Protein 5F86 (pdb70)

Organism: Drosophila melanogaster (NCBI:txid7227)

B-factor: mean 28.98, std 9.22, range [15.07, 75.47]

Sequence (404 aa):
NEDEFSFKIRRQIEKANADYKPCSSDPQDSDDCSCHANVLKRDLAPYKSTGVTRQMIESSARYGTKYKIYGHRLYRDANCMFPARCEGIEHFLLPLVATLPDMDLIINTRDYPQLNAAWGNAAGGPVFSFSKTKEYRDIMYPAWTFWAGGPATKLHPRGIGRWDQMREKLEKRAAAIPWSQKRSLGFFRGSRTSDERDSLILLSRRNPELVEAQYTKNQGWKSPKDTLDAPAADEVSFEDHCKYKYLFNFRGVAASFRLKHLFLCKSLVFHVGDEWQEFFYDQLKPWVHYVPLKSSYPSQQEEYEHILSFFKKNDALAQEIAQRGYDFIWEHLRMKDIKCYWRKLLKRYVKLLQYEVKPEDQLIYIGPGDQCESNPCLNGGSCKDDINSYECWCPFGFEGKNCELLE

Solvent-accessible surface area: 18255 Å² total; per-residue (Å²): 137,99,109,127,37,21,116,120,8,99,152,74,12,117,133,20,48,85,91,64,160,97,19,12,129,59,92,112,5,94,96,19,36,4,8,6,71,9,0,97,141,8,4,55,89,9,160,113,97,2,0,50,79,112,49,3,97,32,2,33,191,37,24,7,18,0,3,0,78,46,89,124,0,54,27,40,66,110,6,53,2,24,5,10,0,87,0,0,16,58,6,0,47,95,22,0,65,97,1,68,49,0,6,0,0,1,1,4,65,17,88,5,36,0,12,43,88,145,54,99,66,3,25,4,0,0,0,0,6,0,28,9,200,88,20,62,0,0,9,1,0,1,3,3,0,69,27,7,2,41,6,47,195,96,37,44,164,10,12,13,87,3,43,100,8,17,96,76,0,60,134,60,3,68,68,28,61,14,100,131,7,118,48,45,0,2,1,36,5,15,42,25,16,70,10,7,25,24,0,0,74,0,6,105,150,46,78,152,18,0,40,1,72,5,19,114,21,42,11,92,150,43,77,120,39,4,32,117,34,123,46,16,114,58,36,26,36,49,46,6,0,68,20,17,2,0,1,1,0,52,6,20,1,10,16,23,36,2,3,2,1,2,0,1,65,1,0,0,0,17,1,10,111,110,24,43,3,1,0,15,37,16,6,67,53,20,2,6,12,0,37,11,72,52,136,5,58,45,128,58,0,48,62,2,0,44,11,0,92,128,50,54,76,41,0,82,95,0,2,63,74,0,16,51,7,0,71,68,16,0,41,30,99,4,0,105,31,4,0,111,63,0,0,79,102,0,24,168,19,24,108,34,146,16,107,81,51,146,121,14,69,99,43,1,109,60,74,21,0,35,22,17,9,0,10,24,70,7,65,21,114,26,54,158,120,30,9,90,18,131,45,55,192,27,57,87,32,79,1,0,38,91,143,122

InterPro domains:
  IPR006598 Glycosyl transferase CAP10 domain [PF05686] (70-405)
  IPR006598 Glycosyl transferase CAP10 domain [SM00672] (139-394)
  IPR051091 Protein O-Glucosyltransferase/Glycosyltransferase 90 [PTHR12203] (57-400)

Radius of gyration: 21.59 Å; Cα contacts (8 Å, |Δi|>4): 805; chains: 2; bounding box: 58×57×51 Å

Secondary structure (DSSP, 8-state):
-HHHHHHHHHHHHHHHHHH---SSSSTT-TT--TTHHHHHHHHGGGTTT-B-HHHHHHHGGGSEEEEEETTEEEE-S--SSHHHHHHHHHHHGGGGGG---EEEEE--SSS---BSSS-STT----EES-B-TTB-PEE---GGGTS-----SSSTT-S--HHHHHHHHHHHHHHS-GGGSEEEEEEEEE-S-GGGHHHHHHHHH-TTTEEEEEE--TT--SGGGGTTSPPPPP--HHHHTTEEEEEEE--SSS-THHHHHHTTTPEEEEE-SS-B-TTGGGS-BTTTBEEE-SS--HHHHHHHHHHHHT-HHHHHHHHHHHHHHHHHHSSHHHHHHHHHHHHHHHHTTB-S-----TTSEEEE-/--GGGG----TT-EEEE-SS-EEEE--TTEESTTS-EE-

Foldseek 3Di:
DLVVLLVVLVVVLVVLVVPDDQLDPDLLPPVLRSLVVQLCVLCVVLVPPFDEPVQLVLCQVQAWKWKLAPLFIWTFPDHPQVFQVVLVCVLVNVCSNPAHIDIAGEHQDQAHDQFPVDDDSRQDAHEYQKFFPRGSYRHAPGSQCATDAAADPVRNRHRHVVVVLLVLLLVLLVVQDLVQAQLAEEDEEWPLDCLCVQLQVLCVVCVSHYDYFHADGPPDDDCVRRPNDPHDDDDDLSRLLSHQEYEAEAGPAHDPSQLSNLSSLHAYEYEDDGMDGSNVVSVTDSQQHDYHYGSDHSVNSVSVSVSCVVVVVSRSRNSVRNNVCCSSQVHVVSNSVVVVVSSNVSVVSYPDDDDDDVSIDTDHD/DCPCVVPQAPDPWHKDQDPPGIAIDEDQQADDRRSPHGD

Structure (mmCIF, N/CA/C/O backbone):
data_5F86
#
_entry.id   5F86
#
_cell.length_a   270.250
_cell.length_b   270.250
_cell.length_c   47.419
_cell.angle_alpha   90.00
_cell.angle_beta   90.00
_cell.angle_gamma   120.00
#
_symmetry.space_group_name_H-M   'H 3 2'
#
loop_
_entity.id
_entity.type
_entity.pdbx_description
1 polymer 'O-glucosyltransferase rumi'
2 polymer 'Coagulation factor IX'
3 non-polymer GLYCEROL
4 non-polymer 'SULFATE ION'
5 water water
#
loop_
_atom_site.group_PDB
_atom_site.id
_atom_site.type_symbol
_atom_site.label_atom_id
_atom_site.label_alt_id
_atom_site.label_comp_id
_atom_site.label_asym_id
_atom_site.label_entity_id
_atom_site.label_seq_id
_atom_site.pdbx_PDB_ins_code
_atom_site.Cartn_x
_atom_site.Cartn_y
_atom_site.Cartn_z
_atom_site.occupancy
_atom_site.B_iso_or_equiv
_atom_site.auth_seq_id
_atom_site.auth_comp_id
_atom_site.auth_asym_id
_atom_site.auth_atom_id
_atom_site.pdbx_PDB_model_num
ATOM 1 N N . ASN A 1 30 ? -74.224 -52.769 3.406 1.00 39.06 42 ASN A N 1
ATOM 2 C CA . ASN A 1 30 ? -72.969 -52.599 4.185 1.00 36.02 42 ASN A CA 1
ATOM 3 C C . ASN A 1 30 ? -72.123 -51.533 3.489 1.00 33.79 42 ASN A C 1
ATOM 4 O O . ASN A 1 30 ? -71.932 -50.425 4.006 1.00 30.28 42 ASN A O 1
ATOM 9 N N . GLU A 1 31 ? -71.646 -51.860 2.295 1.00 32.08 43 GLU A N 1
ATOM 10 C CA . GLU A 1 31 ? -70.851 -50.921 1.510 1.00 31.34 43 GLU A CA 1
ATOM 11 C C . GLU A 1 31 ? -71.667 -49.689 1.131 1.00 29.29 43 GLU A C 1
ATOM 12 O O . GLU A 1 31 ? -71.158 -48.568 1.167 1.00 27.50 43 GLU A O 1
ATOM 18 N N . ASP A 1 32 ? -72.925 -49.899 0.751 1.00 27.19 44 ASP A N 1
ATOM 19 C CA . ASP A 1 32 ? -73.780 -48.800 0.332 1.00 26.70 44 ASP A CA 1
ATOM 20 C C . ASP A 1 32 ? -74.038 -47.818 1.459 1.00 25.71 44 ASP A C 1
ATOM 21 O O . ASP A 1 32 ? -73.977 -46.599 1.258 1.00 24.10 44 ASP A O 1
ATOM 26 N N . GLU A 1 33 ? -74.350 -48.341 2.644 1.00 24.37 45 GLU A N 1
ATOM 27 C CA . GLU A 1 33 ? -74.615 -47.471 3.787 1.00 24.77 45 GLU A CA 1
ATOM 28 C C . GLU A 1 33 ? -73.406 -46.598 4.090 1.00 23.93 45 GLU A C 1
ATOM 29 O O . GLU A 1 33 ? -73.545 -45.407 4.380 1.00 25.36 45 GLU A O 1
ATOM 35 N N . PHE A 1 34 ? -72.223 -47.200 4.025 1.00 24.97 46 PHE A N 1
ATOM 36 C CA . PHE A 1 34 ? -70.974 -46.488 4.311 1.00 24.62 46 PHE A CA 1
ATOM 37 C C . PHE A 1 34 ? -70.779 -45.374 3.287 1.00 24.73 46 PHE A C 1
ATOM 38 O O . PHE A 1 34 ? -70.516 -44.226 3.641 1.00 23.43 46 PHE A O 1
ATOM 46 N N . SER A 1 35 ? -70.954 -45.708 2.010 1.00 25.17 47 SER A N 1
ATOM 47 C CA . SER A 1 35 ? -70.829 -44.717 0.947 1.00 25.53 47 SER A CA 1
ATOM 48 C C . SER A 1 35 ? -71.758 -43.511 1.150 1.00 26.44 47 SER A C 1
ATOM 49 O O . SER A 1 35 ? -71.324 -42.359 1.060 1.00 25.74 47 SER A O 1
ATOM 52 N N . PHE A 1 36 ? -73.031 -43.778 1.436 1.00 27.37 48 PHE A N 1
ATOM 53 C CA . PHE A 1 36 ? -74.011 -42.719 1.665 1.00 27.91 48 PHE A CA 1
ATOM 54 C C . PHE A 1 36 ? -73.575 -41.793 2.793 1.00 27.84 48 PHE A C 1
ATOM 55 O O . PHE A 1 36 ? -73.653 -40.569 2.668 1.00 27.62 48 PHE A O 1
ATOM 63 N N . LYS A 1 37 ? -73.144 -42.388 3.899 1.00 28.44 49 LYS A N 1
ATOM 64 C CA . LYS A 1 37 ? -72.709 -41.624 5.069 1.00 29.95 49 LYS A CA 1
ATOM 65 C C . LYS A 1 37 ? -71.557 -40.684 4.705 1.00 28.56 49 LYS A C 1
ATOM 66 O O . LYS A 1 37 ? -71.606 -39.494 5.021 1.00 28.28 49 LYS A O 1
ATOM 72 N N . ILE A 1 38 ? -70.540 -41.221 4.034 1.00 27.26 50 ILE A N 1
ATOM 73 C CA . ILE A 1 38 ? -69.340 -40.443 3.688 1.00 27.04 50 ILE A CA 1
ATOM 74 C C . ILE A 1 38 ? -69.654 -39.346 2.669 1.00 27.21 50 ILE A C 1
ATOM 75 O O . ILE A 1 38 ? -69.217 -38.203 2.819 1.00 26.61 50 ILE A O 1
ATOM 80 N N . ARG A 1 39 ? -70.422 -39.681 1.639 1.00 27.99 51 ARG A N 1
ATOM 81 C CA . ARG A 1 39 ? -70.758 -38.686 0.618 1.00 28.97 51 ARG A CA 1
ATOM 82 C C . ARG A 1 39 ? -71.631 -37.562 1.178 1.00 28.32 51 ARG A C 1
ATOM 83 O O . ARG A 1 39 ? -71.420 -36.395 0.849 1.00 27.59 51 ARG A O 1
ATOM 91 N N . ARG A 1 40 ? -72.566 -37.905 2.054 1.00 29.16 52 ARG A N 1
ATOM 92 C CA . ARG A 1 40 ? -73.349 -36.900 2.781 1.00 31.36 52 ARG A CA 1
ATOM 93 C C . ARG A 1 40 ? -72.432 -35.950 3.571 1.00 29.09 52 ARG A C 1
ATOM 94 O O . ARG A 1 40 ? -72.586 -34.725 3.515 1.00 27.05 52 ARG A O 1
ATOM 102 N N . GLN A 1 41 ? -71.470 -36.516 4.294 1.00 27.69 53 GLN A N 1
ATOM 103 C CA . GLN A 1 41 ? -70.545 -35.697 5.084 1.00 27.31 53 GLN A CA 1
ATOM 104 C C . GLN A 1 41 ? -69.730 -34.760 4.192 1.00 25.21 53 GLN A C 1
ATOM 105 O O . GLN A 1 41 ? -69.534 -33.601 4.531 1.00 25.03 53 GLN A O 1
ATOM 111 N N . ILE A 1 42 ? -69.292 -35.260 3.042 1.00 24.87 54 ILE A N 1
ATOM 112 C CA . ILE A 1 42 ? -68.527 -34.453 2.091 1.00 25.69 54 ILE A CA 1
ATOM 113 C C . ILE A 1 42 ? -69.372 -33.321 1.490 1.00 27.80 54 ILE A C 1
ATOM 114 O O . ILE A 1 42 ? -68.919 -32.175 1.418 1.00 27.15 54 ILE A O 1
ATOM 119 N N . GLU A 1 43 ? -70.593 -33.640 1.063 1.00 30.45 55 GLU A N 1
ATOM 120 C CA . GLU A 1 43 ? -71.475 -32.635 0.454 1.00 32.22 55 GLU A CA 1
ATOM 121 C C . GLU A 1 43 ? -71.715 -31.486 1.422 1.00 31.41 55 GLU A C 1
ATOM 122 O O . GLU A 1 43 ? -71.580 -30.311 1.068 1.00 31.63 55 GLU A O 1
ATOM 128 N N . LYS A 1 44 ? -72.055 -31.849 2.653 1.00 32.11 56 LYS A N 1
ATOM 129 C CA . LYS A 1 44 ? -72.347 -30.897 3.720 1.00 33.15 56 LYS A CA 1
ATOM 130 C C . LYS A 1 44 ? -71.144 -30.013 4.071 1.00 31.87 56 LYS A C 1
ATOM 131 O O . LYS A 1 44 ? -71.274 -28.785 4.188 1.00 30.17 56 LYS A O 1
ATOM 137 N N . ALA A 1 45 ? -69.981 -30.645 4.251 1.00 29.90 57 ALA A N 1
ATOM 138 C CA . ALA A 1 45 ? -68.750 -29.934 4.598 1.00 29.44 57 ALA A CA 1
ATOM 139 C C . ALA A 1 45 ? -68.432 -28.879 3.549 1.00 29.09 57 ALA A C 1
ATOM 140 O O . ALA A 1 45 ? -68.141 -27.725 3.881 1.00 28.48 57 ALA A O 1
ATOM 142 N N . ASN A 1 46 ? -68.497 -29.285 2.283 1.00 29.56 58 ASN A N 1
ATOM 143 C CA . ASN A 1 46 ? -68.150 -28.401 1.177 1.00 31.53 58 ASN A CA 1
ATOM 144 C C . ASN A 1 46 ? -69.216 -27.350 0.855 1.00 32.78 58 ASN A C 1
ATOM 145 O O . ASN A 1 46 ? -68.878 -26.271 0.392 1.00 33.10 58 ASN A O 1
ATOM 150 N N . ALA A 1 47 ? -70.484 -27.649 1.123 1.00 35.12 59 ALA A N 1
ATOM 151 C CA . ALA A 1 47 ? -71.536 -26.636 1.003 1.00 36.76 59 ALA A CA 1
ATOM 152 C C . ALA A 1 47 ? -71.343 -25.547 2.059 1.00 38.24 59 ALA A C 1
ATOM 153 O O . ALA A 1 47 ? -71.493 -24.360 1.772 1.00 38.26 59 ALA A O 1
ATOM 155 N N . ASP A 1 48 ? -70.994 -25.954 3.278 1.00 39.83 60 ASP A N 1
ATOM 156 C CA . ASP A 1 48 ? -70.820 -25.006 4.384 1.00 40.30 60 ASP A CA 1
ATOM 157 C C . ASP A 1 48 ? -69.477 -24.269 4.373 1.00 38.60 60 ASP A C 1
ATOM 158 O O . ASP A 1 48 ? -69.316 -23.274 5.086 1.00 38.52 60 ASP A O 1
ATOM 163 N N . TYR A 1 49 ? -68.520 -24.745 3.579 1.00 36.44 61 TYR A N 1
ATOM 164 C CA . TYR A 1 49 ? -67.161 -24.198 3.612 1.00 35.58 61 TYR A CA 1
ATOM 165 C C . TYR A 1 49 ? -67.069 -22.741 3.139 1.00 36.44 61 TYR A C 1
ATOM 166 O O . TYR A 1 49 ? -67.639 -22.378 2.119 1.00 35.11 61 TYR A O 1
ATOM 175 N N . LYS A 1 50 ? -66.336 -21.921 3.891 1.00 37.24 62 LYS A N 1
ATOM 176 C CA . LYS A 1 50 ? -65.957 -20.582 3.446 1.00 38.90 62 LYS A CA 1
ATOM 177 C C . LYS A 1 50 ? -64.436 -20.418 3.535 1.00 38.37 62 LYS A C 1
ATOM 178 O O . LYS A 1 50 ? -63.818 -20.927 4.464 1.00 37.66 62 LYS A O 1
ATOM 184 N N . PRO A 1 51 ? -63.827 -19.718 2.564 1.00 37.77 63 PRO A N 1
ATOM 185 C CA . PRO A 1 51 ? -62.380 -19.471 2.597 1.00 37.04 63 PRO A CA 1
ATOM 186 C C . PRO A 1 51 ? -61.927 -18.754 3.872 1.00 35.79 63 PRO A C 1
ATOM 187 O O . PRO A 1 51 ? -62.688 -17.969 4.452 1.00 33.58 63 PRO A O 1
ATOM 191 N N . CYS A 1 52 ? -60.695 -19.026 4.298 1.00 33.86 64 CYS A N 1
ATOM 192 C CA . CYS A 1 52 ? -60.172 -18.452 5.537 1.00 34.74 64 CYS A CA 1
ATOM 193 C C . CYS A 1 52 ? -59.883 -16.956 5.401 1.00 35.54 64 CYS A C 1
ATOM 194 O O . CYS A 1 52 ? -59.759 -16.259 6.405 1.00 35.92 64 CYS A O 1
ATOM 197 N N . SER A 1 53 ? -59.765 -16.475 4.166 1.00 37.77 65 SER A N 1
ATOM 198 C CA . SER A 1 53 ? -59.654 -15.041 3.894 1.00 40.46 65 SER A CA 1
ATOM 199 C C . SER A 1 53 ? -60.423 -14.685 2.620 1.00 43.12 65 SER A C 1
ATOM 200 O O . SER A 1 53 ? -60.551 -15.505 1.713 1.00 42.75 65 SER A O 1
ATOM 203 N N . SER A 1 54 ? -60.937 -13.459 2.560 1.00 48.63 66 SER A N 1
ATOM 204 C CA . SER A 1 54 ? -61.718 -13.006 1.404 1.00 50.45 66 SER A CA 1
ATOM 205 C C . SER A 1 54 ? -60.882 -13.030 0.123 1.00 52.42 66 SER A C 1
ATOM 206 O O . SER A 1 54 ? -61.372 -13.435 -0.931 1.00 55.71 66 SER A O 1
ATOM 209 N N . ASP A 1 55 ? -59.624 -12.600 0.221 1.00 53.32 67 ASP A N 1
ATOM 210 C CA . ASP A 1 55 ? -58.693 -12.662 -0.906 1.00 52.88 67 ASP A CA 1
ATOM 211 C C . ASP A 1 55 ? -57.629 -13.733 -0.607 1.00 51.64 67 ASP A C 1
ATOM 212 O O . ASP A 1 55 ? -57.188 -13.864 0.537 1.00 49.65 67 ASP A O 1
ATOM 217 N N . PRO A 1 56 ? -57.241 -14.530 -1.622 1.00 51.02 68 PRO A N 1
ATOM 218 C CA . PRO A 1 56 ? -56.274 -15.615 -1.387 1.00 50.53 68 PRO A CA 1
ATOM 219 C C . PRO A 1 56 ? -54.886 -15.194 -0.875 1.00 49.64 68 PRO A C 1
ATOM 220 O O . PRO A 1 56 ? -54.257 -15.969 -0.148 1.00 48.34 68 PRO A O 1
ATOM 224 N N . GLN A 1 57 ? -54.415 -14.000 -1.244 1.00 46.94 69 GLN A N 1
ATOM 225 C CA . GLN A 1 57 ? -53.114 -13.502 -0.766 1.00 46.25 69 GLN A CA 1
ATOM 226 C C . GLN A 1 57 ? -53.114 -13.153 0.729 1.00 42.87 69 GLN A C 1
ATOM 227 O O . GLN A 1 57 ? -52.053 -13.089 1.348 1.00 40.36 69 GLN A O 1
ATOM 233 N N . ASP A 1 58 ? -54.299 -12.917 1.291 1.00 41.99 70 ASP A N 1
ATOM 234 C CA . ASP A 1 58 ? -54.473 -12.674 2.727 1.00 40.36 70 ASP A CA 1
ATOM 235 C C . ASP A 1 58 ? -53.535 -11.578 3.246 1.00 41.92 70 ASP A C 1
ATOM 236 O O . ASP A 1 58 ? -52.709 -11.803 4.138 1.00 40.70 70 ASP A O 1
ATOM 241 N N . SER A 1 59 ? -53.691 -10.382 2.685 1.00 41.90 71 SER A N 1
ATOM 242 C CA . SER A 1 59 ? -52.837 -9.237 3.017 1.00 42.32 71 SER A CA 1
ATOM 243 C C . SER A 1 59 ? -52.864 -8.845 4.494 1.00 40.05 71 SER A C 1
ATOM 244 O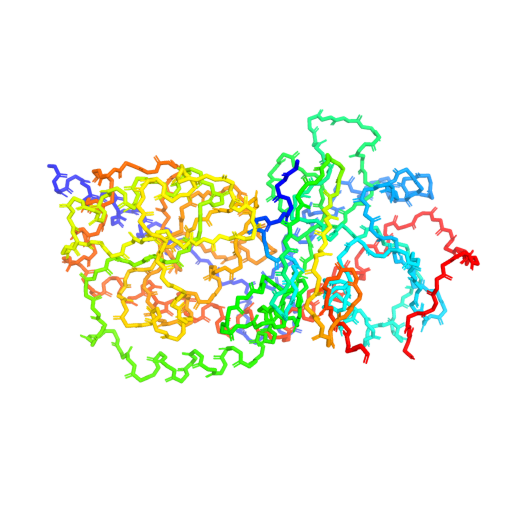 O . SER A 1 59 ? -51.855 -8.382 5.021 1.00 39.29 71 SER A O 1
ATOM 247 N N . ASP A 1 60 ? -54.011 -9.048 5.147 1.00 38.96 72 ASP A N 1
ATOM 248 C CA A ASP A 1 60 ? -54.192 -8.652 6.551 0.50 38.12 72 ASP A CA 1
ATOM 249 C CA B ASP A 1 60 ? -54.213 -8.664 6.552 0.50 38.11 72 ASP A CA 1
ATOM 250 C C . ASP A 1 60 ? -53.885 -9.771 7.560 1.00 36.85 72 ASP A C 1
ATOM 251 O O . ASP A 1 60 ? -54.118 -9.611 8.760 1.00 34.82 72 ASP A O 1
ATOM 260 N N . CYS A 1 61 ? -53.357 -10.897 7.080 1.00 34.52 73 CYS A N 1
ATOM 261 C CA . CYS A 1 61 ? -52.993 -12.020 7.955 1.00 32.16 73 CYS A CA 1
ATOM 262 C C . CYS A 1 61 ? -54.178 -12.483 8.818 1.00 31.13 73 CYS A C 1
ATOM 263 O O . CYS A 1 61 ? -54.063 -12.658 10.036 1.00 30.78 73 CYS A O 1
ATOM 266 N N . SER A 1 62 ? -55.322 -12.672 8.171 1.00 30.17 74 SER A N 1
ATOM 267 C CA . SER A 1 62 ? -56.558 -13.035 8.859 1.00 30.69 74 SER A CA 1
ATOM 268 C C . SER A 1 62 ? -56.864 -14.533 8.825 1.00 28.52 74 SER A C 1
ATOM 269 O O . SER A 1 62 ? -57.726 -15.000 9.565 1.00 27.18 74 SER A O 1
ATOM 272 N N . CYS A 1 63 ? -56.170 -15.287 7.976 1.00 27.81 75 CYS A N 1
ATOM 273 C CA . CYS A 1 63 ? -56.512 -16.699 7.764 1.00 26.57 75 CYS A CA 1
ATOM 274 C C . CYS A 1 63 ? -56.647 -17.476 9.074 1.00 24.98 75 CYS A C 1
ATOM 275 O O . CYS A 1 63 ? -57.652 -18.147 9.289 1.00 24.73 75 CYS A O 1
ATOM 278 N N . HIS A 1 64 ? -55.640 -17.380 9.942 1.00 23.88 76 HIS A N 1
ATOM 279 C CA . HIS A 1 64 ? -55.616 -18.161 11.192 1.00 23.50 76 HIS A CA 1
ATOM 280 C C . HIS A 1 64 ? -55.935 -17.350 12.427 1.00 24.87 76 HIS A C 1
ATOM 281 O O . HIS A 1 64 ? -55.716 -17.811 13.550 1.00 24.48 76 HIS A O 1
ATOM 288 N N . ALA A 1 65 ? -56.495 -16.154 12.230 1.00 26.12 77 ALA A N 1
ATOM 289 C CA . ALA A 1 65 ? -56.716 -15.190 13.315 1.00 27.28 77 ALA A CA 1
ATOM 290 C C . ALA A 1 65 ? -57.698 -15.658 14.380 1.00 27.48 77 ALA A C 1
ATOM 291 O O . ALA A 1 65 ? -57.562 -15.267 15.541 1.00 28.45 77 ALA A O 1
ATOM 293 N N . ASN A 1 66 ? -58.665 -16.493 14.004 1.00 27.72 78 ASN A N 1
ATOM 294 C CA . ASN A 1 66 ? -59.648 -17.013 14.964 1.00 29.07 78 ASN A CA 1
ATOM 295 C C . ASN A 1 66 ? -58.982 -17.741 16.122 1.00 27.92 78 ASN A C 1
ATOM 296 O O . ASN A 1 66 ? -59.428 -17.635 17.271 1.00 25.58 78 ASN A O 1
ATOM 301 N N . VAL A 1 67 ? -57.911 -18.472 15.812 1.00 26.99 79 VAL A N 1
ATOM 302 C CA . VAL A 1 67 ? -57.177 -19.237 16.822 1.00 27.40 79 VAL A CA 1
ATOM 303 C C . VAL A 1 67 ? -56.493 -18.346 17.853 1.00 27.66 79 VAL A C 1
ATOM 304 O O . VAL A 1 67 ? -56.678 -18.549 19.056 1.00 26.37 79 VAL A O 1
ATOM 308 N N . LEU A 1 68 ? -55.720 -17.358 17.402 1.00 29.14 80 LEU A N 1
ATOM 309 C CA . LEU A 1 68 ? -55.030 -16.471 18.347 1.00 30.35 80 LEU A CA 1
ATOM 310 C C . LEU A 1 68 ? -56.019 -15.637 19.174 1.00 29.36 80 LEU A C 1
ATOM 311 O O . LEU A 1 68 ? -55.794 -15.422 20.364 1.00 29.33 80 LEU A O 1
ATOM 316 N N . LYS A 1 69 ? -57.128 -15.222 18.565 1.00 29.60 81 LYS A N 1
ATOM 317 C CA . LYS A 1 69 ? -58.179 -14.517 19.308 1.00 30.88 81 LYS A CA 1
ATOM 318 C C . LYS A 1 69 ? -58.721 -15.392 20.437 1.00 30.64 81 LYS A C 1
ATOM 319 O O . LYS A 1 69 ? -58.745 -14.971 21.594 1.00 29.62 81 LYS A O 1
ATOM 325 N N . ARG A 1 70 ? -59.116 -16.621 20.106 1.00 30.42 82 ARG A N 1
ATOM 326 C CA . ARG A 1 70 ? -59.606 -17.555 21.114 1.00 31.26 82 ARG A CA 1
ATOM 327 C C . ARG A 1 70 ? -58.554 -17.901 22.182 1.00 29.18 82 ARG A C 1
ATOM 328 O O . ARG A 1 70 ? -58.899 -18.046 23.354 1.00 28.07 82 ARG A O 1
ATOM 336 N N . ASP A 1 71 ? -57.284 -18.016 21.790 1.00 26.76 83 ASP A N 1
ATOM 337 C CA . ASP A 1 71 ? -56.217 -18.318 22.754 1.00 26.47 83 ASP A CA 1
ATOM 338 C C . ASP A 1 71 ? -55.963 -17.156 23.747 1.00 26.33 83 ASP A C 1
ATOM 339 O O . ASP A 1 71 ? -55.644 -17.394 24.912 1.00 25.29 83 ASP A O 1
ATOM 344 N N . LEU A 1 72 ? -56.116 -15.917 23.285 1.00 26.38 84 LEU A N 1
ATOM 345 C CA . LEU A 1 72 ? -55.899 -14.739 24.126 1.00 27.54 84 LEU A CA 1
ATOM 346 C C . LEU A 1 72 ? -57.164 -14.264 24.864 1.00 29.52 84 LEU A C 1
ATOM 347 O O . LEU A 1 72 ? -57.064 -13.481 25.812 1.00 29.50 84 LEU A O 1
ATOM 352 N N . ALA A 1 73 ? -58.334 -14.747 24.446 1.00 31.88 85 ALA A N 1
ATOM 353 C CA . ALA A 1 73 ? -59.623 -14.270 24.977 1.00 33.39 85 ALA A CA 1
ATOM 354 C C . ALA A 1 73 ? -59.773 -14.382 26.505 1.00 35.08 85 ALA A C 1
ATOM 355 O O . ALA A 1 73 ? -60.307 -13.468 27.132 1.00 34.27 85 ALA A O 1
ATOM 357 N N . PRO A 1 74 ? -59.297 -15.489 27.110 1.00 36.06 86 PRO A N 1
ATOM 358 C CA . PRO A 1 74 ? -59.413 -15.609 28.567 1.00 36.27 86 PRO A CA 1
ATOM 359 C C . PRO A 1 74 ? -58.674 -14.535 29.372 1.00 36.93 86 PRO A C 1
ATOM 360 O O . PRO A 1 74 ? -58.922 -14.410 30.568 1.00 37.99 86 PRO A O 1
ATOM 364 N N . TYR A 1 75 ? -57.773 -13.787 28.731 1.00 36.10 87 TYR A N 1
ATOM 365 C CA . TYR A 1 75 ? -57.015 -12.729 29.401 1.00 36.97 87 TYR A CA 1
ATOM 366 C C . TYR A 1 75 ? -57.559 -11.328 29.142 1.00 38.43 87 TYR A C 1
ATOM 367 O O . TYR A 1 75 ? -57.026 -10.355 29.674 1.00 37.98 87 TYR A O 1
ATOM 376 N N . LYS A 1 76 ? -58.622 -11.228 28.347 1.00 40.84 88 LYS A N 1
ATOM 377 C CA . LYS A 1 76 ? -59.110 -9.937 27.864 1.00 44.76 88 LYS A CA 1
ATOM 378 C C . LYS A 1 76 ? -59.709 -9.045 28.961 1.00 45.84 88 LYS A C 1
ATOM 379 O O . LYS A 1 76 ? -59.445 -7.844 28.985 1.00 47.77 88 LYS A O 1
ATOM 385 N N . SER A 1 77 ? -60.505 -9.620 29.859 1.00 46.72 89 SER A N 1
ATOM 386 C CA . SER A 1 77 ? -61.187 -8.824 30.896 1.00 48.24 89 SER A CA 1
ATOM 387 C C . SER A 1 77 ? -60.239 -8.314 31.987 1.00 47.39 89 SER A C 1
ATOM 388 O O . SER A 1 77 ? -60.330 -7.154 32.385 1.00 48.14 89 SER A O 1
ATOM 391 N N . THR A 1 78 ? -59.349 -9.186 32.464 1.00 45.54 90 THR A N 1
ATOM 392 C CA . THR A 1 78 ? -58.430 -8.880 33.570 1.00 45.81 90 THR A CA 1
ATOM 393 C C . THR A 1 78 ? -57.043 -8.430 33.110 1.00 43.64 90 THR A C 1
ATOM 394 O O . THR A 1 78 ? -56.359 -7.692 33.823 1.00 42.55 90 THR A O 1
ATOM 398 N N . GLY A 1 79 ? -56.614 -8.897 31.938 1.00 39.86 91 GLY A N 1
ATOM 399 C CA . GLY A 1 79 ? -55.257 -8.638 31.460 1.00 38.14 91 GLY A CA 1
ATOM 400 C C . GLY A 1 79 ? -54.247 -9.533 32.166 1.00 35.83 91 GLY A C 1
ATOM 401 O O . GLY A 1 79 ? -54.612 -10.435 32.914 1.00 35.11 91 GLY A O 1
ATOM 402 N N . VAL A 1 80 ? -52.969 -9.267 31.929 1.00 35.02 92 VAL A N 1
ATOM 403 C CA . VAL A 1 80 ? -51.881 -10.079 32.467 1.00 34.87 92 VAL A CA 1
ATOM 404 C C . VAL A 1 80 ? -51.047 -9.243 33.443 1.00 35.99 92 VAL A C 1
ATOM 405 O O . VAL A 1 80 ? -50.503 -8.202 33.069 1.00 35.77 92 VAL A O 1
ATOM 409 N N . THR A 1 81 ? -50.954 -9.707 34.687 1.00 37.25 93 THR A N 1
ATOM 410 C CA . THR A 1 81 ? -50.197 -9.013 35.729 1.00 38.75 93 THR A CA 1
ATOM 411 C C . THR A 1 81 ? -48.795 -9.577 35.837 1.00 39.25 93 THR A C 1
ATOM 412 O O . THR A 1 81 ? -48.526 -10.681 35.365 1.00 38.46 93 THR A O 1
ATOM 416 N N . ARG A 1 82 ? -47.912 -8.822 36.484 1.00 39.15 94 ARG A N 1
ATOM 417 C CA . ARG A 1 82 ? -46.541 -9.264 36.727 1.00 40.50 94 ARG A CA 1
ATOM 418 C C . ARG A 1 82 ? -46.529 -10.578 37.493 1.00 39.11 94 ARG A C 1
ATOM 419 O O . ARG A 1 82 ? -45.717 -11.457 37.211 1.00 39.03 94 ARG A O 1
ATOM 427 N N . GLN A 1 83 ? -47.431 -10.702 38.463 1.00 38.36 95 GLN A N 1
ATOM 428 C CA . GLN A 1 83 ? -47.558 -11.926 39.249 1.00 39.55 95 GLN A CA 1
ATOM 429 C C . GLN A 1 83 ? -47.888 -13.151 38.381 1.00 36.21 95 GLN A C 1
ATOM 430 O O . GLN A 1 83 ? -47.353 -14.232 38.605 1.00 35.08 95 GLN A O 1
ATOM 436 N N . MET A 1 84 ? -48.778 -12.974 37.411 1.00 34.11 96 MET A N 1
ATOM 437 C CA . MET A 1 84 ? -49.142 -14.063 36.498 1.00 33.21 96 MET A CA 1
ATOM 438 C C . MET A 1 84 ? -47.925 -14.518 35.689 1.00 32.55 96 MET A C 1
ATOM 439 O O . MET A 1 84 ? -47.683 -15.717 35.538 1.00 32.29 96 MET A O 1
ATOM 444 N N . ILE A 1 85 ? -47.134 -13.559 35.214 1.00 32.03 97 ILE A N 1
ATOM 445 C CA . ILE A 1 85 ? -45.893 -13.878 34.509 1.00 31.95 97 ILE A CA 1
ATOM 446 C C . ILE A 1 85 ? -44.890 -14.602 35.411 1.00 32.70 97 ILE A C 1
ATOM 447 O O . ILE A 1 85 ? -44.349 -15.648 35.040 1.00 31.50 97 ILE A O 1
ATOM 452 N N . GLU A 1 86 ? -44.653 -14.059 36.603 1.00 33.94 98 GLU A N 1
ATOM 453 C CA . GLU A 1 86 ? -43.742 -14.695 37.566 1.00 34.74 98 GLU A CA 1
ATOM 454 C C . GLU A 1 86 ? -44.213 -16.111 37.915 1.00 32.71 98 GLU A C 1
ATOM 455 O O . GLU A 1 86 ? -43.421 -17.043 37.950 1.00 34.34 98 GLU A O 1
ATOM 461 N N . SER A 1 87 ? -45.509 -16.262 38.131 1.00 32.11 99 SER A N 1
ATOM 462 C CA . SER A 1 87 ? -46.110 -17.558 38.425 1.00 33.38 99 SER A CA 1
ATOM 463 C C . SER A 1 87 ? -45.982 -18.552 37.248 1.00 32.18 99 SER A C 1
ATOM 464 O O . SER A 1 87 ? -45.793 -19.744 37.447 1.00 32.63 99 SER A O 1
ATOM 467 N N . SER A 1 88 ? -46.067 -18.046 36.026 1.00 31.43 100 SER A N 1
ATOM 468 C CA . SER A 1 88 ? -45.998 -18.899 34.826 1.00 29.10 100 SER A CA 1
ATOM 469 C C . SER A 1 88 ? -44.577 -19.289 34.425 1.00 28.52 100 SER A C 1
ATOM 470 O O . SER A 1 88 ? -44.386 -20.245 33.658 1.00 26.28 100 SER A O 1
ATOM 473 N N . ALA A 1 89 ? -43.587 -18.566 34.949 1.00 28.61 101 ALA A N 1
ATOM 474 C CA . ALA A 1 89 ? -42.188 -18.714 34.524 1.00 29.16 101 ALA A CA 1
ATOM 475 C C . ALA A 1 89 ? -41.649 -20.142 34.652 1.00 29.44 101 ALA A C 1
ATOM 476 O O . ALA A 1 89 ? -40.807 -20.567 33.859 1.00 28.99 101 ALA A O 1
ATOM 478 N N . ARG A 1 90 ? -42.148 -20.891 35.631 1.00 30.10 102 ARG A N 1
ATOM 479 C CA . ARG A 1 90 ? -41.699 -22.266 35.827 1.00 32.30 102 ARG A CA 1
ATOM 480 C C . ARG A 1 90 ? -42.134 -23.211 34.695 1.00 31.27 102 ARG A C 1
ATOM 481 O O . ARG A 1 90 ? -41.622 -24.323 34.597 1.00 32.13 102 ARG A O 1
ATOM 489 N N . TYR A 1 91 ? -43.059 -22.769 33.844 1.00 28.27 103 TYR A N 1
ATOM 490 C CA . TYR A 1 91 ? -43.629 -23.640 32.805 1.00 28.31 103 TYR A CA 1
ATOM 491 C C . TYR A 1 91 ? -42.971 -23.544 31.430 1.00 27.47 103 TYR A C 1
ATOM 492 O O . TYR A 1 91 ? -43.361 -24.265 30.503 1.00 27.27 103 TYR A O 1
ATOM 501 N N . GLY A 1 92 ? -41.986 -22.666 31.283 1.00 25.86 104 GLY A N 1
ATOM 502 C CA . GLY A 1 92 ? -41.270 -22.559 30.017 1.00 25.75 104 GLY A CA 1
ATOM 503 C C . GLY A 1 92 ? -40.039 -21.682 30.081 1.00 25.75 104 GLY A C 1
ATOM 504 O O . GLY A 1 92 ? -39.556 -21.334 31.163 1.00 25.34 104 GLY A O 1
ATOM 505 N N . THR A 1 93 ? -39.534 -21.324 28.908 1.00 25.48 105 THR A N 1
ATOM 506 C CA . THR A 1 93 ? -38.348 -20.492 28.796 1.00 25.57 105 THR A CA 1
ATOM 507 C C . THR A 1 93 ? -38.778 -19.034 28.727 1.00 26.09 105 THR A C 1
ATOM 508 O O . THR A 1 93 ? -39.564 -18.637 27.865 1.00 25.08 105 THR A O 1
ATOM 512 N N . LYS A 1 94 ? -38.265 -18.237 29.652 1.00 26.17 106 LYS A N 1
ATOM 513 C CA . LYS A 1 94 ? -38.600 -16.821 29.696 1.00 27.41 106 LYS A CA 1
ATOM 514 C C . LYS A 1 94 ? -37.873 -16.075 28.592 1.00 25.69 106 LYS A C 1
ATOM 515 O O . LYS A 1 94 ? -36.656 -16.162 28.483 1.00 25.09 106 LYS A O 1
ATOM 521 N N . TYR A 1 95 ? -38.634 -15.382 27.751 1.00 24.95 107 TYR A N 1
ATOM 522 C CA . TYR A 1 95 ? -38.088 -14.425 26.811 1.00 25.48 107 TYR A CA 1
ATOM 523 C C . TYR A 1 95 ? -38.596 -13.053 27.226 1.00 26.27 107 TYR A C 1
ATOM 524 O O . TYR A 1 95 ? -39.749 -12.908 27.650 1.00 26.51 107 TYR A O 1
ATOM 533 N N . LYS A 1 96 ? -37.741 -12.055 27.066 1.00 26.57 108 LYS A N 1
ATOM 534 C CA . LYS A 1 96 ? -38.112 -10.676 27.314 1.00 27.38 108 LYS A CA 1
ATOM 535 C C . LYS A 1 96 ? -37.662 -9.803 26.150 1.00 27.04 108 LYS A C 1
ATOM 536 O O . LYS A 1 96 ? -36.488 -9.796 25.781 1.00 27.14 108 LYS A O 1
ATOM 542 N N . ILE A 1 97 ? -38.607 -9.088 25.553 1.00 27.85 109 ILE A N 1
ATOM 543 C CA . ILE A 1 97 ? -38.274 -8.012 24.644 1.00 29.12 109 ILE A CA 1
ATOM 544 C C . ILE A 1 97 ? -38.244 -6.755 25.506 1.00 31.12 109 ILE A C 1
ATOM 545 O O . ILE A 1 97 ? -39.244 -6.420 26.149 1.00 29.73 109 ILE A O 1
ATOM 550 N N . TYR A 1 98 ? -37.087 -6.096 25.551 1.00 33.30 110 TYR A N 1
ATOM 551 C CA . TYR A 1 98 ? -36.938 -4.846 26.295 1.00 35.32 110 TYR A CA 1
ATOM 552 C C . TYR A 1 98 ? -36.035 -3.898 25.520 1.00 35.13 110 TYR A C 1
ATOM 553 O O . TYR A 1 98 ? -34.872 -4.215 25.251 1.00 35.67 110 TYR A O 1
ATOM 562 N N . GLY A 1 99 ? -36.573 -2.736 25.166 1.00 35.75 111 GLY A N 1
ATOM 563 C CA . GLY A 1 99 ? -35.810 -1.724 24.444 1.00 35.79 111 GLY A CA 1
ATOM 564 C C . GLY A 1 99 ? -35.378 -2.235 23.089 1.00 35.50 111 GLY A C 1
ATOM 565 O O . GLY A 1 99 ? -34.255 -1.987 22.648 1.00 35.19 111 GLY A O 1
ATOM 566 N N . HIS A 1 100 ? -36.281 -2.965 22.438 1.00 35.64 112 HIS A N 1
ATOM 567 C CA . HIS A 1 100 ? -36.013 -3.593 21.145 1.00 36.62 112 HIS A CA 1
ATOM 568 C C . HIS A 1 100 ? -34.787 -4.475 21.139 1.00 36.70 112 HIS A C 1
ATOM 569 O O . HIS A 1 100 ? -34.094 -4.584 20.126 1.00 38.89 112 HIS A O 1
ATOM 576 N N . ARG A 1 101 ? -34.523 -5.117 22.273 1.00 36.33 113 ARG A N 1
ATOM 577 C CA . ARG A 1 101 ? -33.504 -6.154 22.370 1.00 37.06 113 ARG A CA 1
ATOM 578 C C . ARG A 1 101 ? -34.141 -7.400 22.990 1.00 34.00 113 ARG A C 1
ATOM 579 O O . ARG A 1 101 ? -35.040 -7.290 23.833 1.00 32.97 113 ARG A O 1
ATOM 587 N N . LEU A 1 102 ? -33.696 -8.572 22.543 1.00 31.83 114 LEU A N 1
ATOM 588 C CA . LEU A 1 102 ? -34.243 -9.847 23.004 1.00 29.99 114 LEU A CA 1
ATOM 589 C C . LEU A 1 102 ? -33.364 -10.446 24.085 1.00 28.69 114 LEU A C 1
ATOM 590 O O . LEU A 1 102 ? -32.162 -10.614 23.892 1.00 27.50 114 LEU A O 1
ATOM 595 N N . TYR A 1 103 ? -33.979 -10.752 25.225 1.00 28.31 115 TYR A N 1
ATOM 596 C CA . TYR A 1 103 ? -33.301 -11.419 26.332 1.00 29.99 115 TYR A CA 1
ATOM 597 C C . TYR A 1 103 ? -33.980 -12.752 26.621 1.00 27.45 115 TYR A C 1
ATOM 598 O O . TYR A 1 103 ? -35.139 -12.942 26.276 1.00 25.91 115 TYR A O 1
ATOM 607 N N . ARG A 1 104 ? -33.253 -13.659 27.260 1.00 27.32 116 ARG A N 1
ATOM 608 C CA . ARG A 1 104 ? -33.764 -14.999 27.546 1.00 27.37 116 ARG A CA 1
ATOM 609 C C . ARG A 1 104 ? -33.082 -15.604 28.769 1.00 28.22 116 ARG A C 1
ATOM 610 O O . ARG A 1 104 ? -31.956 -15.237 29.089 1.00 27.55 116 ARG A O 1
ATOM 618 N N . ASP A 1 105 ? -33.764 -16.531 29.447 1.00 29.12 117 ASP A N 1
ATOM 619 C CA . ASP A 1 105 ? -33.098 -17.426 30.399 1.00 30.43 117 ASP A CA 1
ATOM 620 C C . ASP A 1 105 ? -31.810 -17.960 29.764 1.00 30.88 117 ASP A C 1
ATOM 621 O O . ASP A 1 105 ? -31.801 -18.329 28.587 1.00 29.81 117 ASP A O 1
ATOM 626 N N . ALA A 1 106 ? -30.725 -18.006 30.531 1.00 30.88 118 ALA A N 1
ATOM 627 C CA . ALA A 1 106 ? -29.493 -18.643 30.059 1.00 31.66 118 ALA A CA 1
ATOM 628 C C . ALA A 1 106 ? -29.756 -20.094 29.648 1.00 32.19 118 ALA A C 1
ATOM 629 O O . ALA A 1 106 ? -29.289 -20.540 28.611 1.00 33.32 118 ALA A O 1
ATOM 631 N N . ASN A 1 107 ? -30.511 -20.809 30.471 1.00 33.57 119 ASN A N 1
ATOM 632 C CA . ASN A 1 107 ? -30.817 -22.218 30.251 1.00 35.54 119 ASN A CA 1
ATOM 633 C C . ASN A 1 107 ? -32.068 -22.384 29.388 1.00 34.10 119 ASN A C 1
ATOM 634 O O . ASN A 1 107 ? -33.179 -22.167 29.862 1.00 35.44 119 ASN A O 1
ATOM 639 N N . CYS A 1 108 ? -31.879 -22.743 28.124 1.00 33.57 120 CYS A N 1
ATOM 640 C CA . CYS A 1 108 ? -32.983 -23.209 27.293 1.00 34.10 120 CYS A CA 1
ATOM 641 C C . CYS A 1 108 ? -32.992 -24.739 27.381 1.00 33.62 120 CYS A C 1
ATOM 642 O O . CYS A 1 108 ? -31.956 -25.381 27.207 1.00 34.02 120 CYS A O 1
ATOM 645 N N . MET A 1 109 ? -34.152 -25.311 27.682 1.00 32.77 121 MET A N 1
ATOM 646 C CA . MET A 1 109 ? -34.282 -26.759 27.822 1.00 33.83 121 MET A CA 1
ATOM 647 C C . MET A 1 109 ? -34.014 -27.498 26.504 1.00 31.56 121 MET A C 1
ATOM 648 O O . MET A 1 109 ? -33.462 -28.592 26.511 1.00 29.80 121 MET A O 1
ATOM 653 N N . PHE A 1 110 ? -34.433 -26.907 25.387 1.00 28.04 122 PHE A N 1
ATOM 654 C CA . PHE A 1 110 ? -34.118 -27.425 24.041 1.00 27.46 122 PHE A CA 1
ATOM 655 C C . PHE A 1 110 ? -33.481 -26.346 23.150 1.00 27.04 122 PHE A C 1
ATOM 656 O O . PHE A 1 110 ? -34.191 -25.677 22.379 1.00 25.55 122 PHE A O 1
ATOM 664 N N . PRO A 1 111 ? -32.150 -26.159 23.254 1.00 26.96 123 PRO A N 1
ATOM 665 C CA . PRO A 1 111 ? -31.443 -25.115 22.511 1.00 27.16 123 PRO A CA 1
ATOM 666 C C . PRO A 1 111 ? -31.770 -25.029 21.024 1.00 26.53 123 PRO A C 1
ATOM 667 O O . PRO A 1 111 ? -31.903 -23.931 20.489 1.00 25.50 123 PRO A O 1
ATOM 671 N N . ALA A 1 112 ? -31.908 -26.177 20.366 1.00 25.57 124 ALA A N 1
ATOM 672 C CA . ALA A 1 112 ? -32.218 -26.201 18.946 1.00 24.88 124 ALA A CA 1
ATOM 673 C C . ALA A 1 112 ? -33.629 -25.659 18.664 1.00 23.31 124 ALA A C 1
ATOM 674 O O . ALA A 1 112 ? -33.875 -25.066 17.618 1.00 23.26 124 ALA A O 1
ATOM 676 N N . ARG A 1 113 ? -34.551 -25.859 19.598 1.00 21.59 125 ARG A N 1
ATOM 677 C CA . ARG A 1 113 ? -35.903 -25.290 19.461 1.00 21.12 125 ARG A CA 1
ATOM 678 C C . ARG A 1 113 ? -35.904 -23.783 19.716 1.00 21.55 125 ARG A C 1
ATOM 679 O O . ARG A 1 113 ? -36.565 -23.028 19.003 1.00 19.84 125 ARG A O 1
ATOM 687 N N . CYS A 1 114 ? -35.157 -23.347 20.727 1.00 22.27 126 CYS A N 1
ATOM 688 C CA . CYS A 1 114 ? -34.957 -21.912 20.973 1.00 23.75 126 CYS A CA 1
ATOM 689 C C . CYS A 1 114 ? -34.391 -21.215 19.735 1.00 23.63 126 CYS A C 1
ATOM 690 O O . CYS A 1 114 ? -34.843 -20.134 19.375 1.00 23.57 126 CYS A O 1
ATOM 693 N N . GLU A 1 115 ? -33.446 -21.849 19.054 1.00 24.61 127 GLU A N 1
ATOM 694 C CA . GLU A 1 115 ? -32.903 -21.275 17.812 1.00 27.24 127 GLU A CA 1
ATOM 695 C C . GLU A 1 115 ? -33.978 -21.082 16.737 1.00 25.35 127 GLU A C 1
ATOM 696 O O . GLU A 1 115 ? -34.045 -20.031 16.091 1.00 24.54 127 GLU A O 1
ATOM 702 N N . GLY A 1 116 ? -34.828 -22.089 16.562 1.00 23.50 128 GLY A N 1
ATOM 703 C CA . GLY A 1 116 ? -35.950 -21.999 15.637 1.00 22.68 128 GLY A CA 1
ATOM 704 C C . GLY A 1 116 ? -36.919 -20.880 15.963 1.00 22.99 128 GLY A C 1
ATOM 705 O O . GLY A 1 116 ? -37.359 -20.149 15.076 1.00 24.31 128 GLY A O 1
ATOM 706 N N . ILE A 1 117 ? -37.260 -20.749 17.239 1.00 21.30 129 ILE A N 1
ATOM 707 C CA . ILE A 1 117 ? -38.131 -19.676 17.710 1.00 21.56 129 ILE A CA 1
ATOM 708 C C . ILE A 1 117 ? -37.483 -18.303 17.510 1.00 21.30 129 ILE A C 1
ATOM 709 O O . ILE A 1 117 ? -38.125 -17.360 17.039 1.00 21.79 129 ILE A O 1
ATOM 714 N N . GLU A 1 118 ? -36.209 -18.203 17.856 1.00 22.07 130 GLU A N 1
ATOM 715 C CA . GLU A 1 118 ? -35.488 -16.927 17.772 1.00 22.85 130 GLU A CA 1
ATOM 716 C C . GLU A 1 118 ? -35.349 -16.436 16.328 1.00 22.59 130 GLU A C 1
ATOM 717 O O . GLU A 1 118 ? -35.252 -15.229 16.082 1.00 22.57 130 GLU A O 1
ATOM 723 N N . HIS A 1 119 ? -35.362 -17.358 15.370 1.00 21.79 131 HIS A N 1
ATOM 724 C CA . HIS A 1 119 ? -35.349 -16.971 13.965 1.00 22.39 131 HIS A CA 1
ATOM 725 C C . HIS A 1 119 ? -36.511 -16.071 13.641 1.00 22.61 131 HIS A C 1
ATOM 726 O O . HIS A 1 119 ? -36.375 -15.137 12.841 1.00 22.86 131 HIS A O 1
ATOM 733 N N . PHE A 1 120 ? -37.667 -16.345 14.242 1.00 21.86 132 PHE A N 1
ATOM 734 C CA . PHE A 1 120 ? -38.874 -15.554 13.996 1.00 22.84 132 PHE A CA 1
ATOM 735 C C . PHE A 1 120 ? -38.991 -14.330 14.907 1.00 23.79 132 PHE A C 1
ATOM 736 O O . PHE A 1 120 ? -39.488 -13.293 14.482 1.00 25.99 132 PHE A O 1
ATOM 744 N N . LEU A 1 121 ? -38.546 -14.443 16.152 1.00 23.81 133 LEU A N 1
ATOM 745 C CA . LEU A 1 121 ? -38.625 -13.304 17.077 1.00 24.97 133 LEU A CA 1
ATOM 746 C C . LEU A 1 121 ? -37.653 -12.182 16.699 1.00 25.74 133 LEU A C 1
ATOM 747 O O . LEU A 1 121 ? -38.024 -11.011 16.715 1.00 27.56 133 LEU A O 1
ATOM 752 N N . LEU A 1 122 ? -36.424 -12.540 16.342 1.00 26.77 134 LEU A N 1
ATOM 753 C CA . LEU A 1 122 ? -35.363 -11.544 16.170 1.00 27.66 134 LEU A CA 1
ATOM 754 C C . LEU A 1 122 ? -35.696 -10.430 15.173 1.00 28.57 134 LEU A C 1
ATOM 755 O O . LEU A 1 122 ? -35.497 -9.262 15.501 1.00 27.85 134 LEU A O 1
ATOM 760 N N . PRO A 1 123 ? -36.232 -10.774 13.979 1.00 29.34 135 PRO A N 1
ATOM 761 C CA . PRO A 1 123 ? -36.623 -9.730 13.015 1.00 30.16 135 PRO A CA 1
ATOM 762 C C . PRO A 1 123 ? -37.755 -8.807 13.465 1.00 31.09 135 PRO A C 1
ATOM 763 O O . PRO A 1 123 ? -37.926 -7.742 12.880 1.00 29.55 135 PRO A O 1
ATOM 767 N N . LEU A 1 124 ? -38.527 -9.218 14.472 1.00 31.43 136 LEU A N 1
ATOM 768 C CA . LEU A 1 124 ? -39.673 -8.443 14.951 1.00 32.24 136 LEU A CA 1
ATOM 769 C C . LEU A 1 124 ? -39.349 -7.518 16.119 1.00 32.90 136 LEU A C 1
ATOM 770 O O . LEU A 1 124 ? -40.106 -6.584 16.398 1.00 32.62 136 LEU A O 1
ATOM 775 N N . VAL A 1 125 ? -38.238 -7.774 16.805 1.00 32.34 137 VAL A N 1
ATOM 776 C CA . VAL A 1 125 ? -37.906 -7.052 18.040 1.00 34.07 137 VAL A CA 1
ATOM 777 C C . VAL A 1 125 ? -37.660 -5.546 17.818 1.00 34.76 137 VAL A C 1
ATOM 778 O O . VAL A 1 125 ? -37.914 -4.738 18.712 1.00 32.77 137 VAL A O 1
ATOM 782 N N . ALA A 1 126 ? -37.201 -5.175 16.626 1.00 36.35 138 ALA A N 1
ATOM 783 C CA . ALA A 1 126 ? -36.989 -3.761 16.287 1.00 37.79 138 ALA A CA 1
ATOM 784 C C . ALA A 1 126 ? -38.289 -2.937 16.296 1.00 39.12 138 ALA A C 1
ATOM 785 O O . ALA A 1 126 ? -38.253 -1.735 16.579 1.00 39.52 138 ALA A O 1
ATOM 787 N N . THR A 1 127 ? -39.422 -3.580 15.996 1.00 39.29 139 THR A N 1
ATOM 788 C CA . THR A 1 127 ? -40.716 -2.892 15.890 1.00 39.63 139 THR A CA 1
ATOM 789 C C . THR A 1 127 ? -41.782 -3.414 16.860 1.00 38.67 139 THR A C 1
ATOM 790 O O . THR A 1 127 ? -42.976 -3.204 16.647 1.00 39.65 139 THR A O 1
ATOM 794 N N . LEU A 1 128 ? -41.356 -4.084 17.924 1.00 36.24 140 LEU A N 1
ATOM 795 C CA . LEU A 1 128 ? -42.279 -4.599 18.926 1.00 34.69 140 LEU A CA 1
ATOM 796 C C . LEU A 1 128 ? -42.064 -3.868 20.254 1.00 33.62 140 LEU A C 1
ATOM 797 O O . LEU A 1 128 ? -40.923 -3.579 20.613 1.00 32.28 140 LEU A O 1
ATOM 802 N N . PRO A 1 129 ? -43.155 -3.576 20.989 1.00 33.65 141 PRO A N 1
ATOM 803 C CA . PRO A 1 129 ? -42.989 -3.006 22.326 1.00 35.15 141 PRO A CA 1
ATOM 804 C C . PRO A 1 129 ? -42.502 -4.050 23.326 1.00 34.91 141 PRO A C 1
ATOM 805 O O . PRO A 1 129 ? -42.419 -5.239 22.999 1.00 34.14 141 PRO A O 1
ATOM 809 N N . ASP A 1 130 ? -42.204 -3.605 24.539 1.00 33.44 142 ASP A N 1
ATOM 810 C CA . ASP A 1 130 ? -41.691 -4.489 25.570 1.00 33.19 142 ASP A CA 1
ATOM 811 C C . ASP A 1 130 ? -42.720 -5.554 25.962 1.00 32.22 142 ASP A C 1
ATOM 812 O O . ASP A 1 130 ? -43.927 -5.292 25.986 1.00 31.06 142 ASP A O 1
ATOM 817 N N . MET A 1 131 ? -42.236 -6.752 26.278 1.00 29.49 143 MET A N 1
ATOM 818 C CA . MET A 1 131 ? -43.106 -7.808 26.790 1.00 28.84 143 MET A CA 1
ATOM 819 C C . MET A 1 131 ? -42.294 -8.944 27.391 1.00 28.00 143 MET A C 1
ATOM 820 O O . MET A 1 131 ? -41.126 -9.147 27.038 1.00 27.76 143 MET A O 1
ATOM 825 N N . ASP A 1 132 ? -42.918 -9.667 28.314 1.00 26.83 144 ASP A N 1
ATOM 826 C CA . ASP A 1 132 ? -42.368 -10.912 28.832 1.00 27.26 144 ASP A CA 1
ATOM 827 C C . ASP A 1 132 ? -43.158 -12.056 28.216 1.00 25.56 144 ASP A C 1
ATOM 828 O O . ASP A 1 132 ? -44.386 -12.005 28.165 1.00 24.99 144 ASP A O 1
ATOM 833 N N . LEU A 1 133 ? -42.450 -13.080 27.753 1.00 25.09 145 LEU A N 1
ATOM 834 C CA . LEU A 1 133 ? -43.073 -14.241 27.111 1.00 24.53 145 LEU A CA 1
ATOM 835 C C . LEU A 1 133 ? -42.527 -15.489 27.755 1.00 23.01 145 LEU A C 1
ATOM 836 O O . LEU A 1 133 ? -41.312 -15.683 27.771 1.00 23.82 145 LEU A O 1
ATOM 841 N N . ILE A 1 134 ? -43.408 -16.329 28.294 1.00 21.35 146 ILE A N 1
ATOM 842 C CA . ILE A 1 134 ? -42.988 -17.633 28.792 1.00 20.91 146 ILE A CA 1
ATOM 843 C C . ILE A 1 134 ? -43.268 -18.640 27.685 1.00 20.31 146 ILE A C 1
ATOM 844 O O . ILE A 1 134 ? -44.420 -18.982 27.438 1.00 19.85 146 ILE A O 1
ATOM 849 N N . ILE A 1 135 ? -42.221 -19.095 27.013 1.00 20.20 147 ILE A N 1
ATOM 850 C CA . ILE A 1 135 ? -42.407 -19.948 25.836 1.00 19.75 147 ILE A CA 1
ATOM 851 C C . ILE A 1 135 ? -41.960 -21.345 26.202 1.00 19.93 147 ILE A C 1
ATOM 852 O O . ILE A 1 135 ? -40.775 -21.603 26.442 1.00 20.71 147 ILE A O 1
ATOM 857 N N . ASN A 1 136 ? -42.941 -22.235 26.301 1.00 20.38 148 ASN A N 1
ATOM 858 C CA . ASN A 1 136 ? -42.693 -23.643 26.504 1.00 19.79 148 ASN A CA 1
ATOM 859 C C . ASN A 1 136 ? -42.148 -24.274 25.222 1.00 20.10 148 ASN A C 1
ATOM 860 O O . ASN A 1 136 ? -42.798 -24.209 24.184 1.00 19.47 148 ASN A O 1
ATOM 865 N N . THR A 1 137 ? -40.971 -24.888 25.309 1.00 19.51 149 THR A N 1
ATOM 866 C CA . THR A 1 137 ? -40.369 -25.589 24.175 1.00 20.14 149 THR A CA 1
ATOM 867 C C . THR A 1 137 ? -40.487 -27.116 24.276 1.00 20.30 149 THR A C 1
ATOM 868 O O . THR A 1 137 ? -39.974 -27.824 23.410 1.00 19.95 149 THR A O 1
ATOM 872 N N . ARG A 1 138 ? -41.149 -27.622 25.319 1.00 20.72 150 ARG A N 1
ATOM 873 C CA . ARG A 1 138 ? -41.443 -29.057 25.415 1.00 21.88 150 ARG A CA 1
ATOM 874 C C . ARG A 1 138 ? -42.543 -29.411 24.416 1.00 20.68 150 ARG A C 1
ATOM 875 O O . ARG A 1 138 ? -43.277 -28.532 23.966 1.00 19.71 150 ARG A O 1
ATOM 883 N N . ASP A 1 139 ? -42.675 -30.692 24.100 1.00 20.26 151 ASP A N 1
ATOM 884 C CA . ASP A 1 139 ? -43.738 -31.148 23.199 1.00 20.22 151 ASP A CA 1
ATOM 885 C C . ASP A 1 139 ? -45.121 -30.910 23.796 1.00 20.06 151 ASP A C 1
ATOM 886 O O . ASP A 1 139 ? -46.049 -30.498 23.094 1.00 19.48 151 ASP A O 1
ATOM 891 N N . TYR A 1 140 ? -45.253 -31.166 25.097 1.00 19.55 152 TYR A N 1
ATOM 892 C CA . TYR A 1 140 ? -46.559 -31.222 25.732 1.00 19.48 152 TYR A CA 1
ATOM 893 C C . TYR A 1 140 ? -46.911 -29.887 26.388 1.00 18.84 152 TYR A C 1
ATOM 894 O O . TYR A 1 140 ? -46.039 -29.245 26.970 1.00 18.86 152 TYR A O 1
ATOM 903 N N . PRO A 1 141 ? -48.183 -29.462 26.295 1.00 18.64 153 PRO A N 1
ATOM 904 C CA . PRO A 1 141 ? -48.576 -28.194 26.909 1.00 19.48 153 PRO A CA 1
ATOM 905 C C . PRO A 1 141 ? -48.590 -28.304 28.430 1.00 20.39 153 PRO A C 1
ATOM 906 O O . PRO A 1 141 ? -48.563 -29.418 28.982 1.00 19.27 153 PRO A O 1
ATOM 910 N N . GLN A 1 142 ? -48.629 -27.148 29.080 1.00 21.80 154 GLN A N 1
ATOM 911 C CA . GLN A 1 142 ? -48.316 -27.032 30.505 1.00 23.41 154 GLN A CA 1
ATOM 912 C C . GLN A 1 142 ? -49.470 -26.580 31.392 1.00 24.28 154 GLN A C 1
ATOM 913 O O . GLN A 1 142 ? -49.457 -26.864 32.590 1.00 25.56 154 GLN A O 1
ATOM 919 N N . LEU A 1 143 ? -50.456 -25.882 30.831 1.00 24.70 155 LEU A N 1
ATOM 920 C CA . LEU A 1 143 ? -51.513 -25.259 31.635 1.00 26.01 155 LEU A CA 1
ATOM 921 C C . LEU A 1 143 ? -52.840 -26.011 31.548 1.00 27.16 155 LEU A C 1
ATOM 922 O O . LEU A 1 143 ? -53.734 -25.659 30.776 1.00 26.79 155 LEU A O 1
ATOM 927 N N . ASN A 1 144 ? -52.959 -27.052 32.357 1.00 29.11 156 ASN A N 1
ATOM 928 C CA . ASN A 1 144 ? -54.177 -27.846 32.395 1.00 31.57 156 ASN A CA 1
ATOM 929 C C . ASN A 1 144 ? -55.321 -26.987 32.935 1.00 33.90 156 ASN A C 1
ATOM 930 O O . ASN A 1 144 ? -55.227 -26.425 34.032 1.00 32.50 156 ASN A O 1
ATOM 935 N N . ALA A 1 145 ? -56.375 -26.852 32.136 1.00 36.68 157 ALA A N 1
ATOM 936 C CA . ALA A 1 145 ? -57.561 -26.097 32.528 1.00 41.53 157 ALA A CA 1
ATOM 937 C C . ALA A 1 145 ? -58.359 -26.876 33.565 1.00 46.14 157 ALA A C 1
ATOM 938 O O . ALA A 1 145 ? -59.082 -26.286 34.362 1.00 48.92 157 ALA A O 1
ATOM 940 N N . ALA A 1 146 ? -58.128 -28.170 33.753 1.00 52.93 158 ALA A N 1
ATOM 941 C CA . ALA A 1 146 ? -58.796 -28.873 34.879 1.00 58.19 158 ALA A CA 1
ATOM 942 C C . ALA A 1 146 ? -58.148 -28.382 36.164 1.00 62.04 158 ALA A C 1
ATOM 943 O O . ALA A 1 146 ? -58.822 -28.024 37.120 1.00 68.44 158 ALA A O 1
ATOM 945 N N . TRP A 1 147 ? -56.819 -28.282 36.193 1.00 65.42 159 TRP A N 1
ATOM 946 C CA . TRP A 1 147 ? -56.148 -27.729 37.347 1.00 64.76 159 TRP A CA 1
ATOM 947 C C . TRP A 1 147 ? -56.567 -26.318 37.306 1.00 66.33 159 TRP A C 1
ATOM 948 O O . TRP A 1 147 ? -57.128 -25.909 36.326 1.00 67.05 159 TRP A O 1
ATOM 959 N N . GLY A 1 148 ? -56.263 -25.539 38.316 1.00 67.19 160 GLY A N 1
ATOM 960 C CA . GLY A 1 148 ? -56.661 -24.180 38.259 1.00 66.96 160 GLY A CA 1
ATOM 961 C C . GLY A 1 148 ? -55.834 -23.366 39.219 1.00 70.27 160 GLY A C 1
ATOM 962 O O . GLY A 1 148 ? -55.447 -23.872 40.217 1.00 75.47 160 GLY A O 1
ATOM 963 N N . ASN A 1 149 ? -55.569 -22.123 38.829 1.00 69.09 161 ASN A N 1
ATOM 964 C CA . ASN A 1 149 ? -54.906 -21.049 39.543 1.00 67.74 161 ASN A CA 1
ATOM 965 C C . ASN A 1 149 ? -53.433 -20.784 39.369 1.00 65.02 161 ASN A C 1
ATOM 966 O O . ASN A 1 149 ? -53.030 -19.714 38.911 1.00 60.69 161 ASN A O 1
ATOM 968 N N . ALA A 1 150 ? -52.636 -21.753 39.751 1.00 63.63 162 ALA A N 1
ATOM 969 C CA . ALA A 1 150 ? -51.239 -21.612 39.565 1.00 59.48 162 ALA A CA 1
ATOM 970 C C . ALA A 1 150 ? -51.061 -21.907 38.091 1.00 56.41 162 ALA A C 1
ATOM 971 O O . ALA A 1 150 ? -49.953 -21.789 37.652 1.00 55.09 162 ALA A O 1
ATOM 973 N N . ALA A 1 151 ? -52.108 -22.287 37.334 1.00 51.22 163 ALA A N 1
ATOM 974 C CA . ALA A 1 151 ? -51.781 -22.670 36.000 1.00 47.44 163 ALA A CA 1
ATOM 975 C C . ALA A 1 151 ? -52.663 -21.796 35.128 1.00 43.05 163 ALA A C 1
ATOM 976 O O . ALA A 1 151 ? -53.225 -22.240 34.175 1.00 43.72 163 ALA A O 1
ATOM 978 N N . GLY A 1 152 ? -52.771 -20.537 35.491 1.00 39.97 164 GLY A N 1
ATOM 979 C CA . GLY A 1 152 ? -53.604 -19.580 34.778 1.00 36.74 164 GLY A CA 1
ATOM 980 C C . GLY A 1 152 ? -52.908 -18.988 33.563 1.00 33.68 164 GLY A C 1
ATOM 981 O O . GLY A 1 152 ? -53.569 -18.475 32.663 1.00 32.67 164 GLY A O 1
ATOM 982 N N . GLY A 1 153 ? -51.581 -19.041 33.548 1.00 31.00 165 GLY A N 1
ATOM 983 C CA . GLY A 1 153 ? -50.800 -18.532 32.419 1.00 30.38 165 GLY A CA 1
ATOM 984 C C . GLY A 1 153 ? -50.576 -17.032 32.504 1.00 29.91 165 GLY A C 1
ATOM 985 O O . GLY A 1 153 ? -50.750 -16.440 33.576 1.00 29.63 165 GLY A O 1
ATOM 986 N N . PRO A 1 154 ? -50.201 -16.396 31.378 1.00 27.95 166 PRO A N 1
ATOM 987 C CA . PRO A 1 154 ? -50.063 -16.960 30.023 1.00 26.53 166 PRO A CA 1
ATOM 988 C C . PRO A 1 154 ? -48.786 -17.762 29.766 1.00 23.93 166 PRO A C 1
ATOM 989 O O . PRO A 1 154 ? -47.698 -17.351 30.167 1.00 23.41 166 PRO A O 1
ATOM 993 N N . VAL A 1 155 ? -48.930 -18.891 29.073 1.00 22.99 167 VAL A N 1
ATOM 994 C CA . VAL A 1 155 ? -47.791 -19.669 28.583 1.00 21.11 167 VAL A CA 1
ATOM 995 C C . VAL A 1 155 ? -48.049 -20.032 27.120 1.00 20.30 167 VAL A C 1
ATOM 996 O O . VAL A 1 155 ? -49.174 -20.368 26.754 1.00 20.05 167 VAL A O 1
ATOM 1000 N N . PHE A 1 156 ? -47.000 -19.940 26.310 1.00 19.76 168 PHE A N 1
ATOM 1001 C CA . PHE A 1 156 ? -47.048 -20.250 24.878 1.00 19.67 168 PHE A CA 1
ATOM 1002 C C . PHE A 1 156 ? -46.542 -21.672 24.645 1.00 18.75 168 PHE A C 1
ATOM 1003 O O . PHE A 1 156 ? -45.490 -22.050 25.162 1.00 16.90 168 PHE A O 1
ATOM 1011 N N . SER A 1 157 ? -47.308 -22.469 23.898 1.00 19.14 169 SER A N 1
ATOM 1012 C CA . SER A 1 157 ? -46.897 -23.831 23.531 1.00 19.36 169 SER A CA 1
ATOM 1013 C C . SER A 1 157 ? -47.262 -24.084 22.070 1.00 18.90 169 SER A C 1
ATOM 1014 O O . SER A 1 157 ? -48.175 -23.456 21.562 1.00 18.27 169 SER A O 1
ATOM 1017 N N . PHE A 1 158 ? -46.573 -25.002 21.401 1.00 18.64 170 PHE A N 1
ATOM 1018 C CA . PHE A 1 158 ? -46.871 -25.241 19.972 1.00 18.63 170 PHE A CA 1
ATOM 1019 C C . PHE A 1 158 ? -48.187 -25.995 19.751 1.00 18.43 170 PHE A C 1
ATOM 1020 O O . PHE A 1 158 ? -48.864 -25.804 18.732 1.00 17.25 170 PHE A O 1
ATOM 1028 N N . SER A 1 159 ? -48.557 -26.839 20.709 1.00 18.35 171 SER A N 1
ATOM 1029 C CA . SER A 1 159 ? -49.671 -27.737 20.535 1.00 18.37 171 SER A CA 1
ATOM 1030 C C . SER A 1 159 ? -50.528 -27.833 21.787 1.00 19.51 171 SER A C 1
ATOM 1031 O O . SER A 1 159 ? -50.018 -27.851 22.901 1.00 19.72 171 SER A O 1
ATOM 1034 N N . LYS A 1 160 ? -51.832 -27.906 21.589 1.00 20.83 172 LYS A N 1
ATOM 1035 C CA . LYS A 1 160 ? -52.757 -28.064 22.693 1.00 21.27 172 LYS A CA 1
ATOM 1036 C C . LYS A 1 160 ? -54.053 -28.743 22.291 1.00 21.05 172 LYS A C 1
ATOM 1037 O O . LYS A 1 160 ? -54.302 -29.003 21.114 1.00 20.71 172 LYS A O 1
ATOM 1043 N N . THR A 1 161 ? -54.863 -29.047 23.301 1.00 21.23 173 THR A N 1
ATOM 1044 C CA . THR A 1 161 ? -56.257 -29.417 23.121 1.00 21.84 173 THR A CA 1
ATOM 1045 C C . THR A 1 161 ? -57.099 -28.457 23.957 1.00 22.89 173 THR A C 1
ATOM 1046 O O . THR A 1 161 ? -56.563 -27.563 24.622 1.00 22.46 173 THR A O 1
ATOM 1050 N N . LYS A 1 162 ? -58.412 -28.664 23.958 1.00 24.18 174 LYS A N 1
ATOM 1051 C CA . LYS A 1 162 ? -59.306 -27.893 24.831 1.00 26.75 174 LYS A CA 1
ATOM 1052 C C . LYS A 1 162 ? -59.000 -28.061 26.328 1.00 25.90 174 LYS A C 1
ATOM 1053 O O . LYS A 1 162 ? -59.456 -27.260 27.136 1.00 26.03 174 LYS A O 1
ATOM 1059 N N . GLU A 1 163 ? -58.249 -29.099 26.694 1.00 25.44 175 GLU A N 1
ATOM 1060 C CA . GLU A 1 163 ? -57.858 -29.321 28.092 1.00 26.64 175 GLU A CA 1
ATOM 1061 C C . GLU A 1 163 ? -56.819 -28.305 28.605 1.00 26.36 175 GLU A C 1
ATOM 1062 O O . GLU A 1 163 ? -56.595 -28.200 29.821 1.00 25.70 175 GLU A O 1
ATOM 1068 N N . TYR A 1 164 ? -56.200 -27.548 27.697 1.00 25.14 176 TYR A N 1
ATOM 1069 C CA . TYR A 1 164 ? -55.074 -26.686 28.046 1.00 24.82 176 TYR A CA 1
ATOM 1070 C C . TYR A 1 164 ? -55.296 -25.218 27.691 1.00 25.66 176 TYR A C 1
ATOM 1071 O O . TYR A 1 164 ? -55.938 -24.891 26.694 1.00 23.54 176 TYR A O 1
ATOM 1080 N N . ARG A 1 165 ? -54.757 -24.337 28.530 1.00 25.70 177 ARG A N 1
ATOM 1081 C CA . ARG A 1 165 ? -54.900 -22.893 28.357 1.00 27.76 177 ARG A CA 1
ATOM 1082 C C . ARG A 1 165 ? -53.758 -22.265 27.568 1.00 25.17 177 ARG A C 1
ATOM 1083 O O . ARG A 1 165 ? -53.818 -21.081 27.241 1.00 25.37 177 ARG A O 1
ATOM 1091 N N . ASP A 1 166 ? -52.726 -23.052 27.269 1.00 24.12 178 ASP A N 1
ATOM 1092 C CA . ASP A 1 166 ? -51.541 -22.554 26.562 1.00 22.80 178 ASP A CA 1
ATOM 1093 C C . ASP A 1 166 ? -51.927 -21.840 25.255 1.00 22.24 178 ASP A C 1
ATOM 1094 O O . ASP A 1 166 ? -52.870 -22.242 24.570 1.00 22.69 178 ASP A O 1
ATOM 1099 N N . ILE A 1 167 ? -51.195 -20.781 24.928 1.00 21.59 179 ILE A N 1
ATOM 1100 C CA . ILE A 1 167 ? -51.425 -20.014 23.712 1.00 20.85 179 ILE A CA 1
ATOM 1101 C C . ILE A 1 167 ? -50.566 -20.648 22.620 1.00 20.88 179 ILE A C 1
ATOM 1102 O O . ILE A 1 167 ? -49.366 -20.811 22.800 1.00 20.61 179 ILE A O 1
ATOM 1107 N N . MET A 1 168 ? -51.163 -21.022 21.489 1.00 20.66 180 MET A N 1
ATOM 1108 C CA . MET A 1 168 ? -50.372 -21.671 20.442 1.00 20.40 180 MET A CA 1
ATOM 1109 C C . MET A 1 168 ? -49.507 -20.684 19.685 1.00 19.75 180 MET A C 1
ATOM 1110 O O . MET A 1 168 ? -49.928 -19.555 19.410 1.00 21.19 180 MET A O 1
ATOM 1115 N N . TYR A 1 169 ? -48.287 -21.109 19.387 1.00 19.14 181 TYR A N 1
ATOM 1116 C CA . TYR A 1 169 ? -47.391 -20.365 18.504 1.00 18.46 181 TYR A CA 1
ATOM 1117 C C . TYR A 1 169 ? -46.881 -21.276 17.402 1.00 18.50 181 TYR A C 1
ATOM 1118 O O . TYR A 1 169 ? -46.837 -22.503 17.580 1.00 18.37 181 TYR A O 1
ATOM 1127 N N . PRO A 1 170 ? -46.459 -20.695 16.267 1.00 18.30 182 PRO A N 1
ATOM 1128 C CA . PRO A 1 170 ? -45.924 -21.565 15.214 1.00 17.71 182 PRO A CA 1
ATOM 1129 C C . PRO A 1 170 ? -44.645 -22.251 15.667 1.00 17.32 182 PRO A C 1
ATOM 1130 O O . PRO A 1 170 ? -43.735 -21.598 16.166 1.00 17.88 182 PRO A O 1
ATOM 1134 N N . ALA A 1 171 ? -44.572 -23.560 15.486 1.00 16.88 183 ALA A N 1
ATOM 1135 C CA . ALA A 1 171 ? -43.485 -24.345 16.050 1.00 16.29 183 ALA A CA 1
ATOM 1136 C C . ALA A 1 171 ? -42.126 -23.931 15.512 1.00 16.22 183 ALA A C 1
ATOM 1137 O O . ALA A 1 171 ? -41.998 -23.435 14.394 1.00 16.34 183 ALA A O 1
ATOM 1139 N N . TRP A 1 172 ? -41.119 -24.113 16.356 1.00 16.19 184 TRP A N 1
ATOM 1140 C CA . TRP A 1 172 ? -39.714 -23.922 16.020 1.00 16.10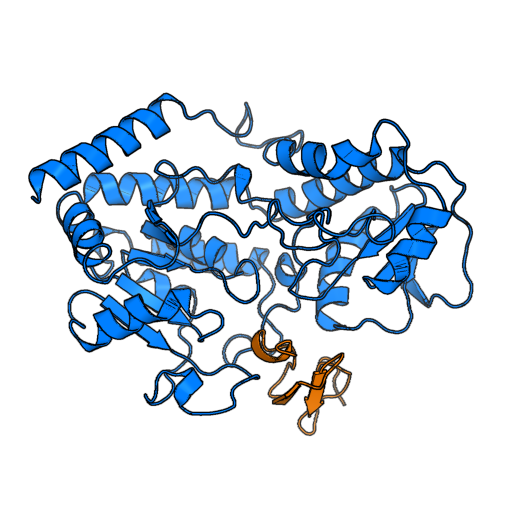 184 TRP A CA 1
ATOM 1141 C C . TRP A 1 172 ? -39.319 -24.493 14.681 1.00 16.14 184 TRP A C 1
ATOM 1142 O O . TRP A 1 172 ? -38.548 -23.871 13.929 1.00 16.51 184 TRP A O 1
ATOM 1153 N N . THR A 1 173 ? -39.853 -25.675 14.392 1.00 15.78 185 THR A N 1
ATOM 1154 C CA . THR A 1 173 ? -39.460 -26.501 13.248 1.00 16.02 185 THR A CA 1
ATOM 1155 C C . THR A 1 173 ? -39.723 -25.837 11.888 1.00 16.49 185 THR A C 1
ATOM 1156 O O . THR A 1 173 ? -39.146 -26.242 10.886 1.00 16.28 185 THR A O 1
ATOM 1160 N N . PHE A 1 174 ? -40.561 -24.807 11.852 1.00 16.57 186 PHE A N 1
ATOM 1161 C CA . PHE A 1 174 ? -40.723 -24.046 10.615 1.00 17.31 186 PHE A CA 1
ATOM 1162 C C . PHE A 1 174 ? -39.376 -23.457 10.160 1.00 18.05 186 PHE A C 1
ATOM 1163 O O . PHE A 1 174 ? -39.159 -23.237 8.965 1.00 17.99 186 PHE A O 1
ATOM 1171 N N . TRP A 1 175 ? -38.460 -23.247 11.108 1.00 18.50 187 TRP A N 1
ATOM 1172 C CA . TRP A 1 175 ? -37.087 -22.889 10.784 1.00 18.99 187 TRP A CA 1
ATOM 1173 C C . TRP A 1 175 ? -36.083 -23.941 11.165 1.00 19.15 187 TRP A C 1
ATOM 1174 O O . TRP A 1 175 ? -35.228 -24.303 10.352 1.00 18.21 187 TRP A O 1
ATOM 1185 N N . ALA A 1 176 ? -36.152 -24.440 12.394 1.00 18.80 188 ALA A N 1
ATOM 1186 C CA . ALA A 1 176 ? -35.111 -25.358 12.883 1.00 19.87 188 ALA A CA 1
ATOM 1187 C C . ALA A 1 176 ? -35.533 -26.160 14.109 1.00 19.43 188 ALA A C 1
ATOM 1188 O O . ALA A 1 176 ? -36.472 -25.795 14.811 1.00 18.84 188 ALA A O 1
ATOM 1190 N N . GLY A 1 177 ? -34.826 -27.258 14.350 1.00 20.40 189 GLY A N 1
ATOM 1191 C CA . GLY A 1 177 ? -34.902 -27.967 15.628 1.00 19.64 189 GLY A CA 1
ATOM 1192 C C . GLY A 1 177 ? -36.012 -28.998 15.787 1.00 19.81 189 GLY A C 1
ATOM 1193 O O . GLY A 1 177 ? -36.305 -29.415 16.911 1.00 19.78 189 GLY A O 1
ATOM 1194 N N . GLY A 1 178 ? -36.632 -29.414 14.682 1.00 18.78 190 GLY A N 1
ATOM 1195 C CA . GLY A 1 178 ? -37.563 -30.536 14.716 1.00 19.48 190 GLY A CA 1
ATOM 1196 C C . GLY A 1 178 ? -36.782 -31.813 14.992 1.00 19.71 190 GLY A C 1
ATOM 1197 O O . GLY A 1 178 ? -35.558 -31.771 15.122 1.00 19.88 190 GLY A O 1
ATOM 1198 N N . PRO A 1 179 ? -37.474 -32.955 15.055 1.00 19.50 191 PRO A N 1
ATOM 1199 C CA . PRO A 1 179 ? -36.804 -34.234 15.303 1.00 20.17 191 PRO A CA 1
ATOM 1200 C C . PRO A 1 179 ? -35.625 -34.501 14.382 1.00 20.73 191 PRO A C 1
ATOM 1201 O O . PRO A 1 179 ? -35.705 -34.218 13.182 1.00 20.73 191 PRO A O 1
ATOM 1205 N N . ALA A 1 180 ? -34.541 -35.035 14.946 1.00 21.28 192 ALA A N 1
ATOM 1206 C CA . ALA A 1 180 ? -33.365 -35.399 14.161 1.00 23.27 192 ALA A CA 1
ATOM 1207 C C . ALA A 1 180 ? -33.462 -36.848 13.705 1.00 24.86 192 ALA A C 1
ATOM 1208 O O . ALA A 1 180 ? -33.763 -37.738 14.492 1.00 26.06 192 ALA A O 1
ATOM 1210 N N . THR A 1 181 ? -33.191 -37.076 12.429 1.00 26.07 193 THR A N 1
ATOM 1211 C CA . THR A 1 181 ? -33.138 -38.416 11.866 1.00 27.88 193 THR A CA 1
ATOM 1212 C C . THR A 1 181 ? -31.935 -38.469 10.949 1.00 29.28 193 THR A C 1
ATOM 1213 O O . THR A 1 181 ? -31.266 -37.460 10.750 1.00 28.58 193 THR A O 1
ATOM 1217 N N . LYS A 1 182 ? -31.682 -39.627 10.354 1.00 32.17 194 LYS A N 1
ATOM 1218 C CA . LYS A 1 182 ? -30.553 -39.777 9.434 1.00 34.55 194 LYS A CA 1
ATOM 1219 C C . LYS A 1 182 ? -30.660 -38.856 8.219 1.00 34.71 194 LYS A C 1
ATOM 1220 O O . LYS A 1 182 ? -29.655 -38.310 7.771 1.00 33.99 194 LYS A O 1
ATOM 1226 N N . LEU A 1 183 ? -31.870 -38.661 7.693 1.00 33.54 195 LEU A N 1
ATOM 1227 C CA . LEU A 1 183 ? -32.057 -37.763 6.542 1.00 33.88 195 LEU A CA 1
ATOM 1228 C C . LEU A 1 183 ? -32.060 -36.283 6.941 1.00 33.47 195 LEU A C 1
ATOM 1229 O O . LEU A 1 183 ? -31.855 -35.417 6.094 1.00 34.19 195 LEU A O 1
ATOM 1234 N N . HIS A 1 184 ? -32.308 -36.001 8.222 1.00 30.40 196 HIS A N 1
ATOM 1235 C CA . HIS A 1 184 ? -32.279 -34.644 8.757 1.00 30.00 196 HIS A CA 1
ATOM 1236 C C . HIS A 1 184 ? -31.535 -34.612 10.072 1.00 29.07 196 HIS A C 1
ATOM 1237 O O . HIS A 1 184 ? -32.139 -34.389 11.120 1.00 26.85 196 HIS A O 1
ATOM 1244 N N . PRO A 1 185 ? -30.205 -34.809 10.037 1.00 29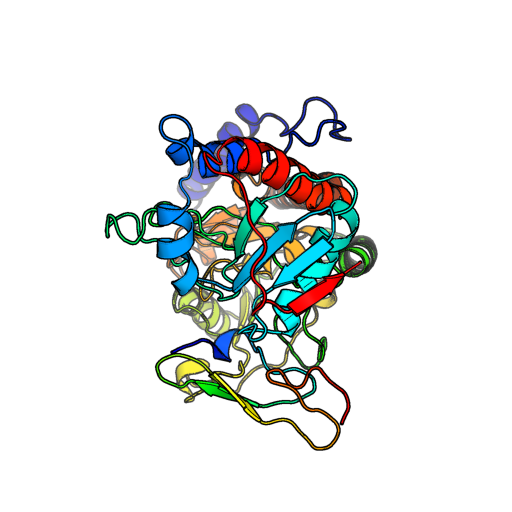.44 197 PRO A N 1
ATOM 1245 C CA . PRO A 1 185 ? -29.422 -34.954 11.275 1.00 28.52 197 PRO A CA 1
ATOM 1246 C C . PRO A 1 185 ? -29.394 -33.697 12.152 1.00 27.30 197 PRO A C 1
ATOM 1247 O O . PRO A 1 185 ? -29.249 -33.805 13.369 1.00 25.19 197 PRO A O 1
ATOM 1251 N N . ARG A 1 186 ? -29.599 -32.524 11.555 1.00 26.03 198 ARG A N 1
ATOM 1252 C CA . ARG A 1 186 ? -29.673 -31.282 12.321 1.00 26.78 198 ARG A CA 1
ATOM 1253 C C . ARG A 1 186 ? -31.094 -30.950 12.778 1.00 25.25 198 ARG A C 1
ATOM 1254 O O . ARG A 1 186 ? -31.340 -29.862 13.291 1.00 25.15 198 ARG A O 1
ATOM 1262 N N . GLY A 1 187 ? -32.016 -31.903 12.627 1.00 23.38 199 GLY A N 1
ATOM 1263 C CA . GLY A 1 187 ? -33.409 -31.700 12.955 1.00 23.16 199 GLY A CA 1
ATOM 1264 C C . GLY A 1 187 ? -34.198 -31.234 11.744 1.00 22.53 199 GLY A C 1
ATOM 1265 O O . GLY A 1 187 ? -33.725 -30.399 10.972 1.00 23.34 199 GLY A O 1
ATOM 1266 N N . ILE A 1 188 ? -35.401 -31.763 11.577 1.00 22.07 200 ILE A N 1
ATOM 1267 C CA . ILE A 1 188 ? -36.261 -31.289 10.499 1.00 22.99 200 ILE A CA 1
ATOM 1268 C C . ILE A 1 188 ? -36.577 -29.800 10.702 1.00 21.94 200 ILE A C 1
ATOM 1269 O O . ILE A 1 188 ? -36.946 -29.355 11.791 1.00 20.41 200 ILE A O 1
ATOM 1274 N N . GLY A 1 189 ? -36.384 -29.034 9.635 1.00 21.31 201 GLY A N 1
ATOM 1275 C CA . GLY A 1 189 ? -36.538 -27.592 9.675 1.00 20.98 201 GLY A CA 1
ATOM 1276 C C . GLY A 1 189 ? -36.764 -27.031 8.283 1.00 20.68 201 GLY A C 1
ATOM 1277 O O . GLY A 1 189 ? -37.210 -27.748 7.384 1.00 19.93 201 GLY A O 1
ATOM 1278 N N . ARG A 1 190 ? -36.461 -25.748 8.125 1.00 20.45 202 ARG A N 1
ATOM 1279 C CA . ARG A 1 190 ? -36.493 -25.069 6.828 1.00 21.04 202 ARG A CA 1
ATOM 1280 C C . ARG A 1 190 ? -37.716 -25.439 5.998 1.00 20.12 202 ARG A C 1
ATOM 1281 O O . ARG A 1 190 ? -37.613 -25.997 4.897 1.00 19.28 202 ARG A O 1
ATOM 1289 N N . TRP A 1 191 ? -38.880 -25.126 6.549 1.00 20.20 203 TRP A N 1
ATOM 1290 C CA . TRP A 1 191 ? -40.153 -25.307 5.845 1.00 20.22 203 TRP A CA 1
ATOM 1291 C C . TRP A 1 191 ? -40.187 -24.601 4.499 1.00 21.15 203 TRP A C 1
ATOM 1292 O O . TRP A 1 191 ? -40.823 -25.081 3.566 1.00 22.07 203 TRP A O 1
ATOM 1303 N N . ASP A 1 192 ? -39.500 -23.467 4.384 1.00 21.85 204 ASP A N 1
ATOM 1304 C CA . ASP A 1 192 ? -39.367 -22.779 3.087 1.00 23.53 204 ASP A CA 1
ATOM 1305 C C . ASP A 1 192 ? -38.751 -23.680 2.012 1.00 23.82 204 ASP A C 1
ATOM 1306 O O . ASP A 1 192 ? -39.272 -23.767 0.901 1.00 23.87 204 ASP A O 1
ATOM 1311 N N . GLN A 1 193 ? -37.658 -24.356 2.355 1.00 23.82 205 GLN A N 1
ATOM 1312 C CA . GLN A 1 193 ? -36.995 -25.280 1.443 1.00 24.23 205 GLN A CA 1
ATOM 1313 C C . GLN A 1 193 ? -37.822 -26.543 1.209 1.00 24.62 205 GLN A C 1
ATOM 1314 O O . GLN A 1 193 ? -37.885 -27.056 0.092 1.00 23.52 205 GLN A O 1
ATOM 1320 N N . MET A 1 194 ? -38.450 -27.047 2.263 1.00 23.36 206 MET A N 1
ATOM 1321 C CA . MET A 1 194 ? -39.258 -28.252 2.159 1.00 23.36 206 MET A CA 1
ATOM 1322 C C . MET A 1 194 ? -40.458 -28.055 1.224 1.00 22.76 206 MET A C 1
ATOM 1323 O O . MET A 1 194 ? -40.802 -28.957 0.465 1.00 23.19 206 MET A O 1
ATOM 1328 N N . ARG A 1 195 ? -41.089 -26.887 1.286 1.00 22.49 207 ARG A N 1
ATOM 1329 C CA . ARG A 1 195 ? -42.215 -26.563 0.402 1.00 22.52 207 ARG A CA 1
ATOM 1330 C C . ARG A 1 195 ? -41.814 -26.694 -1.072 1.00 23.87 207 ARG A C 1
ATOM 1331 O O . ARG A 1 195 ? -42.535 -27.305 -1.869 1.00 23.33 207 ARG A O 1
ATOM 1339 N N . GLU A 1 196 ? -40.653 -26.143 -1.423 1.00 24.85 208 GLU A N 1
ATOM 1340 C CA . GLU A 1 196 ? -40.169 -26.194 -2.813 1.00 27.37 208 GLU A CA 1
ATOM 1341 C C . GLU A 1 196 ? -39.832 -27.623 -3.230 1.00 26.59 208 GLU A C 1
ATOM 1342 O O . GLU A 1 196 ? -40.146 -28.047 -4.336 1.00 26.90 208 GLU A O 1
ATOM 1348 N N . LYS A 1 197 ? -39.191 -28.363 -2.334 1.00 26.46 209 LYS A N 1
ATOM 1349 C CA . LYS A 1 197 ? -38.856 -29.756 -2.576 1.00 27.07 209 LYS A CA 1
ATOM 1350 C C . LYS A 1 197 ? -40.121 -30.597 -2.841 1.00 26.23 209 LYS A C 1
ATOM 1351 O O . LYS A 1 197 ? -40.161 -31.403 -3.768 1.00 24.12 209 LYS A O 1
ATOM 1357 N N . LEU A 1 198 ? -41.158 -30.393 -2.035 1.00 23.90 210 LEU A N 1
ATOM 1358 C CA . LEU A 1 198 ? -42.375 -31.190 -2.156 1.00 23.71 210 LEU A CA 1
ATOM 1359 C C . LEU A 1 198 ? -43.246 -30.761 -3.350 1.00 24.56 210 LEU A C 1
ATOM 1360 O O . LEU A 1 198 ? -43.852 -31.619 -3.999 1.00 23.98 210 LEU A O 1
ATOM 1365 N N . GLU A 1 199 ? -43.304 -29.457 -3.628 1.00 25.32 211 GLU A N 1
ATOM 1366 C CA . GLU A 1 199 ? -43.963 -28.943 -4.837 1.00 27.44 211 GLU A CA 1
ATOM 1367 C C . GLU A 1 199 ? -43.410 -29.649 -6.067 1.00 27.59 211 GLU A C 1
ATOM 1368 O O . GLU A 1 199 ? -44.176 -30.091 -6.931 1.00 26.32 211 GLU A O 1
ATOM 1374 N N . LYS A 1 200 ? -42.081 -29.743 -6.140 1.00 27.98 212 LYS A N 1
ATOM 1375 C CA . LYS A 1 200 ? -41.409 -30.369 -7.285 1.00 29.93 212 LYS A CA 1
ATOM 1376 C C . LYS A 1 200 ? -41.701 -31.856 -7.359 1.00 29.23 212 LYS A C 1
ATOM 1377 O O . LYS A 1 200 ? -41.933 -32.408 -8.445 1.00 26.53 212 LYS A O 1
ATOM 1383 N N . ARG A 1 201 ? -41.707 -32.509 -6.204 1.00 27.78 213 ARG A N 1
ATOM 1384 C CA . ARG A 1 201 ? -41.989 -33.933 -6.159 1.00 28.50 213 ARG A CA 1
ATOM 1385 C C . ARG A 1 201 ? -43.465 -34.249 -6.453 1.00 27.96 213 ARG A C 1
ATOM 1386 O O . ARG A 1 201 ? -43.753 -35.244 -7.128 1.00 28.11 213 ARG A O 1
ATOM 1394 N N . ALA A 1 202 ? -44.388 -33.413 -5.969 1.00 26.75 214 ALA A N 1
ATOM 1395 C CA . ALA A 1 202 ? -45.811 -33.559 -6.298 1.00 26.42 214 ALA A CA 1
ATOM 1396 C C . ALA A 1 202 ? -46.026 -33.441 -7.817 1.00 27.30 214 ALA A C 1
ATOM 1397 O O . ALA A 1 202 ? -46.796 -34.200 -8.403 1.00 27.54 214 ALA A O 1
ATOM 1399 N N . ALA A 1 203 ? -45.332 -32.494 -8.441 1.00 27.69 215 ALA A N 1
ATOM 1400 C CA . ALA A 1 203 ? -45.357 -32.342 -9.909 1.00 28.03 215 ALA A CA 1
ATOM 1401 C C . ALA A 1 203 ? -44.799 -33.572 -10.644 1.00 28.32 215 ALA A C 1
ATOM 1402 O O . ALA A 1 203 ? -45.298 -33.937 -11.713 1.00 28.93 215 ALA A O 1
ATOM 1404 N N . ALA A 1 204 ? -43.786 -34.214 -10.068 1.00 28.24 216 ALA A N 1
ATOM 1405 C CA . ALA A 1 204 ? -43.157 -35.391 -10.659 1.00 29.87 216 ALA A CA 1
ATOM 1406 C C . ALA A 1 204 ? -43.976 -36.686 -10.543 1.00 30.50 216 ALA A C 1
ATOM 1407 O O . ALA A 1 204 ? -43.815 -37.593 -11.368 1.00 29.45 216 ALA A O 1
ATOM 1409 N N . ILE A 1 205 ? -44.815 -36.793 -9.510 1.00 29.17 217 ILE A N 1
ATOM 1410 C CA . ILE A 1 205 ? -45.654 -37.980 -9.301 1.00 29.38 217 ILE A CA 1
ATOM 1411 C C . ILE A 1 205 ? -47.111 -37.537 -9.208 1.00 30.15 217 ILE A C 1
ATOM 1412 O O . ILE A 1 205 ? -47.649 -37.345 -8.108 1.00 29.16 217 ILE A O 1
ATOM 1417 N N . PRO A 1 206 ? -47.747 -37.335 -10.369 1.00 29.57 218 PRO A N 1
ATOM 1418 C CA . PRO A 1 206 ? -49.157 -36.965 -10.417 1.00 30.00 218 PRO A CA 1
ATOM 1419 C C . PRO A 1 206 ? -50.037 -38.055 -9.832 1.00 27.95 218 PRO A C 1
ATOM 1420 O O . PRO A 1 206 ? -49.632 -39.210 -9.770 1.00 26.69 218 PRO A O 1
ATOM 1424 N N . TRP A 1 207 ? -51.243 -37.668 -9.439 1.00 27.84 219 TRP A N 1
ATOM 1425 C CA . TRP A 1 207 ? -52.207 -38.579 -8.832 1.00 27.69 219 TRP A CA 1
ATOM 1426 C C . TRP A 1 207 ? -52.217 -39.957 -9.457 1.00 28.23 219 TRP A C 1
ATOM 1427 O O . TRP A 1 207 ? -51.968 -40.961 -8.778 1.00 26.93 219 TRP A O 1
ATOM 1438 N N . SER A 1 208 ? -52.455 -40.024 -10.767 1.00 29.80 220 SER A N 1
ATOM 1439 C CA . SER A 1 208 ? -52.610 -41.315 -11.455 1.00 31.38 220 SER A CA 1
ATOM 1440 C C . SER A 1 208 ? -51.397 -42.245 -11.358 1.00 31.90 220 SER A C 1
ATOM 1441 O O . SER A 1 208 ? -51.550 -43.457 -11.495 1.00 32.46 220 SER A O 1
ATOM 1444 N N . GLN A 1 209 ? -50.210 -41.694 -11.112 1.00 32.88 221 GLN A N 1
ATOM 1445 C CA . GLN A 1 209 ? -48.989 -42.503 -11.000 1.00 33.93 221 GLN A CA 1
ATOM 1446 C C . GLN A 1 209 ? -48.664 -42.929 -9.572 1.00 32.83 221 GLN A C 1
ATOM 1447 O O . GLN A 1 209 ? -47.761 -43.739 -9.354 1.00 33.12 221 GLN A O 1
ATOM 1453 N N . LYS A 1 210 ? -49.379 -42.372 -8.598 1.00 30.85 222 LYS A N 1
ATOM 1454 C CA . LYS A 1 210 ? -49.172 -42.738 -7.196 1.00 29.12 222 LYS A CA 1
ATOM 1455 C C . LYS A 1 210 ? -49.721 -44.142 -6.962 1.00 29.50 222 LYS A C 1
ATOM 1456 O O . LYS A 1 210 ? -50.685 -44.553 -7.613 1.00 29.62 222 LYS A O 1
ATOM 1462 N N . ARG A 1 211 ? -49.109 -44.874 -6.038 1.00 30.12 223 ARG A N 1
ATOM 1463 C CA . ARG A 1 211 ? -49.572 -46.209 -5.682 1.00 30.75 223 ARG A CA 1
ATOM 1464 C C . ARG A 1 211 ? -50.875 -46.128 -4.877 1.00 29.86 223 ARG A C 1
ATOM 1465 O O . ARG A 1 211 ? -51.032 -45.266 -4.005 1.00 27.45 223 ARG A O 1
ATOM 1473 N N . SER A 1 212 ? -51.803 -47.032 -5.185 1.00 29.15 224 SER A N 1
ATOM 1474 C CA . SER A 1 212 ? -53.117 -47.081 -4.536 1.00 30.65 224 SER A CA 1
ATOM 1475 C C . SER A 1 212 ? -53.064 -47.890 -3.243 1.00 30.25 224 SER A C 1
ATOM 1476 O O . SER A 1 212 ? -53.751 -48.907 -3.103 1.00 30.48 224 SER A O 1
ATOM 1479 N N . LEU A 1 213 ? -52.242 -47.420 -2.304 1.00 28.96 225 LEU A N 1
ATOM 1480 C CA . LEU A 1 213 ? -52.038 -48.067 -1.006 1.00 28.54 225 LEU A CA 1
ATOM 1481 C C . LEU A 1 213 ? -51.959 -47.006 0.083 1.00 26.48 225 LEU A C 1
ATOM 1482 O O . LEU A 1 213 ? -51.514 -45.893 -0.169 1.00 25.68 225 LEU A O 1
ATOM 1487 N N . GLY A 1 214 ? -52.373 -47.376 1.291 1.00 25.28 226 GLY A N 1
ATOM 1488 C CA . GLY A 1 214 ? -52.178 -46.535 2.463 1.00 24.14 226 GLY A CA 1
ATOM 1489 C C . GLY A 1 214 ? -50.719 -46.591 2.863 1.00 23.18 226 GLY A C 1
ATOM 1490 O O . GLY A 1 214 ? -50.078 -47.622 2.707 1.00 22.71 226 GLY A O 1
ATOM 1491 N N . PHE A 1 215 ? -50.184 -45.481 3.364 1.00 22.29 227 PHE A N 1
ATOM 1492 C CA . PHE A 1 215 ? -48.774 -45.437 3.717 1.00 21.43 227 PHE A CA 1
ATOM 1493 C C . PHE A 1 215 ? -48.536 -44.686 5.012 1.00 20.45 227 PHE A C 1
ATOM 1494 O O . PHE A 1 215 ? -49.108 -43.628 5.240 1.00 20.35 227 PHE A O 1
ATOM 1502 N N . PHE A 1 216 ? -47.673 -45.257 5.839 1.00 20.11 228 PHE A N 1
ATOM 1503 C CA . PHE A 1 216 ? -47.198 -44.604 7.043 1.00 20.63 228 PHE A CA 1
ATOM 1504 C C . PHE A 1 216 ? -45.828 -45.164 7.386 1.00 21.40 228 PHE A C 1
ATOM 1505 O O . PHE A 1 216 ? -45.611 -46.375 7.316 1.00 20.98 228 PHE A O 1
ATOM 1513 N N . ARG A 1 217 ? -44.900 -44.283 7.737 1.00 22.12 229 ARG A N 1
ATOM 1514 C CA . ARG A 1 217 ? -43.583 -44.711 8.210 1.00 22.41 229 ARG A CA 1
ATOM 1515 C C . ARG A 1 217 ? -43.127 -43.746 9.285 1.00 21.96 229 ARG A C 1
ATOM 1516 O O . ARG A 1 217 ? -42.677 -42.640 8.983 1.00 21.77 229 ARG A O 1
ATOM 1524 N N . GLY A 1 218 ? -43.270 -44.173 10.534 1.00 22.00 230 GLY A N 1
ATOM 1525 C CA . GLY A 1 218 ? -42.984 -43.324 11.694 1.00 22.09 230 GLY A CA 1
ATOM 1526 C C . GLY A 1 218 ? -42.869 -44.170 12.938 1.00 21.67 230 GLY A C 1
ATOM 1527 O O . GLY A 1 218 ? -43.023 -45.383 12.867 1.00 21.51 230 GLY A O 1
ATOM 1528 N N . SER A 1 219 ? -42.592 -43.543 14.078 1.00 21.47 231 SER A N 1
ATOM 1529 C CA . SER A 1 219 ? -42.330 -44.300 15.301 1.00 22.01 231 SER A CA 1
ATOM 1530 C C . SER A 1 219 ? -43.574 -44.419 16.175 1.00 22.76 231 SER A C 1
ATOM 1531 O O . SER A 1 219 ? -44.596 -43.763 15.931 1.00 22.49 231 SER A O 1
ATOM 1534 N N . ARG A 1 220 ? -43.481 -45.254 17.202 1.00 23.16 232 ARG A N 1
ATOM 1535 C CA . ARG A 1 220 ? -44.605 -45.508 18.085 1.00 23.72 232 ARG A CA 1
ATOM 1536 C C . ARG A 1 220 ? -44.684 -44.474 19.212 1.00 24.39 232 ARG A C 1
ATOM 1537 O O . ARG A 1 220 ? -44.467 -44.789 20.374 1.00 24.13 232 ARG A O 1
ATOM 1545 N N . THR A 1 221 ? -45.030 -43.247 18.844 1.00 24.45 233 THR A N 1
ATOM 1546 C CA . THR A 1 221 ? -45.184 -42.134 19.781 1.00 24.19 233 THR A CA 1
ATOM 1547 C C . THR A 1 221 ? -46.589 -42.045 20.368 1.00 24.93 233 THR A C 1
ATOM 1548 O O . THR A 1 221 ? -46.840 -41.240 21.253 1.00 25.27 233 THR A O 1
ATOM 1552 N N . SER A 1 222 ? -47.503 -42.862 19.853 1.00 25.54 234 SER A N 1
ATOM 1553 C CA . SER A 1 222 ? -48.831 -43.035 20.435 1.00 25.91 234 SER A CA 1
ATOM 1554 C C . SER A 1 222 ? -49.377 -44.387 20.009 1.00 26.58 234 SER A C 1
ATOM 1555 O O . SER A 1 222 ? -49.199 -44.792 18.861 1.00 26.40 234 SER A O 1
ATOM 1558 N N . ASP A 1 223 ? -50.055 -45.075 20.919 1.00 27.63 235 ASP A N 1
ATOM 1559 C CA . ASP A 1 223 ? -50.665 -46.366 20.577 1.00 29.12 235 ASP A CA 1
ATOM 1560 C C . ASP A 1 223 ? -51.906 -46.251 19.658 1.00 26.60 235 ASP A C 1
ATOM 1561 O O . ASP A 1 223 ? -52.425 -47.262 19.196 1.00 25.68 235 ASP A O 1
ATOM 1566 N N . GLU A 1 224 ? -52.379 -45.031 19.404 1.00 26.01 236 GLU A N 1
ATOM 1567 C CA . GLU A 1 224 ? -53.387 -44.800 18.358 1.00 24.93 236 GLU A CA 1
ATOM 1568 C C . GLU A 1 224 ? -52.911 -45.280 16.981 1.00 24.12 236 GLU A C 1
ATOM 1569 O O . GLU A 1 224 ? -53.739 -45.492 16.101 1.00 22.56 236 GLU A O 1
ATOM 1575 N N . ARG A 1 225 ? -51.593 -45.434 16.809 1.00 22.44 237 ARG A N 1
ATOM 1576 C CA . ARG A 1 225 ? -50.978 -45.842 15.537 1.00 22.63 237 ARG A CA 1
ATOM 1577 C C . ARG A 1 225 ? -50.968 -47.355 15.315 1.00 22.06 237 ARG A C 1
ATOM 1578 O O . ARG A 1 225 ? -50.729 -47.806 14.199 1.00 23.43 237 ARG A O 1
ATOM 1586 N N . ASP A 1 226 ? -51.244 -48.136 16.361 1.00 22.48 238 ASP A N 1
ATOM 1587 C CA . ASP A 1 226 ? -51.027 -49.597 16.324 1.00 22.42 238 ASP A CA 1
ATOM 1588 C C . ASP A 1 226 ? -51.882 -50.349 15.300 1.00 22.21 238 ASP A C 1
ATOM 1589 O O . ASP A 1 226 ? -51.375 -51.222 14.593 1.00 22.51 238 ASP A O 1
ATOM 1594 N N . SER A 1 227 ? -53.175 -50.036 15.235 1.00 21.45 239 SER A N 1
ATOM 1595 C CA . SER A 1 227 ? -54.087 -50.800 14.375 1.00 21.26 239 SER A CA 1
ATOM 1596 C C . SER A 1 227 ? -53.752 -50.653 12.882 1.00 21.04 239 SER A C 1
ATOM 1597 O O . SER A 1 227 ? -53.988 -51.578 12.118 1.00 21.37 239 SER A O 1
ATOM 1600 N N . LEU A 1 228 ? -53.186 -49.514 12.473 1.00 21.56 240 LEU A N 1
ATOM 1601 C CA . LEU A 1 228 ? -52.755 -49.339 11.076 1.00 20.62 240 LEU A CA 1
ATOM 1602 C C . LEU A 1 228 ? -51.568 -50.246 10.752 1.00 22.17 240 LEU A C 1
ATOM 1603 O O . LEU A 1 228 ? -51.521 -50.856 9.675 1.00 22.17 240 LEU A O 1
ATOM 1608 N N . ILE A 1 229 ? -50.615 -50.333 11.684 1.00 22.51 241 ILE A N 1
ATOM 1609 C CA . ILE A 1 229 ? -49.421 -51.160 11.512 1.00 22.73 241 ILE A CA 1
ATOM 1610 C C . ILE A 1 229 ? -49.816 -52.641 11.476 1.00 23.46 241 ILE A C 1
ATOM 1611 O O . ILE A 1 229 ? -49.332 -53.400 10.637 1.00 23.87 241 ILE A O 1
ATOM 1616 N N . LEU A 1 230 ? -50.719 -53.034 12.369 1.00 23.80 242 LEU A N 1
ATOM 1617 C CA . LEU A 1 230 ? -51.204 -54.415 12.413 1.00 24.55 242 LEU A CA 1
ATOM 1618 C C . LEU A 1 230 ? -52.016 -54.787 11.171 1.00 25.17 242 LEU A C 1
ATOM 1619 O O . LEU A 1 230 ? -51.901 -55.913 10.668 1.00 25.90 242 LEU A O 1
ATOM 1624 N N . LEU A 1 231 ? -52.802 -53.843 10.654 1.00 23.96 243 LEU A N 1
ATOM 1625 C CA . LEU A 1 231 ? -53.520 -54.056 9.398 1.00 23.90 243 LEU A CA 1
ATOM 1626 C C . LEU A 1 231 ? -52.531 -54.290 8.254 1.00 24.57 243 LEU A C 1
ATOM 1627 O O . LEU A 1 231 ? -52.715 -55.212 7.448 1.00 24.83 243 LEU A O 1
ATOM 1632 N N . SER A 1 232 ? -51.479 -53.475 8.202 1.00 24.81 244 SER A N 1
ATOM 1633 C CA . SER A 1 232 ? -50.434 -53.607 7.174 1.00 25.06 244 SER A CA 1
ATOM 1634 C C . SER A 1 232 ? -49.787 -54.982 7.190 1.00 25.88 244 SER A C 1
ATOM 1635 O O . SER A 1 232 ? -49.532 -55.556 6.133 1.00 25.36 244 SER A O 1
ATOM 1638 N N . ARG A 1 233 ? -49.513 -55.495 8.386 1.00 27.38 245 ARG A N 1
ATOM 1639 C CA . ARG A 1 233 ? -48.921 -56.822 8.543 1.00 29.31 245 ARG A CA 1
ATOM 1640 C C . ARG A 1 233 ? -49.834 -57.918 8.003 1.00 30.59 245 ARG A C 1
ATOM 1641 O O . ARG A 1 233 ? -49.367 -58.893 7.429 1.00 30.45 245 ARG A O 1
ATOM 1649 N N . ARG A 1 234 ? -51.138 -57.737 8.181 1.00 31.81 246 ARG A N 1
ATOM 1650 C CA . ARG A 1 234 ? -52.125 -58.714 7.758 1.00 33.56 246 ARG A CA 1
ATOM 1651 C C . ARG A 1 234 ? -52.441 -58.564 6.278 1.00 33.26 246 ARG A C 1
ATOM 1652 O O . ARG A 1 234 ? -52.655 -59.557 5.587 1.00 33.94 246 ARG A O 1
ATOM 1660 N N . ASN A 1 235 ? -52.457 -57.324 5.796 1.00 31.73 247 ASN A N 1
ATOM 1661 C CA . ASN A 1 235 ? -52.838 -57.012 4.420 1.00 32.06 247 ASN A CA 1
ATOM 1662 C C . ASN A 1 235 ? -51.919 -55.947 3.797 1.00 31.77 247 ASN A C 1
ATOM 1663 O O . ASN A 1 235 ? -52.328 -54.796 3.601 1.00 28.88 247 ASN A O 1
ATOM 1668 N N . PRO A 1 236 ? -50.675 -56.341 3.459 1.00 32.09 248 PRO A N 1
ATOM 1669 C CA . PRO A 1 236 ? -49.705 -55.402 2.886 1.00 32.72 248 PRO A CA 1
ATOM 1670 C C . PRO A 1 236 ? -50.106 -54.866 1.515 1.00 32.47 248 PRO A C 1
ATOM 1671 O O . PRO A 1 236 ? -49.582 -53.844 1.078 1.00 33.04 248 PRO A O 1
ATOM 1675 N N . GLU A 1 237 ? -51.025 -55.548 0.837 1.00 31.86 249 GLU A N 1
ATOM 1676 C CA . GLU A 1 237 ? -51.516 -55.074 -0.449 1.00 33.06 249 GLU A CA 1
ATOM 1677 C C . GLU A 1 237 ? -52.462 -53.879 -0.301 1.00 30.88 249 GLU A C 1
ATOM 1678 O O . GLU A 1 237 ? -52.692 -53.162 -1.276 1.00 28.32 249 GLU A O 1
ATOM 1684 N N . LEU A 1 238 ? -52.994 -53.655 0.908 1.00 27.54 250 LEU A N 1
ATOM 1685 C CA . LEU A 1 238 ? -53.862 -52.501 1.172 1.00 26.41 250 LEU A CA 1
ATOM 1686 C C . LEU A 1 238 ? -53.113 -51.359 1.875 1.00 24.75 250 LEU A C 1
ATOM 1687 O O . LEU A 1 238 ? -53.323 -50.194 1.560 1.00 24.69 250 LEU A O 1
ATOM 1692 N N . VAL A 1 239 ? -52.269 -51.700 2.838 1.00 24.01 251 VAL A N 1
ATOM 1693 C CA . VAL A 1 239 ? -51.550 -50.696 3.630 1.00 24.69 251 VAL A CA 1
ATOM 1694 C C . VAL A 1 239 ? -50.089 -51.078 3.798 1.00 24.95 251 VAL A C 1
ATOM 1695 O O . VAL A 1 239 ? -49.784 -52.219 4.139 1.00 25.38 251 VAL A O 1
ATOM 1699 N N . GLU A 1 240 ? -49.205 -50.111 3.565 1.00 25.64 252 GLU A N 1
ATOM 1700 C CA . GLU A 1 240 ? -47.778 -50.243 3.836 1.00 25.78 252 GLU A CA 1
ATOM 1701 C C . GLU A 1 240 ? -47.443 -49.312 5.010 1.00 24.17 252 GLU A C 1
ATOM 1702 O O . GLU A 1 240 ? -47.137 -48.134 4.820 1.00 22.61 252 GLU A O 1
ATOM 1708 N N . ALA A 1 241 ? -47.552 -49.850 6.222 1.00 23.56 253 ALA A N 1
ATOM 1709 C CA . ALA A 1 241 ? -47.302 -49.104 7.456 1.00 23.69 253 ALA A CA 1
ATOM 1710 C C . ALA A 1 241 ? -46.355 -49.891 8.362 1.00 24.25 253 ALA A C 1
ATOM 1711 O O . ALA A 1 241 ? -46.648 -51.028 8.746 1.00 24.30 253 ALA A O 1
ATOM 1713 N N . GLN A 1 242 ? -45.228 -49.274 8.704 1.00 24.46 254 GLN A N 1
ATOM 1714 C CA . GLN A 1 242 ? -44.240 -49.890 9.582 1.00 24.96 254 GLN A CA 1
ATOM 1715 C C . GLN A 1 242 ? -43.702 -48.898 10.605 1.00 24.28 254 GLN A C 1
ATOM 1716 O O . GLN A 1 242 ? -43.600 -47.697 10.335 1.00 23.58 254 GLN A O 1
ATOM 1722 N N . TYR A 1 243 ? -43.344 -49.419 11.773 1.00 23.78 255 TYR A N 1
ATOM 1723 C CA . TYR A 1 243 ? -42.750 -48.597 12.823 1.00 23.76 255 TYR A CA 1
ATOM 1724 C C . TYR A 1 243 ? -41.240 -48.457 12.653 1.00 23.57 255 TYR A C 1
ATOM 1725 O O . TYR A 1 243 ? -40.518 -49.449 12.497 1.00 22.68 255 TYR A O 1
ATOM 1734 N N . THR A 1 244 ? -40.782 -47.209 12.677 1.00 23.80 256 THR A N 1
ATOM 1735 C CA . THR A 1 244 ? -39.378 -46.892 12.833 1.00 24.42 256 THR A CA 1
ATOM 1736 C C . THR A 1 244 ? -39.080 -46.845 14.330 1.00 23.97 256 THR A C 1
ATOM 1737 O O . THR A 1 244 ? -39.981 -46.963 15.160 1.00 23.82 256 THR A O 1
ATOM 1741 N N . LYS A 1 245 ? -37.807 -46.656 14.643 1.00 25.73 257 LYS A N 1
ATOM 1742 C CA . LYS A 1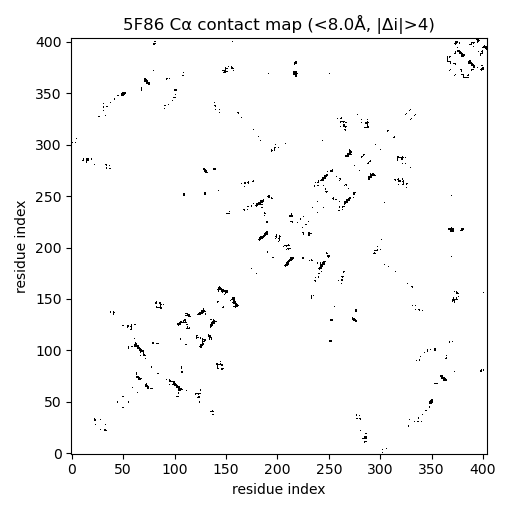 245 ? -37.290 -46.550 16.001 1.00 27.28 257 LYS A CA 1
ATOM 1743 C C . LYS A 1 245 ? -37.092 -45.051 16.271 1.00 25.65 257 LYS A C 1
ATOM 1744 O O . LYS A 1 245 ? -36.624 -44.347 15.386 1.00 25.46 257 LYS A O 1
ATOM 1750 N N . ASN A 1 246 ? -37.398 -44.573 17.475 1.00 23.36 258 ASN A N 1
ATOM 1751 C CA . ASN A 1 246 ? -37.018 -43.205 17.865 1.00 23.39 258 ASN A CA 1
ATOM 1752 C C . ASN A 1 246 ? -35.989 -43.244 19.004 1.00 22.92 258 ASN A C 1
ATOM 1753 O O . ASN A 1 246 ? -35.649 -44.327 19.488 1.00 21.31 258 ASN A O 1
ATOM 1758 N N . GLN A 1 247 ? -35.495 -42.075 19.411 1.00 22.35 259 GLN A N 1
ATOM 1759 C CA . GLN A 1 247 ? -34.417 -41.991 20.405 1.00 22.60 259 GLN A CA 1
ATOM 1760 C C . GLN A 1 247 ? -34.852 -42.428 21.811 1.00 23.17 259 GLN A C 1
ATOM 1761 O O . GLN A 1 247 ? -34.007 -42.630 22.682 1.00 22.26 259 GLN A O 1
ATOM 1767 N N . GLY A 1 248 ? -36.158 -42.578 22.026 1.00 23.90 260 GLY A N 1
ATOM 1768 C CA . GLY A 1 248 ? -36.684 -43.047 23.306 1.00 25.58 260 GLY A CA 1
ATOM 1769 C C . GLY A 1 248 ? -36.942 -44.543 23.365 1.00 27.07 260 GLY A C 1
ATOM 1770 O O . GLY A 1 248 ? -37.555 -45.027 24.311 1.00 28.23 260 GLY A O 1
ATOM 1771 N N . TRP A 1 249 ? -36.474 -45.275 22.360 1.00 28.87 261 TRP A N 1
ATOM 1772 C CA . TRP A 1 249 ? -36.673 -46.718 22.286 1.00 32.02 261 TRP A CA 1
ATOM 1773 C C . TRP A 1 249 ? -36.175 -47.389 23.540 1.00 34.60 261 TRP A C 1
ATOM 1774 O O . TRP A 1 249 ? -35.043 -47.137 23.971 1.00 33.11 261 TRP A O 1
ATOM 1785 N N . LYS A 1 250 ? -37.020 -48.228 24.143 1.00 37.42 262 LYS A N 1
ATOM 1786 C CA . LYS A 1 250 ? -36.659 -48.972 25.364 1.00 39.92 262 LYS A CA 1
ATOM 1787 C C . LYS A 1 250 ? -36.748 -50.498 25.223 1.00 40.61 262 LYS A C 1
ATOM 1788 O O . LYS A 1 250 ? -36.033 -51.214 25.927 1.00 39.33 262 LYS A O 1
ATOM 1794 N N . SER A 1 251 ? -37.612 -50.999 24.337 1.00 39.86 263 SER A N 1
ATOM 1795 C CA . SER A 1 251 ? -37.768 -52.453 24.143 1.00 40.58 263 SER A CA 1
ATOM 1796 C C . SER A 1 251 ? -38.460 -52.776 22.813 1.00 40.75 263 SER A C 1
ATOM 1797 O O . SER A 1 251 ? -39.007 -51.877 22.173 1.00 38.69 263 SER A O 1
ATOM 1800 N N . PRO A 1 252 ? -38.450 -54.063 22.398 1.00 41.03 264 PRO A N 1
ATOM 1801 C CA . PRO A 1 252 ? -39.152 -54.463 21.169 1.00 39.46 264 PRO A CA 1
ATOM 1802 C C . PRO A 1 252 ? -40.640 -54.086 21.104 1.00 36.78 264 PRO A C 1
ATOM 1803 O O . PRO A 1 252 ? -41.186 -53.956 20.007 1.00 34.94 264 PRO A O 1
ATOM 1807 N N . LYS A 1 253 ? -41.279 -53.927 22.261 1.00 36.02 265 LYS A N 1
ATOM 1808 C CA . LYS A 1 253 ? -42.650 -53.431 22.350 1.00 37.48 265 LYS A CA 1
ATOM 1809 C C . LYS A 1 253 ? -42.842 -52.101 21.592 1.00 36.13 265 LYS A C 1
ATOM 1810 O O . LYS A 1 253 ? -43.916 -51.841 21.042 1.00 33.91 265 LYS A O 1
ATOM 1816 N N . ASP A 1 254 ? -41.792 -51.278 21.547 1.00 33.75 266 ASP A N 1
ATOM 1817 C CA . ASP A 1 254 ? -41.828 -49.985 20.851 1.00 32.96 266 ASP A CA 1
ATOM 1818 C C . ASP A 1 254 ? -41.938 -50.081 19.318 1.00 31.90 266 ASP A C 1
ATOM 1819 O O . ASP A 1 254 ? -42.173 -49.073 18.647 1.00 30.73 266 ASP A O 1
ATOM 1824 N N . THR A 1 255 ? -41.744 -51.277 18.765 1.00 30.85 267 THR A N 1
ATOM 1825 C CA . THR A 1 255 ? -42.062 -51.540 17.362 1.00 30.90 267 THR A CA 1
ATOM 1826 C C . THR A 1 255 ? -43.039 -52.730 17.239 1.00 30.59 267 THR A C 1
ATOM 1827 O O . THR A 1 255 ? -43.093 -53.404 16.200 1.00 29.67 267 THR A O 1
ATOM 1831 N N . LEU A 1 256 ? -43.816 -52.964 18.296 1.00 30.74 268 LEU A N 1
ATOM 1832 C CA . LEU A 1 256 ? -44.705 -54.131 18.377 1.00 32.51 268 LEU A CA 1
ATOM 1833 C C . LEU A 1 256 ? -43.994 -55.421 17.939 1.00 33.36 268 LEU A C 1
ATOM 1834 O O . LEU A 1 256 ? -44.513 -56.185 17.124 1.00 33.15 268 LEU A O 1
ATOM 1839 N N . ASP A 1 257 ? -42.786 -55.621 18.471 1.00 34.62 269 ASP A N 1
ATOM 1840 C CA . ASP A 1 257 ? -41.990 -56.846 18.285 1.00 37.02 269 ASP A CA 1
ATOM 1841 C C . ASP A 1 257 ? -41.544 -57.157 16.853 1.00 37.52 269 ASP A C 1
ATOM 1842 O O . ASP A 1 257 ? -41.252 -58.308 16.540 1.00 39.31 269 ASP A O 1
ATOM 1847 N N . ALA A 1 258 ? -41.475 -56.142 15.995 1.00 36.71 270 ALA A N 1
ATOM 1848 C CA . ALA A 1 258 ? -40.963 -56.312 14.636 1.00 35.96 270 ALA A CA 1
ATOM 1849 C C . ALA A 1 258 ? -39.621 -55.590 14.499 1.00 35.99 270 ALA A C 1
ATOM 1850 O O . ALA A 1 258 ? -39.330 -54.676 15.271 1.00 35.88 270 ALA A O 1
ATOM 1852 N N . PRO A 1 259 ? -38.792 -55.998 13.521 1.00 35.87 271 PRO A N 1
ATOM 1853 C CA . PRO A 1 259 ? -37.562 -55.243 13.292 1.00 36.20 271 PRO A CA 1
ATOM 1854 C C . PRO A 1 259 ? -37.872 -53.804 12.882 1.00 35.44 271 PRO A C 1
ATOM 1855 O O . PRO A 1 259 ? -38.774 -53.570 12.078 1.00 33.92 271 PRO A O 1
ATOM 1859 N N . ALA A 1 260 ? -37.130 -52.854 13.439 1.00 35.53 272 ALA A N 1
ATOM 1860 C CA . ALA A 1 260 ? -37.350 -51.435 13.156 1.00 34.07 272 ALA A CA 1
ATOM 1861 C C . ALA A 1 260 ? -37.186 -51.160 11.666 1.00 33.12 272 ALA A C 1
ATOM 1862 O O . ALA A 1 260 ? -36.194 -51.573 11.075 1.00 33.10 272 ALA A O 1
ATOM 1864 N N . ALA A 1 261 ? -38.158 -50.478 11.061 1.00 30.85 273 ALA A N 1
ATOM 1865 C CA . ALA A 1 261 ? -38.075 -50.112 9.647 1.00 30.88 273 ALA A CA 1
ATOM 1866 C C . ALA A 1 261 ? -37.217 -48.863 9.472 1.00 30.44 273 ALA A C 1
ATOM 1867 O O . ALA A 1 261 ? -37.038 -48.084 10.408 1.00 29.33 273 ALA A O 1
ATOM 1869 N N . ASP A 1 262 ? -36.702 -48.680 8.263 1.00 30.38 274 ASP A N 1
ATOM 1870 C CA . ASP A 1 262 ? -35.927 -47.496 7.923 1.00 31.60 274 ASP A CA 1
ATOM 1871 C C . ASP A 1 262 ? -36.819 -46.251 7.792 1.00 30.99 274 ASP A C 1
ATOM 1872 O O . ASP A 1 262 ? -38.011 -46.350 7.502 1.00 27.68 274 ASP A O 1
ATOM 1877 N N . GLU A 1 263 ? -36.210 -45.087 7.997 1.00 29.91 275 GLU A N 1
ATOM 1878 C CA . GLU A 1 263 ? -36.824 -43.807 7.674 1.00 29.99 275 GLU A CA 1
ATOM 1879 C C . GLU A 1 263 ? -37.114 -43.726 6.169 1.00 28.43 275 GLU A C 1
ATOM 1880 O O . GLU A 1 263 ? -36.326 -44.192 5.353 1.00 27.61 275 GLU A O 1
ATOM 1886 N N . VAL A 1 264 ? -38.253 -43.143 5.814 1.00 26.17 276 VAL A N 1
ATOM 1887 C CA . VAL A 1 264 ? -38.588 -42.850 4.427 1.00 24.96 276 VAL A CA 1
ATOM 1888 C C . VAL A 1 264 ? -38.735 -41.336 4.309 1.00 25.34 276 VAL A C 1
ATOM 1889 O O . VAL A 1 264 ? -39.404 -40.702 5.135 1.00 24.51 276 VAL A O 1
ATOM 1893 N N . SER A 1 265 ? -38.093 -40.747 3.303 1.00 24.00 277 SER A N 1
ATOM 1894 C CA . SER A 1 265 ? -38.110 -39.296 3.146 1.00 24.02 277 SER A CA 1
ATOM 1895 C C . SER A 1 265 ? -39.534 -38.796 2.904 1.00 23.64 277 SER A C 1
ATOM 1896 O O . SER A 1 265 ? -40.386 -39.547 2.411 1.00 23.91 277 SER A O 1
ATOM 1899 N N . PHE A 1 266 ? -39.792 -37.532 3.234 1.00 22.63 278 PHE A N 1
ATOM 1900 C CA . PHE A 1 266 ? -41.081 -36.916 2.903 1.00 23.61 278 PHE A CA 1
ATOM 1901 C C . PHE A 1 266 ? -41.350 -36.949 1.400 1.00 24.12 278 PHE A C 1
ATOM 1902 O O . PHE A 1 266 ? -42.476 -37.203 0.979 1.00 23.42 278 PHE A O 1
ATOM 1910 N N . GLU A 1 267 ? -40.313 -36.693 0.602 1.00 24.31 279 GLU A N 1
ATOM 1911 C CA . GLU A 1 267 ? -40.393 -36.824 -0.856 1.00 26.13 279 GLU A CA 1
ATOM 1912 C C . GLU A 1 267 ? -40.944 -38.182 -1.296 1.00 24.72 279 GLU A C 1
ATOM 1913 O O . GLU A 1 267 ? -41.784 -38.257 -2.197 1.00 24.95 279 GLU A O 1
ATOM 1919 N N . ASP A 1 268 ? -40.448 -39.250 -0.683 1.00 24.40 280 ASP A N 1
ATOM 1920 C CA . ASP A 1 268 ? -40.858 -40.604 -1.054 1.00 23.94 280 ASP A CA 1
ATOM 1921 C C . ASP A 1 268 ? -42.255 -40.993 -0.560 1.00 24.02 280 ASP A C 1
ATOM 1922 O O . ASP A 1 268 ? -42.821 -41.967 -1.056 1.00 24.49 280 ASP A O 1
ATOM 1927 N N . HIS A 1 269 ? -42.823 -40.236 0.382 1.00 23.36 281 HIS A N 1
ATOM 1928 C CA . HIS A 1 269 ? -44.233 -40.419 0.763 1.00 22.87 281 HIS A CA 1
ATOM 1929 C C . HIS A 1 269 ? -45.129 -40.100 -0.410 1.00 22.81 281 HIS A C 1
ATOM 1930 O O . HIS A 1 269 ? -46.240 -40.624 -0.519 1.00 22.06 281 HIS A O 1
ATOM 1937 N N . CYS A 1 270 ? -44.662 -39.230 -1.302 1.00 23.22 282 CYS A N 1
ATOM 1938 C CA . CYS A 1 270 ? -45.515 -38.737 -2.377 1.00 24.19 282 CYS A CA 1
ATOM 1939 C C . CYS A 1 270 ? -45.809 -39.796 -3.437 1.00 24.77 282 CYS A C 1
ATOM 1940 O O . CYS A 1 270 ? -46.678 -39.572 -4.275 1.00 25.40 282 CYS A O 1
ATOM 1943 N N . LYS A 1 271 ? -45.126 -40.942 -3.394 1.00 25.27 283 LYS A N 1
ATOM 1944 C CA . LYS A 1 271 ? -45.473 -42.046 -4.313 1.00 26.76 283 LYS A CA 1
ATOM 1945 C C . LYS A 1 271 ? -46.733 -42.824 -3.917 1.00 26.01 283 LYS A C 1
ATOM 1946 O O . LYS A 1 271 ? -47.165 -43.687 -4.682 1.00 24.76 283 LYS A O 1
ATOM 1952 N N . TYR A 1 272 ? -47.323 -42.514 -2.756 1.00 24.31 284 TYR A N 1
ATOM 1953 C CA . TYR A 1 272 ? -48.548 -43.183 -2.283 1.00 23.72 284 TYR A CA 1
ATOM 1954 C C . TYR A 1 272 ? -49.769 -42.260 -2.272 1.00 22.79 284 TYR A C 1
ATOM 1955 O O . TYR A 1 272 ? -49.677 -41.082 -1.898 1.00 23.07 284 TYR A O 1
ATOM 1964 N N . LYS A 1 273 ? -50.918 -42.804 -2.669 1.00 21.36 285 LYS A N 1
ATOM 1965 C CA . LYS A 1 273 ? -52.149 -42.014 -2.786 1.00 21.65 285 LYS A CA 1
ATOM 1966 C C . LYS A 1 273 ? -52.734 -41.644 -1.433 1.00 20.00 285 LYS A C 1
ATOM 1967 O O . LYS A 1 273 ? -53.346 -40.591 -1.305 1.00 19.62 285 LYS A O 1
ATOM 1973 N N . TYR A 1 274 ? -52.576 -42.532 -0.456 1.00 19.10 286 TYR A N 1
ATOM 1974 C CA . TYR A 1 274 ? -53.277 -42.418 0.825 1.00 18.76 286 TYR A CA 1
ATOM 1975 C C . TYR A 1 274 ? -52.261 -42.326 1.977 1.00 17.94 286 TYR A C 1
ATOM 1976 O O . TYR A 1 274 ? -51.600 -43.302 2.312 1.00 17.81 286 TYR A O 1
ATOM 1985 N N . LEU A 1 275 ? -52.138 -41.135 2.551 1.00 18.39 287 LEU A N 1
ATOM 1986 C CA . LEU A 1 275 ? -51.132 -40.870 3.585 1.00 17.91 287 LEU A CA 1
ATOM 1987 C C . LEU A 1 275 ? -51.780 -40.626 4.939 1.00 17.73 287 LEU A C 1
ATOM 1988 O O . LEU A 1 275 ? -52.664 -39.772 5.066 1.00 17.64 287 LEU A O 1
ATOM 1993 N N . PHE A 1 276 ? -51.301 -41.349 5.950 1.00 17.96 288 PHE A N 1
ATOM 1994 C CA . PHE A 1 276 ? -51.878 -41.289 7.291 1.00 18.47 288 PHE A CA 1
ATOM 1995 C C . PHE A 1 276 ? -51.065 -40.412 8.238 1.00 17.68 288 PHE A C 1
ATOM 1996 O O . PHE A 1 276 ? -49.830 -40.405 8.197 1.00 17.69 288 PHE A O 1
ATOM 2004 N N . ASN A 1 277 ? -51.787 -39.652 9.055 1.00 17.26 289 ASN A N 1
ATOM 2005 C CA . ASN A 1 277 ? -51.204 -38.844 10.106 1.00 16.74 289 ASN A CA 1
ATOM 2006 C C . ASN A 1 277 ? -51.891 -39.140 11.426 1.00 16.54 289 ASN A C 1
ATOM 2007 O O . ASN A 1 277 ? -53.119 -39.257 11.487 1.00 16.02 289 ASN A O 1
ATOM 2012 N N . PHE A 1 278 ? -51.087 -39.205 12.486 1.00 16.59 290 PHE A N 1
ATOM 2013 C CA . PHE A 1 278 ? -51.569 -39.449 13.826 1.00 16.92 290 PHE A CA 1
ATOM 2014 C C . PHE A 1 278 ? -50.943 -38.434 14.772 1.00 17.30 290 PHE A C 1
ATOM 2015 O O . PHE A 1 278 ? -49.833 -37.935 14.523 1.00 16.44 290 PHE A O 1
ATOM 2023 N N . ARG A 1 279 ? -51.634 -38.163 15.870 1.00 17.26 291 ARG A N 1
ATOM 2024 C CA . ARG A 1 279 ? -50.984 -37.460 16.972 1.00 18.23 291 ARG A CA 1
ATOM 2025 C C . ARG A 1 279 ? -49.788 -38.295 17.442 1.00 17.71 291 ARG A C 1
ATOM 2026 O O . ARG A 1 279 ? -49.700 -39.498 17.169 1.00 16.92 291 ARG A O 1
ATOM 2034 N N . GLY A 1 280 ? -48.870 -37.650 18.122 1.00 18.86 292 GLY A N 1
ATOM 2035 C CA . GLY A 1 280 ? -47.691 -38.258 18.691 1.00 18.99 292 GLY A CA 1
ATOM 2036 C C . GLY A 1 280 ? -47.728 -37.966 20.186 1.00 18.96 292 GLY A C 1
ATOM 2037 O O . GLY A 1 280 ? -48.638 -38.320 20.851 1.00 19.46 292 GLY A O 1
ATOM 2038 N N . VAL A 1 281 ? -46.714 -37.299 20.679 1.00 19.25 293 VAL A N 1
ATOM 2039 C CA . VAL A 1 281 ? -46.697 -36.897 22.070 1.00 18.96 293 VAL A CA 1
ATOM 2040 C C . VAL A 1 281 ? -47.818 -35.872 22.185 1.00 18.03 293 VAL A C 1
ATOM 2041 O O . VAL A 1 281 ? -48.618 -35.904 23.040 1.00 18.52 293 VAL A O 1
ATOM 2045 N N . ALA A 1 282 ? -47.821 -34.985 21.229 1.00 17.38 294 ALA A N 1
ATOM 2046 C CA . ALA A 1 282 ? -48.832 -33.973 21.006 1.00 16.96 294 ALA A CA 1
ATOM 2047 C C . ALA A 1 282 ? -49.131 -34.027 19.472 1.00 17.06 294 ALA A C 1
ATOM 2048 O O . ALA A 1 282 ? -49.155 -35.089 18.897 1.00 17.59 294 ALA A O 1
ATOM 2050 N N . ALA A 1 283 ? -49.337 -32.879 18.857 1.00 16.93 295 ALA A N 1
ATOM 2051 C CA . ALA A 1 283 ? -49.566 -32.861 17.422 1.00 16.96 295 ALA A CA 1
ATOM 2052 C C . ALA A 1 283 ? -48.257 -33.265 16.738 1.00 16.28 295 ALA A C 1
ATOM 2053 O O . ALA A 1 283 ? -47.218 -33.125 17.308 1.00 16.08 295 ALA A O 1
ATOM 2055 N N . SER A 1 284 ? -48.358 -33.742 15.507 1.00 16.28 296 SER A N 1
ATOM 2056 C CA . SER A 1 284 ? -47.209 -34.190 14.730 1.00 15.74 296 SER A CA 1
ATOM 2057 C C . SER A 1 284 ? -46.850 -33.221 13.609 1.00 15.62 296 SER A C 1
ATOM 2058 O O . SER A 1 284 ? -47.721 -32.752 12.878 1.00 15.07 296 SER A O 1
ATOM 2061 N N . PHE A 1 285 ? -45.555 -32.971 13.452 1.00 15.55 297 PHE A N 1
ATOM 2062 C CA . PHE A 1 285 ? -45.031 -32.160 12.342 1.00 15.85 297 PHE A CA 1
ATOM 2063 C C . PHE A 1 285 ? -45.164 -32.854 10.986 1.00 16.21 297 PHE A C 1
ATOM 2064 O O . PHE A 1 285 ? -44.921 -32.235 9.957 1.00 16.51 297 PHE A O 1
ATOM 2072 N N . ARG A 1 286 ? -45.488 -34.139 10.986 1.00 17.41 298 ARG A N 1
ATOM 2073 C CA . ARG A 1 286 ? -45.646 -34.879 9.740 1.00 17.91 298 ARG A CA 1
ATOM 2074 C C . ARG A 1 286 ? -46.764 -34.274 8.896 1.00 17.86 298 ARG A C 1
ATOM 2075 O O . ARG A 1 286 ? -46.620 -34.154 7.675 1.00 18.23 298 ARG A O 1
ATOM 2083 N N . LEU A 1 287 ? -47.859 -33.871 9.548 1.00 17.72 299 LEU A N 1
ATOM 2084 C CA . LEU A 1 287 ? -49.133 -33.591 8.857 1.00 17.64 299 LEU A CA 1
ATOM 2085 C C . LEU A 1 287 ? -48.985 -32.638 7.664 1.00 17.72 299 LEU A C 1
ATOM 2086 O O . LEU A 1 287 ? -49.414 -32.970 6.549 1.00 17.27 299 LEU A O 1
ATOM 2091 N N . LYS A 1 288 ? -48.400 -31.465 7.91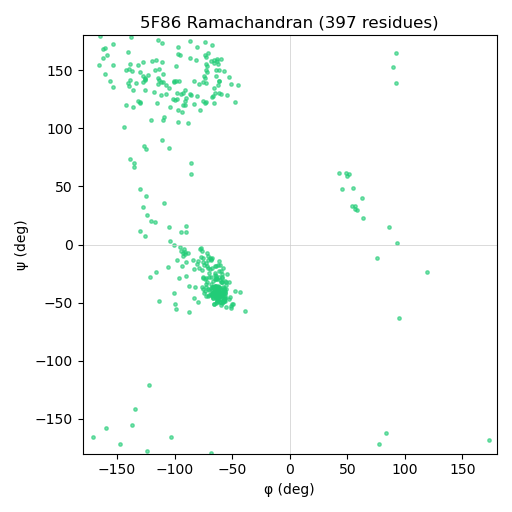8 1.00 17.49 300 LYS A N 1
ATOM 2092 C CA . LYS A 1 288 ? -48.218 -30.438 6.886 1.00 17.91 300 LYS A CA 1
ATOM 2093 C C . LYS A 1 288 ? -47.465 -30.944 5.655 1.00 18.02 300 LYS A C 1
ATOM 2094 O O . LYS A 1 288 ? -47.758 -30.503 4.532 1.00 18.22 300 LYS A O 1
ATOM 2100 N N . HIS A 1 289 ? -46.509 -31.850 5.864 1.00 17.64 301 HIS A N 1
ATOM 2101 C CA . HIS A 1 289 ? -45.695 -32.401 4.781 1.00 18.59 301 HIS A CA 1
ATOM 2102 C C . HIS A 1 289 ? -46.508 -33.251 3.833 1.00 18.66 301 HIS A C 1
ATOM 2103 O O . HIS A 1 289 ? -46.285 -33.236 2.615 1.00 18.87 301 HIS A O 1
ATOM 2110 N N . LEU A 1 290 ? -47.467 -33.982 4.389 1.00 18.01 302 LEU A N 1
ATOM 2111 C CA . LEU A 1 290 ? -48.263 -34.928 3.626 1.00 18.25 302 LEU A CA 1
ATOM 2112 C C . LEU A 1 290 ? -49.115 -34.226 2.566 1.00 18.44 302 LEU A C 1
ATOM 2113 O O . LEU A 1 290 ? -49.236 -34.724 1.440 1.00 19.33 302 LEU A O 1
ATOM 2118 N N . PHE A 1 291 ? -49.666 -33.064 2.912 1.00 18.53 303 PHE A N 1
ATOM 2119 C CA . PHE A 1 291 ? -50.524 -32.309 2.000 1.00 19.29 303 PHE A CA 1
ATOM 2120 C C . PHE A 1 291 ? -49.767 -31.913 0.733 1.00 20.43 303 PHE A C 1
ATOM 2121 O O . PHE A 1 291 ? -50.340 -31.936 -0.363 1.00 21.20 303 PHE A O 1
ATOM 2129 N N . LEU A 1 292 ? -48.483 -31.568 0.874 1.00 19.90 304 LEU A N 1
ATOM 2130 C CA . LEU A 1 292 ? -47.716 -31.055 -0.257 1.00 20.28 304 LEU A CA 1
ATOM 2131 C C . LEU A 1 292 ? -47.271 -32.144 -1.238 1.00 20.75 304 LEU A C 1
ATOM 2132 O O . LEU A 1 292 ? -46.681 -31.833 -2.260 1.00 21.31 304 LEU A O 1
ATOM 2137 N N . CYS A 1 293 ? -47.576 -33.406 -0.933 1.00 21.87 305 CYS A N 1
ATOM 2138 C CA . CYS A 1 293 ? -47.457 -34.502 -1.904 1.00 22.57 305 CYS A CA 1
ATOM 2139 C C . CYS A 1 293 ? -48.598 -34.550 -2.927 1.00 23.62 305 CYS A C 1
ATOM 2140 O O . CYS A 1 293 ? -48.523 -35.314 -3.892 1.00 23.89 305 CYS A O 1
ATOM 2143 N N . LYS A 1 294 ? -49.650 -33.763 -2.706 1.00 24.23 306 LYS A N 1
ATOM 2144 C CA . LYS A 1 294 ? -50.915 -33.888 -3.444 1.00 26.18 306 LYS A CA 1
ATOM 2145 C C . LYS A 1 294 ? -51.524 -35.285 -3.297 1.00 25.11 306 LYS A C 1
ATOM 2146 O O . LYS A 1 294 ? -52.216 -35.778 -4.191 1.00 24.34 306 LYS A O 1
ATOM 2152 N N . SER A 1 295 ? -51.254 -35.917 -2.162 1.00 23.75 307 SER A N 1
ATOM 2153 C CA . SER A 1 295 ? -51.867 -37.185 -1.814 1.00 22.88 307 SER A CA 1
ATOM 2154 C C . SER A 1 295 ? -53.051 -36.895 -0.911 1.00 20.71 307 SER A C 1
ATOM 2155 O O . SER A 1 295 ? -53.187 -35.787 -0.368 1.00 21.84 307 SER A O 1
ATOM 2158 N N . LEU A 1 296 ? -53.918 -37.889 -0.760 1.00 19.60 308 LEU A N 1
ATOM 2159 C CA . LEU A 1 296 ? -55.078 -37.755 0.094 1.00 18.60 308 LEU A CA 1
ATOM 2160 C C . LEU A 1 296 ? -54.631 -38.045 1.517 1.00 17.88 308 LEU A C 1
ATOM 2161 O O . LEU A 1 296 ? -54.132 -39.123 1.805 1.00 18.36 308 LEU A O 1
ATOM 2166 N N . VAL A 1 297 ? -54.814 -37.060 2.386 1.00 18.51 309 VAL A N 1
ATOM 2167 C CA . VAL A 1 297 ? -54.380 -37.164 3.780 1.00 17.68 309 VAL A CA 1
ATOM 2168 C C . VAL A 1 297 ? -55.524 -37.691 4.653 1.00 17.68 309 VAL A C 1
ATOM 2169 O O . VAL A 1 297 ? -56.649 -37.193 4.596 1.00 16.74 309 VAL A O 1
ATOM 2173 N N . PHE A 1 298 ? -55.210 -38.707 5.451 1.00 17.58 310 PHE A N 1
ATOM 2174 C CA . PHE A 1 298 ? -56.120 -39.280 6.425 1.00 17.69 310 PHE A CA 1
ATOM 2175 C C . PHE A 1 298 ? -55.565 -38.884 7.796 1.00 17.47 310 PHE A C 1
ATOM 2176 O O . PHE A 1 298 ? -54.517 -39.402 8.211 1.00 16.83 310 PHE A O 1
ATOM 2184 N N . HIS A 1 299 ? -56.254 -37.951 8.456 1.00 17.31 311 HIS A N 1
ATOM 2185 C CA . HIS A 1 299 ? -55.821 -37.376 9.733 1.00 17.46 311 HIS A CA 1
ATOM 2186 C C . HIS A 1 299 ? -56.642 -37.981 10.847 1.00 17.67 311 HIS A C 1
ATOM 2187 O O . HIS A 1 299 ? -57.866 -37.844 10.870 1.00 18.01 311 HIS A O 1
ATOM 2194 N N . VAL A 1 300 ? -55.964 -38.669 11.762 1.00 17.21 312 VAL A N 1
ATOM 2195 C CA . VAL A 1 300 ? -56.606 -39.480 12.784 1.00 18.05 312 VAL A CA 1
ATOM 2196 C C . VAL A 1 300 ? -56.640 -38.684 14.088 1.00 18.79 312 VAL A C 1
ATOM 2197 O O . VAL A 1 300 ? -55.586 -38.225 14.565 1.00 18.23 312 VAL A O 1
ATOM 2201 N N . GLY A 1 301 ? -57.845 -38.519 14.641 1.00 19.88 313 GLY A N 1
ATOM 2202 C CA . GLY A 1 301 ? -58.057 -37.751 15.872 1.00 20.56 313 GLY A CA 1
ATOM 2203 C C . GLY A 1 301 ? -58.329 -36.287 15.572 1.00 21.59 313 GLY A C 1
ATOM 2204 O O . GLY A 1 301 ? -57.915 -35.762 14.544 1.00 21.50 313 GLY A O 1
ATOM 2205 N N . ASP A 1 302 ? -59.051 -35.623 16.462 1.00 22.02 314 ASP A N 1
ATOM 2206 C CA . ASP A 1 302 ? -59.410 -34.224 16.252 1.00 22.63 314 ASP A CA 1
ATOM 2207 C C . ASP A 1 302 ? -59.087 -33.358 17.473 1.00 22.39 314 ASP A C 1
ATOM 2208 O O . ASP A 1 302 ? -59.490 -32.210 17.524 1.00 21.76 314 ASP A O 1
ATOM 2213 N N . GLU A 1 303 ? -58.335 -33.896 18.431 1.00 22.27 315 GLU A N 1
ATOM 2214 C CA . GLU A 1 303 ? -57.996 -33.151 19.657 1.00 23.21 315 GLU A CA 1
ATOM 2215 C C . GLU A 1 303 ? -56.732 -32.285 19.518 1.00 21.31 315 GLU A C 1
ATOM 2216 O O . GLU A 1 303 ? -56.780 -31.062 19.716 1.00 20.25 315 GLU A O 1
ATOM 2222 N N . TRP A 1 304 ? -55.614 -32.918 19.189 1.00 19.52 316 TRP A N 1
ATOM 2223 C CA . TRP A 1 304 ? -54.317 -32.242 19.199 1.00 19.27 316 TRP A CA 1
ATOM 2224 C C . TRP A 1 304 ? -54.132 -31.287 18.051 1.00 19.19 316 TRP A C 1
ATOM 2225 O O . TRP A 1 304 ? -54.219 -31.690 16.894 1.00 18.75 316 TRP A O 1
ATOM 2236 N N . GLN A 1 305 ? -53.880 -30.019 18.380 1.00 18.39 317 GLN A N 1
ATOM 2237 C CA . GLN A 1 305 ? -53.809 -28.925 17.404 1.00 18.71 317 GLN A CA 1
ATOM 2238 C C . GLN A 1 305 ? -52.419 -28.329 17.268 1.00 18.34 317 GLN A C 1
ATOM 2239 O O . GLN A 1 305 ? -51.625 -28.357 18.208 1.00 18.53 317 GLN A O 1
ATOM 2245 N N . GLU A 1 306 ? -52.138 -27.808 16.075 1.00 17.80 318 GLU A N 1
ATOM 2246 C CA . GLU A 1 306 ? -51.208 -26.701 15.895 1.00 17.86 318 GLU A CA 1
ATOM 2247 C C . GLU A 1 306 ? -52.042 -25.491 15.461 1.00 18.18 318 GLU A C 1
ATOM 2248 O O . GLU A 1 306 ? -53.237 -25.628 15.213 1.00 18.66 318 GLU A O 1
ATOM 2254 N N . PHE A 1 307 ? -51.422 -24.318 15.370 1.00 18.56 319 PHE A N 1
ATOM 2255 C CA . PHE A 1 307 ? -52.177 -23.073 15.163 1.00 18.78 319 PHE A CA 1
ATOM 2256 C C . PHE A 1 307 ? -52.969 -23.060 13.863 1.00 18.77 319 PHE A C 1
ATOM 2257 O O . PHE A 1 307 ? -54.003 -22.402 13.779 1.00 20.05 319 PHE A O 1
ATOM 2265 N N . PHE A 1 308 ? -52.500 -23.793 12.858 1.00 18.93 320 PHE A N 1
ATOM 2266 C CA . PHE A 1 308 ? -53.146 -23.778 11.538 1.00 19.35 320 PHE A CA 1
ATOM 2267 C C . PHE A 1 308 ? -54.214 -24.852 11.320 1.00 19.68 320 PHE A C 1
ATOM 2268 O O . PHE A 1 308 ? -54.872 -24.858 10.271 1.00 20.27 320 PHE A O 1
ATOM 2276 N N . TYR A 1 309 ? -54.413 -25.746 12.289 1.00 18.85 321 TYR A N 1
ATOM 2277 C CA . TYR A 1 309 ? -55.334 -26.874 12.086 1.00 19.18 321 TYR A CA 1
ATOM 2278 C C . TYR A 1 309 ? -56.799 -26.428 12.039 1.00 19.49 321 TYR A C 1
ATOM 2279 O O . TYR A 1 309 ? -57.620 -27.081 11.413 1.00 19.46 321 TYR A O 1
ATOM 2288 N N . ASP A 1 310 ? -57.123 -25.332 12.712 1.00 20.05 322 ASP A N 1
ATOM 2289 C CA . ASP A 1 310 ? -58.503 -24.845 12.763 1.00 21.51 322 ASP A CA 1
ATOM 2290 C C . ASP A 1 310 ? -59.071 -24.576 11.360 1.00 22.47 322 ASP A C 1
ATOM 2291 O O . ASP A 1 310 ? -60.252 -24.838 11.103 1.00 22.91 322 ASP A O 1
ATOM 2296 N N . GLN A 1 311 ? -58.235 -24.083 10.454 1.00 22.56 323 GLN A N 1
ATOM 2297 C CA . GLN A 1 311 ? -58.685 -23.781 9.097 1.00 23.92 323 GLN A CA 1
ATOM 2298 C C . GLN A 1 311 ? -58.513 -24.944 8.115 1.00 23.14 323 GLN A C 1
ATOM 2299 O O . GLN A 1 311 ? -58.960 -24.850 6.981 1.00 22.86 323 GLN A O 1
ATOM 2305 N N . LEU A 1 312 ? -57.864 -26.030 8.541 1.00 22.65 324 LEU A N 1
ATOM 2306 C CA . LEU A 1 312 ? -57.952 -27.301 7.815 1.00 21.63 324 LEU A CA 1
ATOM 2307 C C . LEU A 1 312 ? -59.294 -27.944 8.162 1.00 22.03 324 LEU A C 1
ATOM 2308 O O . LEU A 1 312 ? -59.556 -28.288 9.311 1.00 22.03 324 LEU A O 1
ATOM 2313 N N . LYS A 1 313 ? -60.160 -28.089 7.168 1.00 22.50 325 LYS A N 1
ATOM 2314 C CA . LYS A 1 313 ? -61.526 -28.509 7.418 1.00 22.80 325 LYS A CA 1
ATOM 2315 C C . LYS A 1 313 ? -61.727 -29.945 6.957 1.00 22.62 325 LYS A C 1
ATOM 2316 O O . LYS A 1 313 ? -61.359 -30.301 5.838 1.00 22.89 325 LYS A O 1
ATOM 2322 N N . PRO A 1 314 ? -62.293 -30.791 7.831 1.00 22.61 326 PRO A N 1
ATOM 2323 C CA . PRO A 1 314 ? -62.526 -32.175 7.435 1.00 22.32 326 PRO A CA 1
ATOM 2324 C C . PRO A 1 314 ? -63.478 -32.294 6.242 1.00 22.51 326 PRO A C 1
ATOM 2325 O O . PRO A 1 314 ? -64.456 -31.539 6.148 1.00 21.87 326 PRO A O 1
ATOM 2329 N N . TRP A 1 315 ? -63.150 -33.213 5.363 1.00 22.53 327 TRP A N 1
ATOM 2330 C CA . TRP A 1 315 ? -63.866 -33.506 4.139 1.00 23.29 327 TRP A CA 1
ATOM 2331 C C . TRP A 1 315 ? -63.626 -32.452 3.014 1.00 23.85 327 TRP A C 1
ATOM 2332 O O . TRP A 1 315 ? -63.951 -32.658 1.886 1.00 25.44 327 TRP A O 1
ATOM 2343 N N . VAL A 1 316 ? -63.018 -31.332 3.357 1.00 23.67 328 VAL A N 1
ATOM 2344 C CA . VAL A 1 316 ? -62.748 -30.261 2.405 1.00 23.33 328 VAL A CA 1
ATOM 2345 C C . VAL A 1 316 ? -61.289 -30.494 2.016 1.00 23.37 328 VAL A C 1
ATOM 2346 O O . VAL A 1 316 ? -60.981 -30.653 0.834 1.00 22.76 328 VAL A O 1
ATOM 2350 N N . HIS A 1 317 ? -60.410 -30.544 3.021 1.00 22.39 329 HIS A N 1
ATOM 2351 C CA . HIS A 1 317 ? -58.955 -30.645 2.814 1.00 21.64 329 HIS A CA 1
ATOM 2352 C C . HIS A 1 317 ? -58.354 -31.999 3.106 1.00 20.52 329 HIS A C 1
ATOM 2353 O O . HIS A 1 317 ? -57.248 -32.285 2.648 1.00 21.00 329 HIS A O 1
ATOM 2360 N N . TYR A 1 318 ? -59.056 -32.832 3.882 1.00 19.98 330 TYR A N 1
ATOM 2361 C CA . TYR A 1 318 ? -58.553 -34.138 4.301 1.00 18.94 330 TYR A CA 1
ATOM 2362 C C . TYR A 1 318 ? -59.675 -35.060 4.741 1.00 18.63 330 TYR A C 1
ATOM 2363 O O . TYR A 1 318 ? -60.814 -34.633 4.906 1.00 20.75 330 TYR A O 1
ATOM 2372 N N . VAL A 1 319 ? -59.336 -36.328 4.927 1.00 18.33 331 VAL A N 1
ATOM 2373 C CA . VAL A 1 319 ? -60.266 -37.327 5.424 1.00 18.18 331 VAL A CA 1
ATOM 2374 C C . VAL A 1 319 ? -60.070 -37.496 6.934 1.00 19.15 331 VAL A C 1
ATOM 2375 O O . VAL A 1 319 ? -59.005 -37.944 7.363 1.00 19.46 331 VAL A O 1
ATOM 2379 N N . PRO A 1 320 ? -61.091 -37.155 7.739 1.00 19.73 332 PRO A N 1
ATOM 2380 C CA . PRO A 1 320 ? -60.950 -37.337 9.184 1.00 19.88 332 PRO A CA 1
ATOM 2381 C C . PRO A 1 320 ? -61.262 -38.770 9.601 1.00 19.77 332 PRO A C 1
ATOM 2382 O O . PRO A 1 320 ? -62.176 -39.398 9.056 1.00 19.40 332 PRO A O 1
ATOM 2386 N N . LEU A 1 321 ? -60.490 -39.299 10.545 1.00 19.66 333 LEU A N 1
ATOM 2387 C CA . LEU A 1 321 ? -60.848 -40.544 11.196 1.00 20.40 333 LEU A CA 1
ATOM 2388 C C . LEU A 1 321 ? -60.860 -40.298 12.706 1.00 20.87 333 LEU A C 1
ATOM 2389 O O . LEU A 1 321 ? -60.039 -39.541 13.226 1.00 18.61 333 LEU A O 1
ATOM 2394 N N . LYS A 1 322 ? -61.802 -40.932 13.394 1.00 21.59 334 LYS A N 1
ATOM 2395 C CA . LYS A 1 322 ? -61.875 -40.845 14.850 1.00 22.09 334 LYS A CA 1
ATOM 2396 C C . LYS A 1 322 ? -60.660 -41.513 15.487 1.00 22.59 334 LYS A C 1
ATOM 2397 O O . LYS A 1 322 ? -60.044 -42.394 14.885 1.00 21.01 334 LYS A O 1
ATOM 2399 N N . SER A 1 323 ? -60.312 -41.111 16.714 1.00 23.24 335 SER A N 1
ATOM 2400 C CA A SER A 1 323 ? -59.166 -41.696 17.417 0.50 23.54 335 SER A CA 1
ATOM 2401 C CA B SER A 1 323 ? -59.159 -41.698 17.401 0.50 23.53 335 SER A CA 1
ATOM 2402 C C . SER A 1 323 ? -59.348 -43.203 17.583 1.00 23.61 335 SER A C 1
ATOM 2403 O O . SER A 1 323 ? -60.470 -43.687 17.658 1.00 24.83 335 SER A O 1
ATOM 2408 N N . TYR A 1 324 ? -58.235 -43.928 17.650 1.00 23.74 336 TYR A N 1
ATOM 2409 C CA . TYR A 1 324 ? -58.230 -45.386 17.755 1.00 24.03 336 TYR A CA 1
ATOM 2410 C C . TYR A 1 324 ? -59.131 -46.036 16.708 1.00 23.00 336 TYR A C 1
ATOM 2411 O O . TYR A 1 324 ? -60.073 -46.761 17.050 1.00 22.89 336 TYR A O 1
ATOM 2420 N N . PRO A 1 325 ? -58.840 -45.782 15.420 1.00 22.15 337 PRO A N 1
ATOM 2421 C CA . PRO A 1 325 ? -59.604 -46.452 14.380 1.00 21.48 337 PRO A CA 1
ATOM 2422 C C . PRO A 1 325 ? -59.393 -47.955 14.412 1.00 20.22 337 PRO A C 1
ATOM 2423 O O . PRO A 1 325 ? -58.321 -48.432 14.807 1.00 20.60 337 PRO A O 1
ATOM 2427 N N . SER A 1 326 ? -60.418 -48.687 13.997 1.00 19.49 338 SER A N 1
ATOM 2428 C CA . SER A 1 326 ? -60.331 -50.124 13.866 1.00 19.75 338 SER A CA 1
ATOM 2429 C C . SER A 1 326 ? -59.771 -50.503 12.497 1.00 19.85 338 SER A C 1
ATOM 2430 O O . SER A 1 326 ? -59.831 -49.718 11.538 1.00 18.86 338 SER A O 1
ATOM 2433 N N . GLN A 1 327 ? -59.269 -51.721 12.406 1.00 20.17 339 GLN A N 1
ATOM 2434 C CA . GLN A 1 327 ? -58.849 -52.260 11.118 1.00 22.16 339 GLN A CA 1
ATOM 2435 C C . GLN A 1 327 ? -60.009 -52.262 10.110 1.00 22.64 339 GLN A C 1
ATOM 2436 O O . GLN A 1 327 ? -59.811 -51.941 8.938 1.00 22.38 339 GLN A O 1
ATOM 2442 N N . GLN A 1 328 ? -61.217 -52.595 10.564 1.00 23.23 340 GLN A N 1
ATOM 2443 C CA . GLN A 1 328 ? -62.387 -52.593 9.669 1.00 23.67 340 GLN A CA 1
ATOM 2444 C C . GLN A 1 328 ? -62.736 -51.190 9.157 1.00 22.96 340 GLN A C 1
ATOM 2445 O O . GLN A 1 328 ? -63.141 -51.031 7.992 1.00 21.68 340 GLN A O 1
ATOM 2451 N N . GLU A 1 329 ? -62.569 -50.177 10.010 1.00 21.57 341 GLU A N 1
ATOM 2452 C CA A GLU A 1 329 ? -62.778 -48.801 9.579 0.50 21.61 341 GLU A CA 1
ATOM 2453 C CA B GLU A 1 329 ? -62.742 -48.762 9.629 0.50 21.83 341 GLU A CA 1
ATOM 2454 C C . GLU A 1 329 ? -61.793 -48.430 8.470 1.00 21.17 341 GLU A C 1
ATOM 2455 O O . GLU A 1 329 ? -62.192 -47.845 7.457 1.00 19.13 341 GLU A O 1
ATOM 2466 N N . TYR A 1 330 ? -60.520 -48.782 8.652 1.00 19.85 342 TYR A N 1
ATOM 2467 C CA . TYR A 1 330 ? -59.497 -48.498 7.642 1.00 20.16 342 TYR A CA 1
ATOM 2468 C C . TYR A 1 330 ? -59.857 -49.164 6.304 1.00 20.52 342 TYR A C 1
ATOM 2469 O O . TYR A 1 330 ? -59.792 -48.535 5.245 1.00 20.34 342 TYR A O 1
ATOM 2478 N N . GLU A 1 331 ? -60.228 -50.435 6.373 1.00 21.31 343 GLU A N 1
ATOM 2479 C CA . GLU A 1 331 ? -60.618 -51.203 5.176 1.00 23.59 343 GLU A CA 1
ATOM 2480 C C . GLU A 1 331 ? -61.788 -50.551 4.434 1.00 23.13 343 GLU A C 1
ATOM 2481 O O . GLU A 1 331 ? -61.759 -50.417 3.204 1.00 21.93 343 GLU A O 1
ATOM 2487 N N . HIS A 1 332 ? -62.789 -50.089 5.178 1.00 22.40 344 HIS A N 1
ATOM 2488 C CA . HIS A 1 332 ? -63.958 -49.430 4.581 1.00 23.17 344 HIS A CA 1
ATOM 2489 C C . HIS A 1 332 ? -63.639 -48.112 3.939 1.00 22.70 344 HIS A C 1
ATOM 2490 O O . HIS A 1 332 ? -64.095 -47.823 2.824 1.00 20.17 344 HIS A O 1
ATOM 2497 N N . ILE A 1 333 ? -62.846 -47.288 4.616 1.00 21.36 345 ILE A N 1
ATOM 2498 C CA . ILE A 1 333 ? -62.582 -45.945 4.119 1.00 21.37 345 ILE A CA 1
ATOM 2499 C C . ILE A 1 333 ? -61.622 -45.990 2.915 1.00 21.39 345 ILE A C 1
ATOM 2500 O O . ILE A 1 333 ? -61.823 -45.267 1.937 1.00 21.06 345 ILE A O 1
ATOM 2505 N N . LEU A 1 334 ? -60.619 -46.855 2.974 1.00 21.44 346 LEU A N 1
ATOM 2506 C CA . LEU A 1 334 ? -59.711 -47.031 1.847 1.00 22.09 346 LEU A CA 1
ATOM 2507 C C . LEU A 1 334 ? -60.459 -47.626 0.642 1.00 22.81 346 LEU A C 1
ATOM 2508 O O . LEU A 1 334 ? -60.267 -47.171 -0.482 1.00 23.05 346 LEU A O 1
ATOM 2513 N N . SER A 1 335 ? -61.332 -48.601 0.879 1.00 23.08 347 SER A N 1
ATOM 2514 C CA . SER A 1 335 ? -62.097 -49.212 -0.223 1.00 24.22 347 SER A CA 1
ATOM 2515 C C . SER A 1 335 ? -63.002 -48.181 -0.891 1.00 23.92 347 SER A C 1
ATOM 2516 O O . SER A 1 335 ? -63.098 -48.134 -2.126 1.00 25.28 347 SER A O 1
ATOM 2519 N N . PHE A 1 336 ? -63.623 -47.326 -0.088 1.00 22.76 348 PHE A N 1
ATOM 2520 C CA . PHE A 1 336 ? -64.454 -46.252 -0.609 1.00 23.17 348 PHE A CA 1
ATOM 2521 C C . PHE A 1 336 ? -63.682 -45.306 -1.532 1.00 23.73 348 PHE A C 1
ATOM 2522 O O . PHE A 1 336 ? -64.156 -44.978 -2.628 1.00 23.21 348 PHE A O 1
ATOM 2530 N N . PHE A 1 337 ? -62.532 -44.817 -1.075 1.00 22.68 349 PHE A N 1
ATOM 2531 C CA . PHE A 1 337 ? -61.772 -43.874 -1.895 1.00 22.87 349 PHE A CA 1
ATOM 2532 C C . PHE A 1 337 ? -61.106 -44.529 -3.105 1.00 23.57 349 PHE A C 1
ATOM 2533 O O . PHE A 1 337 ? -60.999 -43.894 -4.146 1.00 24.57 349 PHE A O 1
ATOM 2541 N N . LYS A 1 338 ? -60.706 -45.788 -2.987 1.00 24.22 350 LYS A N 1
ATOM 2542 C CA . LYS A 1 338 ? -60.204 -46.539 -4.141 1.00 26.42 350 LYS A CA 1
ATOM 2543 C C . LYS A 1 338 ? -61.266 -46.629 -5.254 1.00 27.35 350 LYS A C 1
ATOM 2544 O O . LYS A 1 338 ? -60.927 -46.619 -6.439 1.00 27.83 350 LYS A O 1
ATOM 2550 N N . LYS A 1 339 ? -62.541 -46.665 -4.862 1.00 27.11 351 LYS A N 1
ATOM 2551 C CA . LYS A 1 339 ? -63.671 -46.786 -5.796 1.00 28.49 351 LYS A CA 1
ATOM 2552 C C . LYS A 1 339 ? -64.260 -45.456 -6.192 1.00 27.36 351 LYS A C 1
ATOM 2553 O O . LYS A 1 339 ? -65.179 -45.413 -7.014 1.00 27.03 351 LYS A O 1
ATOM 2559 N N . ASN A 1 340 ? -63.781 -44.375 -5.580 1.00 25.83 352 ASN A N 1
ATOM 2560 C CA . ASN A 1 340 ? -64.269 -43.032 -5.868 1.00 25.98 352 ASN A CA 1
ATOM 2561 C C . ASN A 1 340 ? -63.074 -42.090 -6.000 1.00 26.90 352 ASN A C 1
ATOM 2562 O O . ASN A 1 340 ? -62.853 -41.167 -5.207 1.00 24.97 352 ASN A O 1
ATOM 2567 N N . ASP A 1 341 ? -62.322 -42.365 -7.056 1.00 26.49 353 ASP A N 1
ATOM 2568 C CA . ASP A 1 341 ? -60.974 -41.870 -7.243 1.00 27.23 353 ASP A CA 1
ATOM 2569 C C . ASP A 1 341 ? -60.908 -40.388 -7.590 1.00 27.88 353 ASP A C 1
ATOM 2570 O O . ASP A 1 341 ? -59.980 -39.687 -7.158 1.00 26.53 353 ASP A O 1
ATOM 2575 N N . ALA A 1 342 ? -61.871 -39.909 -8.379 1.00 27.47 354 ALA A N 1
ATOM 2576 C CA . ALA A 1 342 ? -61.926 -38.492 -8.736 1.00 27.92 354 ALA A CA 1
ATOM 2577 C C . ALA A 1 342 ? -62.249 -37.639 -7.505 1.00 26.86 354 ALA A C 1
ATOM 2578 O O . ALA A 1 342 ? -61.687 -36.559 -7.317 1.00 26.13 354 ALA A O 1
ATOM 2580 N N . LEU A 1 343 ? -63.149 -38.144 -6.668 1.00 26.21 355 LEU A N 1
ATOM 2581 C CA . LEU A 1 343 ? -63.488 -37.515 -5.395 1.00 25.77 355 LEU A CA 1
ATOM 2582 C C . LEU A 1 343 ? -62.257 -37.432 -4.482 1.00 24.75 355 LEU A C 1
ATOM 2583 O O . LEU A 1 343 ? -61.997 -36.396 -3.856 1.00 24.33 355 LEU A O 1
ATOM 2588 N N . ALA A 1 344 ? -61.508 -38.526 -4.420 1.00 24.42 356 ALA A N 1
ATOM 2589 C CA . 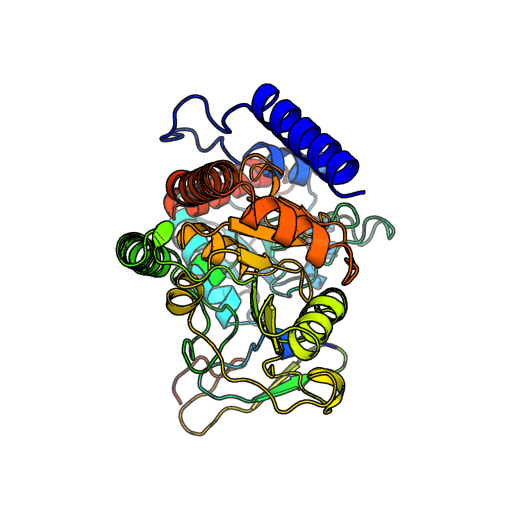ALA A 1 344 ? -60.261 -38.575 -3.649 1.00 24.99 356 ALA A CA 1
ATOM 2590 C C . ALA A 1 344 ? -59.284 -37.487 -4.110 1.00 26.28 356 ALA A C 1
ATOM 2591 O O . ALA A 1 344 ? -58.750 -36.716 -3.298 1.00 24.11 356 ALA A O 1
ATOM 2593 N N . GLN A 1 345 ? -59.088 -37.396 -5.426 1.00 26.16 357 GLN A N 1
ATOM 2594 C CA . GLN A 1 345 ? -58.166 -36.414 -5.990 1.00 26.35 357 GLN A CA 1
ATOM 2595 C C . GLN A 1 345 ? -58.596 -34.973 -5.697 1.00 26.00 357 GLN A C 1
ATOM 2596 O O . GLN A 1 345 ? -57.736 -34.138 -5.437 1.00 26.77 357 GLN A O 1
ATOM 2602 N N . GLU A 1 346 ? -59.903 -34.688 -5.723 1.00 25.56 358 GLU A N 1
ATOM 2603 C CA . GLU A 1 346 ? -60.437 -33.337 -5.428 1.00 26.42 358 GLU A CA 1
ATOM 2604 C C . GLU A 1 346 ? -60.079 -32.874 -4.019 1.00 24.42 358 GLU A C 1
ATOM 2605 O O . GLU A 1 346 ? -59.606 -31.747 -3.820 1.00 22.45 358 GLU A O 1
ATOM 2611 N N . ILE A 1 347 ? -60.329 -33.742 -3.043 1.00 23.09 359 ILE A N 1
ATOM 2612 C CA . ILE A 1 347 ? -59.975 -33.447 -1.648 1.00 21.71 359 ILE A CA 1
ATOM 2613 C C . ILE A 1 347 ? -58.471 -33.248 -1.533 1.00 21.40 359 ILE A C 1
ATOM 2614 O O . ILE A 1 347 ? -58.012 -32.248 -0.966 1.00 21.96 359 ILE A O 1
ATOM 2619 N N . ALA A 1 348 ? -57.709 -34.189 -2.089 1.00 21.07 360 ALA A N 1
ATOM 2620 C CA . ALA A 1 348 ? -56.250 -34.115 -2.044 1.00 22.19 360 ALA A CA 1
ATOM 2621 C C . ALA A 1 348 ? -55.756 -32.797 -2.639 1.00 22.45 360 ALA A C 1
ATOM 2622 O O . ALA A 1 348 ? -54.870 -32.156 -2.082 1.00 22.30 360 ALA A O 1
ATOM 2624 N N . GLN A 1 349 ? -56.365 -32.370 -3.744 1.00 23.50 361 GLN A N 1
ATOM 2625 C CA . GLN A 1 349 ? -55.975 -31.124 -4.389 1.00 23.62 361 GLN A CA 1
ATOM 2626 C C . GLN A 1 349 ? -56.277 -29.913 -3.520 1.00 23.27 361 GLN A C 1
ATOM 2627 O O . GLN A 1 349 ? -55.475 -28.976 -3.464 1.00 21.84 361 GLN A O 1
ATOM 2633 N N . ARG A 1 350 ? -57.443 -29.916 -2.872 1.00 22.36 362 ARG A N 1
ATOM 2634 C CA . ARG A 1 350 ? -57.837 -28.815 -2.014 1.00 22.46 362 ARG A CA 1
ATOM 2635 C C . ARG A 1 350 ? -56.903 -28.708 -0.801 1.00 20.97 362 ARG A C 1
ATOM 2636 O O . ARG A 1 350 ? -56.534 -27.608 -0.407 1.00 19.08 362 ARG A O 1
ATOM 2644 N N . GLY A 1 351 ? -56.532 -29.851 -0.224 1.00 21.06 363 GLY A N 1
ATOM 2645 C CA . GLY A 1 351 ? -55.598 -29.874 0.925 1.00 20.68 363 GLY A CA 1
ATOM 2646 C C . GLY A 1 351 ? -54.239 -29.325 0.530 1.00 20.92 363 GLY A C 1
ATOM 2647 O O . GLY A 1 351 ? -53.672 -28.477 1.220 1.00 20.47 363 GLY A O 1
ATOM 2648 N N . TYR A 1 352 ? -53.714 -29.822 -0.585 1.00 20.60 364 TYR A N 1
ATOM 2649 C CA . TYR A 1 352 ? -52.488 -29.282 -1.160 1.00 21.34 364 TYR A CA 1
ATOM 2650 C C . TYR A 1 352 ? -52.580 -27.774 -1.303 1.00 20.87 364 TYR A C 1
ATOM 2651 O O . TYR A 1 352 ? -51.705 -27.045 -0.842 1.00 20.17 364 TYR A O 1
ATOM 2660 N N . ASP A 1 353 ? -53.641 -27.301 -1.948 1.00 21.81 365 ASP A N 1
ATOM 2661 C CA . ASP A 1 353 ? -53.797 -25.870 -2.190 1.00 22.47 365 ASP A CA 1
ATOM 2662 C C . ASP A 1 353 ? -53.868 -25.052 -0.905 1.00 22.43 365 ASP A C 1
ATOM 2663 O O . ASP A 1 353 ? -53.332 -23.945 -0.852 1.00 21.71 365 ASP A O 1
ATOM 2668 N N . PHE A 1 354 ? -54.527 -25.579 0.122 1.00 21.90 366 PHE A N 1
ATOM 2669 C CA . PHE A 1 354 ? -54.627 -24.844 1.376 1.00 21.95 366 PHE A CA 1
ATOM 2670 C C . PHE A 1 354 ? -53.262 -24.635 2.044 1.00 20.57 366 PHE A C 1
ATOM 2671 O O . PHE A 1 354 ? -52.952 -23.539 2.482 1.00 20.07 366 PHE A O 1
ATOM 2679 N N . ILE A 1 355 ? -52.456 -25.687 2.119 1.00 20.19 367 ILE A N 1
ATOM 2680 C CA . ILE A 1 355 ? -51.133 -25.584 2.724 1.00 20.08 367 ILE A CA 1
ATOM 2681 C C . ILE A 1 355 ? -50.225 -24.722 1.841 1.00 20.42 367 ILE A C 1
ATOM 2682 O O . ILE A 1 355 ? -49.431 -23.920 2.344 1.00 19.72 367 ILE A O 1
ATOM 2687 N N . TRP A 1 356 ? -50.371 -24.855 0.526 1.00 20.86 368 TRP A N 1
ATOM 2688 C CA . TRP A 1 356 ? -49.563 -24.052 -0.396 1.00 21.51 368 TRP A CA 1
ATOM 2689 C C . TRP A 1 356 ? -49.834 -22.569 -0.254 1.00 21.77 368 TRP A C 1
ATOM 2690 O O . TRP A 1 356 ? -48.901 -21.759 -0.232 1.00 21.56 368 TRP A O 1
ATOM 2701 N N . GLU A 1 357 ? -51.106 -22.199 -0.118 1.00 22.37 369 GLU A N 1
ATOM 2702 C CA . GLU A 1 357 ? -51.517 -20.796 -0.084 1.00 24.17 369 GLU A CA 1
ATOM 2703 C C . GLU A 1 357 ? -51.553 -20.172 1.316 1.00 23.48 369 GLU A C 1
ATOM 2704 O O . GLU A 1 357 ? -51.402 -18.960 1.452 1.00 23.19 369 GLU A O 1
ATOM 2710 N N . HIS A 1 358 ? -51.763 -20.991 2.351 1.00 23.13 370 HIS A N 1
ATOM 2711 C CA . HIS A 1 358 ? -52.027 -20.465 3.693 1.00 22.66 370 HIS A CA 1
ATOM 2712 C C . HIS A 1 358 ? -51.110 -20.991 4.777 1.00 22.04 370 HIS A C 1
ATOM 2713 O O . HIS A 1 358 ? -51.310 -20.698 5.956 1.00 22.18 370 HIS A O 1
ATOM 2720 N N . LEU A 1 359 ? -50.078 -21.738 4.393 1.00 21.63 371 LEU A N 1
ATOM 2721 C CA . LEU A 1 359 ? -48.990 -22.062 5.313 1.00 21.13 371 LEU A CA 1
ATOM 2722 C C . LEU A 1 359 ? -47.656 -21.749 4.639 1.00 21.86 371 LE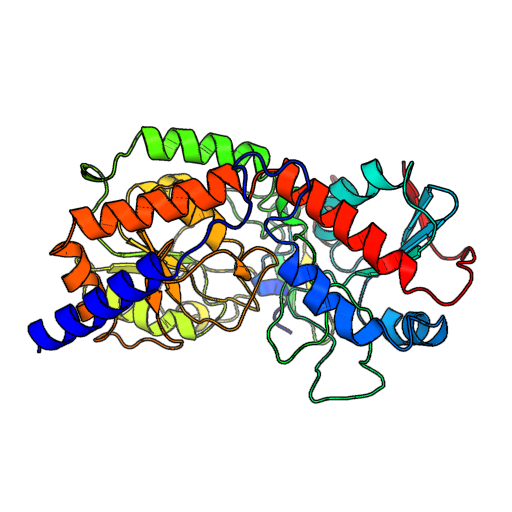U A C 1
ATOM 2723 O O . LEU A 1 359 ? -46.713 -22.547 4.653 1.00 21.11 371 LEU A O 1
ATOM 2728 N N . ARG A 1 360 ? -47.603 -20.560 4.053 1.00 22.19 372 ARG A N 1
ATOM 2729 C CA . ARG A 1 360 ? -46.363 -19.993 3.545 1.00 23.46 372 ARG A CA 1
ATOM 2730 C C . ARG A 1 360 ? -45.501 -19.539 4.724 1.00 23.51 372 ARG A C 1
ATOM 2731 O O . ARG A 1 360 ? -46.001 -19.359 5.836 1.00 22.16 372 ARG A O 1
ATOM 2739 N N . MET A 1 361 ? -44.211 -19.324 4.489 1.00 24.65 373 MET A N 1
ATOM 2740 C CA . MET A 1 361 ? -43.378 -18.671 5.500 1.00 26.41 373 MET A CA 1
ATOM 2741 C C . MET A 1 361 ? -43.971 -17.322 5.898 1.00 26.01 373 MET A C 1
ATOM 2742 O O . MET A 1 361 ? -43.961 -16.948 7.069 1.00 24.51 373 MET A O 1
ATOM 2747 N N . LYS A 1 362 ? -44.515 -16.602 4.924 1.00 26.18 374 LYS A N 1
ATOM 2748 C CA . LYS A 1 362 ? -45.168 -15.325 5.198 1.00 27.69 374 LYS A CA 1
ATOM 2749 C C . LYS A 1 362 ? -46.305 -15.482 6.214 1.00 26.02 374 LYS A C 1
ATOM 2750 O O . LYS A 1 362 ? -46.495 -14.625 7.086 1.00 25.71 374 LYS A O 1
ATOM 2756 N N . ASP A 1 363 ? -47.053 -16.576 6.111 1.00 23.90 375 ASP A N 1
ATOM 2757 C CA . ASP A 1 363 ? -48.155 -16.845 7.039 1.00 23.61 375 ASP A CA 1
ATOM 2758 C C . ASP A 1 363 ? -47.656 -17.130 8.457 1.00 22.92 375 ASP A C 1
ATOM 2759 O O . ASP A 1 363 ? -48.303 -16.741 9.433 1.00 23.11 375 ASP A O 1
ATOM 2764 N N . ILE A 1 364 ? -46.519 -17.819 8.555 1.00 23.38 376 ILE A N 1
ATOM 2765 C CA . ILE A 1 364 ? -45.890 -18.134 9.849 1.00 23.35 376 ILE A CA 1
ATOM 2766 C C . ILE A 1 364 ? -45.422 -16.847 10.506 1.00 23.57 376 ILE A C 1
ATOM 2767 O O . ILE A 1 364 ? -45.723 -16.582 11.670 1.00 22.47 376 ILE A O 1
ATOM 2772 N N . LYS A 1 365 ? -44.670 -16.060 9.743 1.00 23.82 377 LYS A N 1
ATOM 2773 C CA . LYS A 1 365 ? -44.109 -14.807 10.239 1.00 25.44 377 LYS A CA 1
ATOM 2774 C C . LYS A 1 365 ? -45.185 -13.798 10.637 1.00 24.57 377 LYS A C 1
ATOM 2775 O O . LYS A 1 365 ? -45.084 -13.169 11.688 1.00 24.29 377 LYS A O 1
ATOM 2781 N N . CYS A 1 366 ? -46.225 -13.645 9.824 1.00 24.58 378 CYS A N 1
ATOM 2782 C CA . CYS A 1 366 ? -47.276 -12.676 10.163 1.00 25.45 378 CYS A CA 1
ATOM 2783 C C . CYS A 1 366 ? -48.151 -13.150 11.333 1.00 23.87 378 CYS A C 1
ATOM 2784 O O . CYS A 1 366 ? -48.654 -12.330 12.092 1.00 22.45 378 CYS A O 1
ATOM 2787 N N . TYR A 1 367 ? -48.304 -14.461 11.504 1.00 22.72 379 TYR A N 1
ATOM 2788 C CA . TYR A 1 367 ? -49.024 -14.982 12.678 1.00 22.07 379 TYR A CA 1
ATOM 2789 C C . TYR A 1 367 ? -48.269 -14.632 13.963 1.00 21.83 379 TYR A C 1
ATOM 2790 O O . TYR A 1 367 ? -48.856 -14.105 14.902 1.00 21.82 379 TYR A O 1
ATOM 2799 N N . TRP A 1 368 ? -46.974 -14.931 13.996 1.00 22.21 380 TRP A N 1
ATOM 2800 C CA . TRP A 1 368 ? -46.119 -14.529 15.108 1.00 22.38 380 TRP A CA 1
ATOM 2801 C C . TRP A 1 368 ? -46.292 -13.064 15.439 1.00 24.02 380 TRP A C 1
ATOM 2802 O O . TRP A 1 368 ? -46.500 -12.705 16.590 1.00 24.66 380 TRP A O 1
ATOM 2813 N N . ARG A 1 369 ? -46.190 -12.207 14.426 1.00 25.58 381 ARG A N 1
ATOM 2814 C CA . ARG A 1 369 ? -46.296 -10.760 14.627 1.00 27.13 381 ARG A CA 1
ATOM 2815 C C . ARG A 1 369 ? -47.658 -10.358 15.175 1.00 26.78 381 ARG A C 1
ATOM 2816 O O . ARG A 1 369 ? -47.750 -9.565 16.112 1.00 26.98 381 ARG A O 1
ATOM 2824 N N . LYS A 1 370 ? -48.720 -10.899 14.592 1.00 27.86 382 LYS A N 1
ATOM 2825 C CA . LYS A 1 370 ? -50.076 -10.542 15.017 1.00 28.75 382 LYS A CA 1
ATOM 2826 C C . LYS A 1 370 ? -50.346 -11.036 16.438 1.00 28.02 382 LYS A C 1
ATOM 2827 O O . LYS A 1 370 ? -50.939 -10.314 17.251 1.00 26.71 382 LYS A O 1
ATOM 2833 N N . LEU A 1 371 ? -49.898 -12.259 16.732 1.00 26.40 383 LEU A N 1
ATOM 2834 C CA . LEU A 1 371 ? -50.011 -12.840 18.071 1.00 26.32 383 LEU A CA 1
ATOM 2835 C C . LEU A 1 371 ? -49.367 -11.941 19.130 1.00 25.60 383 LEU A C 1
ATOM 2836 O O . LEU A 1 371 ? -49.998 -11.588 20.138 1.00 26.47 383 LEU A O 1
ATOM 2841 N N . LEU A 1 372 ? -48.109 -11.593 18.905 1.00 25.87 384 LEU A N 1
ATOM 2842 C CA . LEU A 1 372 ? -47.362 -10.793 19.866 1.00 26.56 384 LEU A CA 1
ATOM 2843 C C . LEU A 1 372 ? -47.963 -9.389 20.031 1.00 27.37 384 LEU A C 1
ATOM 2844 O O . LEU A 1 372 ? -48.064 -8.888 21.146 1.00 26.99 384 LEU A O 1
ATOM 2849 N N . LYS A 1 373 ? -48.401 -8.776 18.937 1.00 28.76 385 LYS A N 1
ATOM 2850 C CA . LYS A 1 373 ? -49.006 -7.433 19.010 1.00 31.25 385 LYS A CA 1
ATOM 2851 C C . LYS A 1 373 ? -50.326 -7.406 19.803 1.00 31.98 385 LYS A C 1
ATOM 2852 O O . LYS A 1 373 ? -50.606 -6.437 20.509 1.00 32.17 385 LYS A O 1
ATOM 2858 N N . ARG A 1 374 ? -51.119 -8.467 19.702 1.00 31.71 386 ARG A N 1
ATOM 2859 C CA . ARG A 1 374 ? -52.348 -8.574 20.482 1.00 33.88 386 ARG A CA 1
ATOM 2860 C C . ARG A 1 374 ? -52.061 -8.918 21.951 1.00 32.45 386 ARG A C 1
ATOM 2861 O O . ARG A 1 374 ? -52.713 -8.398 22.861 1.00 31.54 386 ARG A O 1
ATOM 2869 N N . TYR A 1 375 ? -51.076 -9.785 22.171 1.00 29.06 387 TYR A N 1
ATOM 2870 C CA . TYR A 1 375 ? -50.686 -10.192 23.512 1.00 28.52 387 TYR A CA 1
ATOM 2871 C C . TYR A 1 375 ? -50.204 -9.022 24.355 1.00 28.92 387 TYR A C 1
ATOM 2872 O O . TYR A 1 375 ? -50.632 -8.872 25.492 1.00 29.34 387 TYR A O 1
ATOM 2881 N N . VAL A 1 376 ? -49.318 -8.199 23.797 1.00 29.70 388 VAL A N 1
ATOM 2882 C CA . VAL A 1 376 ? -48.701 -7.114 24.567 1.00 31.73 388 VAL A CA 1
ATOM 2883 C C . VAL A 1 376 ? -49.750 -6.143 25.130 1.00 32.84 388 VAL A C 1
ATOM 2884 O O . VAL A 1 376 ? -49.579 -5.618 26.228 1.00 32.96 388 VAL A O 1
ATOM 2888 N N . LYS A 1 377 ? -50.848 -5.952 24.404 1.00 34.17 389 LYS A N 1
ATOM 2889 C CA . LYS A 1 377 ? -51.961 -5.119 24.881 1.00 36.81 389 LYS A CA 1
ATOM 2890 C C . LYS A 1 377 ? -52.606 -5.642 26.168 1.00 37.73 389 LYS A C 1
ATOM 2891 O O . LYS A 1 377 ? -53.245 -4.884 26.893 1.00 37.39 389 LYS A O 1
ATOM 2897 N N . LEU A 1 378 ? -52.446 -6.932 26.442 1.00 37.10 390 LEU A N 1
ATOM 2898 C CA . LEU A 1 378 ? -53.005 -7.539 27.647 1.00 37.16 390 LEU A CA 1
ATOM 2899 C C . LEU A 1 378 ? -52.204 -7.198 28.908 1.00 36.90 390 LEU A C 1
ATOM 2900 O O . LEU A 1 378 ? -52.731 -7.285 30.016 1.00 36.65 390 LEU A O 1
ATOM 2905 N N . LEU A 1 379 ? -50.936 -6.822 28.745 1.00 37.90 391 LEU A N 1
ATOM 2906 C CA . LEU A 1 379 ? -50.046 -6.628 29.894 1.00 38.44 391 LEU A CA 1
ATOM 2907 C C . LEU A 1 379 ? -50.472 -5.422 30.739 1.00 37.55 391 LEU A C 1
ATOM 2908 O O . LEU A 1 379 ? -50.634 -4.323 30.223 1.00 36.29 391 LEU A O 1
ATOM 2913 N N . GLN A 1 380 ? -50.651 -5.651 32.035 1.00 38.96 392 GLN A N 1
ATOM 2914 C CA . GLN A 1 380 ? -51.119 -4.617 32.963 1.00 40.47 392 GLN A CA 1
ATOM 2915 C C . GLN A 1 380 ? -49.991 -4.182 33.887 1.00 40.94 392 GLN A C 1
ATOM 2916 O O . GLN A 1 380 ? -50.227 -3.881 35.056 1.00 44.31 392 GLN A O 1
ATOM 2922 N N . TYR A 1 381 ? -48.768 -4.150 33.369 1.00 38.90 393 TYR A N 1
ATOM 2923 C CA . TYR A 1 381 ? -47.605 -3.818 34.183 1.00 38.90 393 TYR A CA 1
ATOM 2924 C C . TYR A 1 381 ? -46.462 -3.339 33.299 1.00 40.00 393 TYR A C 1
ATOM 2925 O O . TYR A 1 381 ? -46.469 -3.567 32.090 1.00 41.14 393 TYR A O 1
ATOM 2934 N N . GLU A 1 382 ? -45.483 -2.676 33.905 1.00 40.47 394 GLU A N 1
ATOM 2935 C CA . GLU A 1 382 ? -44.339 -2.156 33.166 1.00 40.99 394 GLU A CA 1
ATOM 2936 C C . GLU A 1 382 ? -43.229 -3.201 33.145 1.00 39.22 394 GLU A C 1
ATOM 2937 O O . GLU A 1 382 ? -42.758 -3.638 34.197 1.00 38.06 394 GLU A O 1
ATOM 2943 N N . VAL A 1 383 ? -42.837 -3.631 31.945 1.00 39.27 395 VAL A N 1
ATOM 2944 C CA . VAL A 1 383 ? -41.747 -4.600 31.803 1.00 38.06 395 VAL A CA 1
ATOM 2945 C C . VAL A 1 383 ? -40.437 -3.950 32.244 1.00 38.78 395 VAL A C 1
ATOM 2946 O O . VAL A 1 383 ? -40.098 -2.865 31.778 1.00 36.34 395 VAL A O 1
ATOM 2950 N N . LYS A 1 384 ? -39.725 -4.612 33.152 1.00 41.21 396 LYS A N 1
ATOM 2951 C CA . LYS A 1 384 ? -38.459 -4.106 33.682 1.00 44.91 396 LYS A CA 1
ATOM 2952 C C . LYS A 1 384 ? -37.346 -5.065 33.302 1.00 44.72 396 LYS A C 1
ATOM 2953 O O . LYS A 1 384 ? -37.583 -6.263 33.216 1.00 41.75 396 LYS A O 1
ATOM 2959 N N . PRO A 1 385 ? -36.115 -4.557 33.126 1.00 44.84 397 PRO A N 1
ATOM 2960 C CA . PRO A 1 385 ? -35.022 -5.470 32.800 1.00 44.99 397 PRO A CA 1
ATOM 2961 C C . PRO A 1 385 ? -34.712 -6.438 33.940 1.00 44.65 397 PRO A C 1
ATOM 2962 O O . PRO A 1 385 ? -35.080 -6.188 35.091 1.00 44.61 397 PRO A O 1
ATOM 2966 N N . GLU A 1 386 ? -34.068 -7.554 33.604 1.00 43.16 398 GLU A N 1
ATOM 2967 C CA . GLU A 1 386 ? -33.637 -8.535 34.589 1.00 44.36 398 GLU A CA 1
ATOM 2968 C C . GLU A 1 386 ? -32.228 -8.953 34.217 1.00 44.96 398 GLU A C 1
ATOM 2969 O O . GLU A 1 386 ? -32.005 -9.497 33.136 1.00 43.02 398 GLU A O 1
ATOM 2975 N N . ASP A 1 387 ? -31.277 -8.694 35.110 1.00 45.92 399 ASP A N 1
ATOM 2976 C CA . ASP A 1 387 ? -29.865 -8.858 34.786 1.00 46.76 399 ASP A CA 1
ATOM 2977 C C . ASP A 1 387 ? -29.423 -10.309 34.617 1.00 43.55 399 ASP A C 1
ATOM 2978 O O . ASP A 1 387 ? -28.437 -10.562 33.934 1.00 44.60 399 ASP A O 1
ATOM 2983 N N . GLN A 1 388 ? -30.131 -11.258 35.229 1.00 42.57 400 GLN A N 1
ATOM 2984 C CA . GLN A 1 388 ? -29.752 -12.677 35.102 1.00 40.49 400 GLN A CA 1
ATOM 2985 C C . GLN A 1 388 ? -30.024 -13.247 33.695 1.00 38.61 400 GLN A C 1
ATOM 2986 O O . GLN A 1 388 ? -29.429 -14.255 33.307 1.00 35.59 400 GLN A O 1
ATOM 2992 N N . LEU A 1 389 ? -30.897 -12.593 32.931 1.00 35.13 401 LEU A N 1
ATOM 2993 C CA . LEU A 1 389 ? -31.172 -13.012 31.551 1.00 34.14 401 LEU A CA 1
ATOM 2994 C C . LEU A 1 389 ? -29.992 -12.675 30.643 1.00 34.61 401 LEU A C 1
ATOM 2995 O O . LEU A 1 389 ? -29.263 -11.716 30.902 1.00 34.60 401 LEU A O 1
ATOM 3000 N N . ILE A 1 390 ? -29.799 -13.470 29.590 1.00 33.29 402 ILE A N 1
ATOM 3001 C CA . ILE A 1 390 ? -28.735 -13.220 28.610 1.00 33.63 402 ILE A CA 1
ATOM 3002 C C . ILE A 1 390 ? -29.279 -12.513 27.371 1.00 34.28 402 ILE A C 1
ATOM 3003 O O . ILE A 1 390 ? -30.454 -12.643 27.030 1.00 33.58 402 ILE A O 1
ATOM 3008 N N . TYR A 1 391 ? -28.407 -11.767 26.707 1.00 34.38 403 TYR A N 1
ATOM 3009 C CA . TYR A 1 391 ? -28.751 -11.059 25.483 1.00 36.21 403 TYR A CA 1
ATOM 3010 C C . TYR A 1 391 ? -28.713 -12.023 24.299 1.00 34.96 403 TYR A C 1
ATOM 3011 O O . TYR A 1 391 ? -27.728 -12.731 24.107 1.00 33.53 403 TYR A O 1
ATOM 3020 N N . ILE A 1 392 ? -29.795 -12.055 23.526 1.00 34.19 404 ILE A N 1
ATOM 3021 C CA . ILE A 1 392 ? -29.892 -12.917 22.345 1.00 34.14 404 ILE A CA 1
ATOM 3022 C C . ILE A 1 392 ? -29.612 -12.118 21.080 1.00 35.97 404 ILE A C 1
ATOM 3023 O O . ILE A 1 392 ? -28.776 -12.513 20.273 1.00 36.10 404 ILE A O 1
ATOM 3028 N N . GLY A 1 393 ? -30.299 -10.992 20.909 1.00 38.52 405 GLY A N 1
ATOM 3029 C CA . GLY A 1 393 ? -30.086 -10.154 19.725 1.00 42.05 405 GLY A CA 1
ATOM 3030 C C . GLY A 1 393 ? -31.055 -8.984 19.570 1.00 45.32 405 GLY A C 1
ATOM 3031 O O . GLY A 1 393 ? -31.803 -8.669 20.499 1.00 43.09 405 GLY A O 1
ATOM 3032 N N . PRO A 1 394 ? -31.059 -8.334 18.383 1.00 51.14 406 PRO A N 1
ATOM 3033 C CA . PRO A 1 394 ? -30.222 -8.619 17.209 1.00 52.42 406 PRO A CA 1
ATOM 3034 C C . PRO A 1 394 ? -28.870 -7.902 17.252 1.00 53.11 406 PRO A C 1
ATOM 3035 O O . PRO A 1 394 ? -27.848 -8.529 17.543 1.00 55.72 406 PRO A O 1
ATOM 3039 N N . GLY B 2 6 ? -39.951 -39.877 31.979 1.00 39.67 48 GLY B N 1
ATOM 3040 C CA . GLY B 2 6 ? -40.396 -38.944 30.895 1.00 39.57 48 GLY B CA 1
ATOM 3041 C C . GLY B 2 6 ? -40.308 -39.572 29.514 1.00 38.69 48 GLY B C 1
ATOM 3042 O O . GLY B 2 6 ? -39.728 -40.647 29.346 1.00 39.40 48 GLY B O 1
ATOM 3043 N N . ASP B 2 7 ? -40.892 -38.905 28.519 1.00 36.56 49 ASP B N 1
ATOM 3044 C CA . ASP B 2 7 ? -40.829 -39.381 27.136 1.00 36.35 49 ASP B CA 1
ATOM 3045 C C . ASP B 2 7 ? -40.321 -38.296 26.182 1.00 33.56 49 ASP B C 1
ATOM 3046 O O . ASP B 2 7 ? -40.688 -38.260 25.003 1.00 32.46 49 ASP B O 1
ATOM 3051 N N . GLN B 2 8 ? -39.445 -37.437 26.688 1.00 30.72 50 GLN B N 1
ATOM 3052 C CA . GLN B 2 8 ? -38.896 -36.345 25.877 1.00 29.99 50 GLN B CA 1
ATOM 3053 C C . GLN B 2 8 ? -37.977 -36.818 24.753 1.00 27.07 50 GLN B C 1
ATOM 3054 O O . GLN B 2 8 ? -37.873 -36.158 23.715 1.00 25.59 50 GLN B O 1
ATOM 3060 N N . CYS B 2 9 ? -37.332 -37.969 24.943 1.00 24.91 51 CYS B N 1
ATOM 3061 C CA . CYS B 2 9 ? -36.468 -38.534 23.907 1.00 23.78 51 CYS B CA 1
ATOM 3062 C C . CYS B 2 9 ? -37.225 -39.001 22.663 1.00 22.94 51 CYS B C 1
ATOM 3063 O O . CYS B 2 9 ? -36.628 -39.162 21.611 1.00 21.97 51 CYS B O 1
ATOM 3066 N N . GLU B 2 10 ? -38.526 -39.233 22.781 1.00 23.23 52 GLU B N 1
ATOM 3067 C CA . GLU B 2 10 ? -39.314 -39.720 21.638 1.00 24.54 52 GLU B CA 1
ATOM 3068 C C . GLU B 2 10 ? -39.295 -38.796 20.416 1.00 22.54 52 GLU B C 1
ATOM 3069 O O . GLU B 2 10 ? -39.443 -39.266 19.284 1.00 21.33 52 GLU B O 1
ATOM 3075 N N . SER B 2 11 ? -39.121 -37.497 20.646 1.00 21.58 53 SER B N 1
ATOM 3076 C CA . SER B 2 11 ? -39.075 -36.511 19.557 1.00 21.29 53 SER B CA 1
ATOM 3077 C C . SER B 2 11 ? -37.661 -36.270 19.025 1.00 21.13 53 SER B C 1
ATOM 3078 O O . SER B 2 11 ? -37.416 -35.278 18.325 1.00 20.65 53 SER B O 1
ATOM 3081 N N . ASN B 2 12 ? -36.739 -37.178 19.348 1.00 19.83 54 ASN B N 1
ATOM 3082 C CA . ASN B 2 12 ? -35.369 -37.138 18.845 1.00 20.08 54 ASN B CA 1
ATOM 3083 C C . ASN B 2 12 ? -34.698 -35.762 18.994 1.00 20.34 54 ASN B C 1
ATOM 3084 O O . ASN B 2 12 ? -34.289 -35.147 18.000 1.00 19.61 54 ASN B O 1
ATOM 3089 N N . PRO B 2 13 ? -34.553 -35.295 20.243 1.00 19.57 55 PRO B N 1
ATOM 3090 C CA . PRO B 2 13 ? -33.948 -33.993 20.514 1.00 20.24 55 PRO B CA 1
ATOM 3091 C C . PRO B 2 13 ? -32.427 -33.938 20.366 1.00 20.82 55 PRO B C 1
ATOM 3092 O O . PRO B 2 13 ? -31.866 -32.841 20.372 1.00 21.49 55 PRO B O 1
ATOM 3096 N N . CYS B 2 14 ? -31.765 -35.092 20.244 1.00 20.45 56 CYS B N 1
ATOM 3097 C CA . CYS B 2 14 ? -30.319 -35.115 20.111 1.00 20.87 56 CYS B CA 1
ATOM 3098 C C . CYS B 2 14 ? -29.910 -35.142 18.641 1.00 21.40 56 CYS B C 1
ATOM 3099 O O . CYS B 2 14 ? -30.149 -36.117 17.930 1.00 22.39 56 CYS B O 1
ATOM 3102 N N . LEU B 2 15 ? -29.266 -34.067 18.204 1.00 21.75 57 LEU B N 1
ATOM 3103 C CA . LEU B 2 15 ? -28.853 -33.908 16.810 1.00 23.15 57 LEU B CA 1
ATOM 3104 C C . LEU B 2 15 ? -27.571 -34.656 16.484 1.00 23.39 57 LEU B C 1
ATOM 3105 O O . LEU B 2 15 ? -26.888 -35.168 17.374 1.00 22.80 57 LEU B O 1
ATOM 3110 N N . ASN B 2 16 ? -27.258 -34.714 15.191 1.00 23.30 58 ASN B N 1
ATOM 3111 C CA . ASN B 2 16 ? -25.922 -35.093 14.714 1.00 24.43 58 ASN B CA 1
ATOM 3112 C C . ASN B 2 16 ? -25.436 -36.466 15.198 1.00 24.73 58 ASN B C 1
ATOM 3113 O O . ASN B 2 16 ? -24.239 -36.667 15.415 1.00 24.98 58 ASN B O 1
ATOM 3118 N N . GLY B 2 17 ? -26.370 -37.406 15.360 1.00 24.08 59 GLY B N 1
ATOM 3119 C CA . GLY B 2 17 ? -26.034 -38.779 15.718 1.00 24.79 59 GLY B CA 1
ATOM 3120 C C . GLY B 2 17 ? -26.066 -39.051 17.208 1.00 24.76 59 GLY B C 1
ATOM 3121 O O . GLY B 2 17 ? -25.791 -40.166 17.640 1.00 25.26 59 GLY B O 1
ATOM 3122 N N . GLY B 2 18 ? -26.409 -38.045 18.005 1.00 23.39 60 GLY B N 1
ATOM 3123 C CA . GLY B 2 18 ? -26.487 -38.218 19.448 1.00 23.61 60 GLY B CA 1
ATOM 3124 C C . GLY B 2 18 ? -27.549 -39.209 19.884 1.00 23.85 60 GLY B C 1
ATOM 3125 O O . GLY B 2 18 ? -28.482 -39.475 19.142 1.00 24.66 60 GLY B O 1
ATOM 3126 N N . SER B 2 19 ? -27.398 -39.756 21.088 1.00 23.47 61 SER B N 1
ATOM 3127 C CA . SER B 2 19 ? -28.393 -40.656 21.676 1.00 24.43 61 SER B CA 1
ATOM 3128 C C . SER B 2 19 ? -28.957 -40.014 22.924 1.00 23.43 61 SER B C 1
ATOM 3129 O O . SER B 2 19 ? -28.340 -39.131 23.511 1.00 24.46 61 SER B O 1
ATOM 3132 N N . CYS B 2 20 ? -30.137 -40.460 23.328 1.00 23.04 62 CYS B N 1
ATOM 3133 C CA . CYS B 2 20 ? -30.924 -39.758 24.322 1.00 23.83 62 CYS B CA 1
ATOM 3134 C C . CYS B 2 20 ? -31.291 -40.687 25.466 1.00 24.37 62 CYS B C 1
ATOM 3135 O O . CYS B 2 20 ? -31.586 -41.854 25.244 1.00 23.70 62 CYS B O 1
ATOM 3138 N N . LYS B 2 21 ? -31.275 -40.152 26.683 1.00 26.41 63 LYS B N 1
ATOM 3139 C CA . LYS B 2 21 ? -31.819 -40.840 27.849 1.00 30.08 63 LYS B CA 1
ATOM 3140 C C . LYS B 2 21 ? -32.853 -39.944 28.541 1.00 30.26 63 LYS B C 1
ATOM 3141 O O . LYS B 2 21 ? -32.603 -38.761 28.764 1.00 27.43 63 LYS B O 1
ATOM 3147 N N . ASP B 2 22 ? -34.010 -40.523 28.860 1.00 32.25 64 ASP B N 1
ATOM 3148 C CA . ASP B 2 22 ? -35.075 -39.837 29.579 1.00 36.10 64 ASP B CA 1
ATOM 3149 C C . ASP B 2 22 ? -34.812 -39.979 31.065 1.00 39.60 64 ASP B C 1
ATOM 3150 O O . ASP B 2 22 ? -34.664 -41.096 31.556 1.00 38.29 64 ASP B O 1
ATOM 3155 N N . ASP B 2 23 ? -34.856 -38.855 31.772 1.00 44.89 65 ASP B N 1
ATOM 3156 C CA . ASP B 2 23 ? -34.731 -38.833 33.217 1.00 50.34 65 ASP B CA 1
ATOM 3157 C C . ASP B 2 23 ? -36.172 -38.629 33.689 1.00 53.05 65 ASP B C 1
ATOM 3158 O O . ASP B 2 23 ? -37.104 -38.791 32.902 1.00 50.88 65 ASP B O 1
ATOM 3163 N N . ILE B 2 24 ? -36.367 -38.272 34.954 1.00 55.54 66 ILE B N 1
ATOM 3164 C CA . ILE B 2 24 ? -37.714 -38.041 35.474 1.00 57.34 66 ILE B CA 1
ATOM 3165 C C . ILE B 2 24 ? -38.204 -36.639 35.060 1.00 55.94 66 ILE B C 1
ATOM 3166 O O . ILE B 2 24 ? -39.297 -36.502 34.506 1.00 55.26 66 ILE B O 1
ATOM 3171 N N . ASN B 2 25 ? -37.378 -35.619 35.287 1.00 54.65 67 ASN B N 1
ATOM 3172 C CA . ASN B 2 25 ? -37.732 -34.238 34.951 1.00 53.63 67 ASN B CA 1
ATOM 3173 C C . ASN B 2 25 ? -37.457 -33.911 33.487 1.00 51.27 67 ASN B C 1
ATOM 3174 O O . ASN B 2 25 ? -38.289 -33.303 32.803 1.00 50.16 67 ASN B O 1
ATOM 3179 N N . SER B 2 26 ? -36.275 -34.314 33.024 1.00 47.01 68 SER B N 1
ATOM 3180 C CA . SER B 2 26 ? -35.740 -33.850 31.755 1.00 42.79 68 SER B CA 1
ATOM 3181 C C . SER B 2 26 ? -35.126 -35.025 30.994 1.00 38.20 68 SER B C 1
ATOM 3182 O O . SER B 2 26 ? -35.504 -36.181 31.186 1.00 37.53 68 SER B O 1
ATOM 3185 N N . TYR B 2 27 ? -34.184 -34.707 30.118 1.00 33.42 69 TYR B N 1
ATOM 3186 C CA . TYR B 2 27 ? -33.554 -35.668 29.236 1.00 29.96 69 TYR B CA 1
ATOM 3187 C C . TYR B 2 27 ? -32.087 -35.289 29.186 1.00 28.17 69 TYR B C 1
ATOM 3188 O O . TYR B 2 27 ? -31.718 -34.186 29.590 1.00 27.54 69 TYR B O 1
ATOM 3197 N N . GLU B 2 28 ? -31.260 -36.189 28.672 1.00 25.72 70 GLU B N 1
ATOM 3198 C CA . GLU B 2 28 ? -29.870 -35.868 28.438 1.00 26.60 70 GLU B CA 1
ATOM 3199 C C . GLU B 2 28 ? -29.392 -36.472 27.128 1.00 24.64 70 GLU B C 1
ATOM 3200 O O . GLU B 2 28 ? -29.722 -37.614 26.799 1.00 23.50 70 GLU B O 1
ATOM 3206 N N . CYS B 2 29 ? -28.602 -35.705 26.389 1.00 23.50 71 CYS B N 1
ATOM 3207 C CA . CYS B 2 29 ? -28.003 -36.207 25.168 1.00 22.72 71 CYS B CA 1
ATOM 3208 C C . CYS B 2 29 ? -26.577 -36.650 25.410 1.00 23.51 71 CYS B C 1
ATOM 3209 O O . CYS B 2 29 ? -25.821 -36.002 26.145 1.00 23.25 71 CYS B O 1
ATOM 3212 N N . TRP B 2 30 ? -26.242 -37.764 24.768 1.00 22.92 72 TRP B N 1
ATOM 3213 C CA . TRP B 2 30 ? -24.887 -38.229 24.597 1.00 24.42 72 TRP B CA 1
ATOM 3214 C C . TRP B 2 30 ? -24.486 -37.876 23.198 1.00 24.47 72 TRP B C 1
ATOM 3215 O O . TRP B 2 30 ? -25.179 -38.243 22.259 1.00 24.99 72 TRP B O 1
ATOM 3226 N N . CYS B 2 31 ? -23.378 -37.158 23.029 1.00 24.73 73 CYS B N 1
ATOM 3227 C CA . CYS B 2 31 ? -22.998 -36.639 21.710 1.00 25.33 73 CYS B CA 1
ATOM 3228 C C . CYS B 2 31 ? -21.720 -37.280 21.207 1.00 25.74 73 CYS B C 1
ATOM 3229 O O . CYS B 2 31 ? -20.773 -37.428 21.971 1.00 25.86 73 CYS B O 1
ATOM 3232 N N . PRO B 2 32 ? -21.675 -37.636 19.914 1.00 25.65 74 PRO B N 1
ATOM 3233 C CA . PRO B 2 32 ? -20.463 -38.237 19.371 1.00 27.47 74 PRO B CA 1
ATOM 3234 C C . PRO B 2 32 ? -19.333 -37.220 19.242 1.00 29.90 74 PRO B C 1
ATOM 3235 O O . PRO B 2 32 ? -19.579 -36.013 19.120 1.00 27.19 74 PRO B O 1
ATOM 3239 N N . PHE B 2 33 ? -18.101 -37.717 19.288 1.00 32.61 75 PHE B N 1
ATOM 3240 C CA . PHE B 2 33 ? -16.917 -36.884 19.107 1.00 34.78 75 PHE B CA 1
ATOM 3241 C C . PHE B 2 33 ? -17.089 -35.979 17.889 1.00 35.03 75 PHE B C 1
ATOM 3242 O O . PHE B 2 33 ? -17.351 -36.464 16.792 1.00 37.94 75 PHE B O 1
ATOM 3250 N N . GLY B 2 34 ? -16.975 -34.666 18.093 1.00 34.59 76 GLY B N 1
ATOM 3251 C CA . GLY B 2 34 ? -17.205 -33.682 17.033 1.00 34.18 76 GLY B CA 1
ATOM 3252 C C . GLY B 2 34 ? -18.337 -32.707 17.333 1.00 33.69 76 GLY B C 1
ATOM 3253 O O . GLY B 2 34 ? -18.373 -31.600 16.790 1.00 34.45 76 GLY B O 1
ATOM 3254 N N . PHE B 2 35 ? -19.259 -33.108 18.204 1.00 30.93 77 PHE B N 1
ATOM 3255 C CA . PHE B 2 35 ? -20.411 -32.284 18.543 1.00 30.78 77 PHE B CA 1
ATOM 3256 C C . PHE B 2 35 ? -20.571 -32.158 20.050 1.00 30.81 77 PHE B C 1
ATOM 3257 O O . PHE B 2 35 ? -20.220 -33.064 20.805 1.00 30.23 77 PHE B O 1
ATOM 3265 N N . GLU B 2 36 ? -21.094 -31.021 20.479 1.00 31.75 78 GLU B N 1
ATOM 3266 C CA . GLU B 2 36 ? -21.366 -30.785 21.884 1.00 33.58 78 GLU B CA 1
ATOM 3267 C C . GLU B 2 36 ? -22.601 -29.898 22.041 1.00 31.90 78 GLU B C 1
ATOM 3268 O O . GLU B 2 36 ? -23.311 -29.612 21.063 1.00 30.03 78 GLU B O 1
ATOM 3274 N N . GLY B 2 37 ? -22.856 -29.472 23.272 1.00 30.44 79 GLY B N 1
ATOM 3275 C CA . GLY B 2 37 ? -24.080 -28.776 23.611 1.00 30.75 79 GLY B CA 1
ATOM 3276 C C . GLY B 2 37 ? -25.127 -29.759 24.095 1.00 29.75 79 GLY B C 1
ATOM 3277 O O . GLY B 2 37 ? -25.013 -30.972 23.886 1.00 28.82 79 GLY B O 1
ATOM 3278 N N . LYS B 2 38 ? -26.163 -29.215 24.718 1.00 29.59 80 LYS B N 1
ATOM 3279 C CA . LYS B 2 38 ? -27.259 -29.994 25.295 1.00 30.57 80 LYS B CA 1
ATOM 3280 C C . LYS B 2 38 ? -27.999 -30.870 24.277 1.00 29.62 80 LYS B C 1
ATOM 3281 O O . LYS B 2 38 ? -28.554 -31.899 24.644 1.00 28.26 80 LYS B O 1
ATOM 3287 N N . ASN B 2 39 ? -28.023 -30.449 23.011 1.00 28.59 81 ASN B N 1
ATOM 3288 C CA . ASN B 2 39 ? -28.666 -31.213 21.933 1.00 28.00 81 ASN B CA 1
ATOM 3289 C C . ASN B 2 39 ? -27.653 -31.656 20.867 1.00 25.93 81 ASN B C 1
ATOM 3290 O O . ASN B 2 39 ? -28.045 -31.993 19.751 1.00 23.83 81 ASN B O 1
ATOM 3295 N N . CYS B 2 40 ? -26.361 -31.672 21.204 1.00 24.27 82 CYS B N 1
ATOM 3296 C CA . CYS B 2 40 ? -25.302 -31.974 20.234 1.00 24.95 82 CYS B CA 1
ATOM 3297 C C . CYS B 2 40 ? -25.349 -31.023 19.028 1.00 25.76 82 CYS B C 1
ATOM 3298 O O . CYS B 2 40 ? -25.000 -31.409 17.921 1.00 25.73 82 CYS B O 1
ATOM 3301 N N .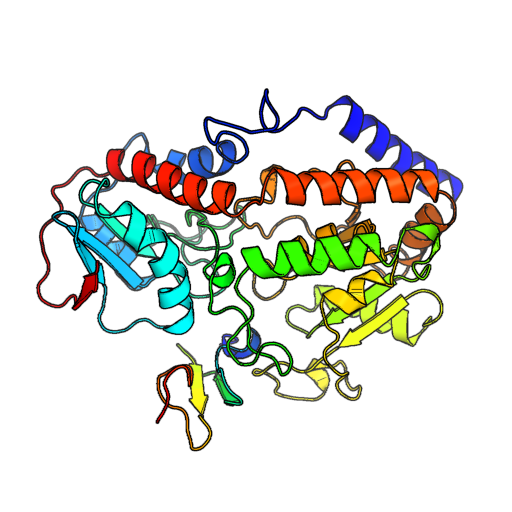 GLU B 2 41 ? -25.799 -29.789 19.254 1.00 27.67 83 GLU B N 1
ATOM 3302 C CA . GLU B 2 41 ? -26.074 -28.850 18.164 1.00 29.71 83 GLU B CA 1
ATOM 3303 C C . GLU B 2 41 ? -24.874 -27.976 17.803 1.00 32.06 83 GLU B C 1
ATOM 3304 O O . GLU B 2 41 ? -24.919 -27.264 16.799 1.00 33.67 83 GLU B O 1
ATOM 3310 N N . LEU B 2 42 ? -23.808 -28.036 18.605 1.00 33.21 84 LEU B N 1
ATOM 3311 C CA . LEU B 2 42 ? -22.612 -27.215 18.399 1.00 35.34 84 LEU B CA 1
ATOM 3312 C C . LEU B 2 42 ? -21.439 -28.078 17.957 1.00 37.08 84 LEU B C 1
ATOM 3313 O O . LEU B 2 42 ? -21.322 -29.234 18.367 1.00 34.98 84 LEU B O 1
ATOM 3318 N N . LEU B 2 43 ? -20.564 -27.521 17.124 1.00 38.63 85 LEU B N 1
ATOM 3319 C CA . LEU B 2 43 ? -19.326 -28.214 16.759 1.00 41.10 85 LEU B CA 1
ATOM 3320 C C . LEU B 2 43 ? -18.337 -28.182 17.937 1.00 42.15 85 LEU B C 1
ATOM 3321 O O . LEU B 2 43 ? -18.270 -27.199 18.679 1.00 43.83 85 LEU B O 1
ATOM 3326 N N . GLU B 2 44 ? -17.595 -29.274 18.114 1.00 43.88 86 GLU B N 1
ATOM 3327 C CA . GLU B 2 44 ? -16.680 -29.438 19.254 1.00 44.24 86 GLU B CA 1
ATOM 3328 C C . GLU B 2 44 ? -15.385 -28.657 19.032 1.00 45.37 86 GLU B C 1
ATOM 3329 O O . GLU B 2 44 ? -15.038 -28.341 17.896 1.00 49.28 86 GLU B O 1
#

GO terms:
  GO:0042052 rhabdomere development (P, IGI)
  GO:0035251 UDP-glucosyltransferase activity (F, IDA)
  GO:0060537 muscle tissue development (P, IMP)
  GO:0180059 protein O-linked glycosylation via glucose (P, IDA)
  GO:0140561 EGF-domain serine glucosyltransferase activity (F, IDA)
  GO:0140562 EGF-domain serine xylosyltransferase activity (F, IDA)
  GO:0045747 positive regulation of Notch signaling pathway (P, IGI)
  GO:0042052 rhabdomere development (P, IMP)
  GO:0012505 endomembrane system (C, HDA)
  GO:0045165 cell fate commitment (P, IMP)
  GO:0045747 positive regulation of Notch signaling pathway (P, IMP)
  GO:0046527 glucosyltransferase activity (F, IDA)
  GO:0005788 endoplasmic reticulum lumen (C, IDA)
  GO:0045746 negative regulation of Notch signaling pathway (P, IMP)

Nearest PDB structures (foldseek):
  5f86-assembly1_B  TM=1.026E+00  e=1.731E-08  Homo sapiens
  5ky3-assembly1_B  TM=9.558E-01  e=5.428E-05  Mus musculus
  5ky8-assembly1_B  TM=9.496E-01  e=1.348E-04  Mus musculus
  2puq-assembly1_L  TM=9.735E-01  e=1.093E-04  Homo sapiens
  5l0r-assembly1_B  TM=9.602E-01  e=5.099E-04  Homo sapiens